Protein AF-0000000084999494 (afdb_homodimer)

Foldseek 3Di:
DPPDPVVVVVVVVVLLVVLVVVLCVVFPADPQQFTDDDDDDKDAADADAPVRQVPADQLQAKEWEAELQDLLQLLLVLLCQQQVCVRRYPYFYWDADLVPRFTAGVVDRLPHGGLQVVCVQQVNDDPDHRDDGWIWGCHRDNPDGIHTNTGGSVVSSVCSLVRNDTDDPARQCDPVCPVLLVVLQVLCVPQPVCLLVSLQSGSDDVSNVVSLVSNVVSLVVQLVCCVVADLDSRHPGRHSSLSSNQSRVLLCVQASCPQSVSPPDDPVVRVSVLVSNLVSCPPRCSVVSDDSQSNQLCRLSNVCSSNVVSDRDDDDDSCVVNVD/DPPDPVVVVVVVVVLLVVLVVVLCVVFPADPQQFTDDDDDDKDAADADAPVRQVPADQLQAKEWEAELQDLLQLLLVLLCQQQVCVRRYPYFYWDADLVVRFTAGVVDRLPHGGLQVVCVQQVVDDPDGRDDGWIWGCHRDNPDGIHTNTGGSVVSSVCSLVHNDTDDPARQCDPVCPVLLVVLQVLCVPQPVCLLVSLLSGSDDVSNVVSLVSNVVSLVVQLVCCVVADLDSRHPGHHSSLSSNQSRVLQCVQASCPQSVSPPDDPVVRVSVLVSNLVSCPPRCSVVSDDSQSNQLCRLSNVCSSNVVSDRDDDDDSCVVNVD

InterPro domains:
  IPR004045 Glutathione S-transferase, N-terminal [PF13409] (70-161)
  IPR010987 Glutathione S-transferase, C-terminal-like [PS50405] (174-309)
  IPR016639 Glutathione S-transferase Omega/GSH [PIRSF015753] (15-320)
  IPR016639 Glutathione S-transferase Omega/GSH [PTHR32419] (12-319)
  IPR016639 Glutathione S-transferase Omega/GSH [SFLDG01206] (23-319)
  IPR036282 Glutathione S-transferase, C-terminal domain superfamily [SSF47616] (184-319)
  IPR040079 Glutathione transferase family [SFLDS00019] (23-319)
  IPR047047 Glutathione S-transferases Omega-like, C-terminal [cd03190] (174-315)

Nearest PDB structures (foldseek):
  6gzf-assembly1_A  TM=8.677E-01  e=3.591E-19  Natrialba magadii ATCC 43099
  3r3e-assembly1_A  TM=8.828E-01  e=9.702E-19  Escherichia coli K-12
  3r3e-assembly1_B  TM=8.916E-01  e=2.622E-18  Escherichia coli K-12
  4fqu-assembly1_B  TM=8.617E-01  e=6.722E-18  Sphingobium chlorophenolicum
  4g0l-assembly1_B  TM=8.136E-01  e=1.328E-18  Escherichia coli K-12

pLDDT: mean 90.63, std 9.22, range [43.19, 98.75]

Secondary structure (DSSP, 8-state):
-PPPHHHHHHHHHHHHHHHHHHHHHHS-B-TTS-B-PPPP------PPPHHHHHT--GGGS-EEEEETT-HHHHHHHHHHHHHT-TTTSEEEEEEEETTTTEEEEEEEETTEEEHHHHHHHTT--TTS---S-EEEE--SSTTPPPEEEE--HHHHHHHHHT-SS-SS---SS-GGGHHHHHHHHHHHIIIIIHHHHHHHT-SSHHHHHHHHHHHHHHHHHHHHHHHHH-SBTBBTB--HHHHHHHHHHHTIIIIITTTT---SS-GGG-HHHHHHHHHHHTSTTGGGG--HHHHHHHHHHH-TTT-TT--------HHHHHH-/-PPPHHHHHHHHHHHHHHHHHHHHHHS-B-TTS-B-PPPPP-----PPPHHHHHT--GGGS-EEEEETT-HHHHHHHHHHHHHT-TTTSEEEEEEEETTTTEEEEEEEETTEEEHHHHHHHTT--TTS---S-EEEE--SSTTPPPEEEE--HHHHHHHHHT-SS-SS---SS-GGGHHHHHHHHHHHIIIIIHHHHHHHT-SSHHHHHHHHHHHHHHHHHHHHHHHHH-SBTBBTB--HHHHHHHHHHHTIIIIITTTT---SS-GGG-HHHHHHHHHHHTSTTGGGG--HHHHHHHHHHH-TTT-TT--------HHHHHH-

Sequence (648 aa):
MAIPPIFVKAARDIWSFEWKILMNGLAPSDSNGNYKRPINIQQQIQIPTKEDLKNRASNQMPGLIIGRSCPWAHRAWIIHEIKGLKKSINLHIAQVDEEGGRWRLDPPIKGCKTLQELYQKCGNYQSRRATVPMLFDPGKEPESKLRLINNESAELVEILNNWPIYDQEIDLNPSKYKKEIINWQNLIQENVNNGVYKCGFARNQKAYEKASNNLFSALNIIEEHLKSNGPWLCGKNLSIADIRLFPTLIRWEAIYYPLFKCSNKPIESFPHIIKWRKKIFNMYNIKKTCDVDAWRKDYFGALFPLNPSSIIPKGDDITTTINNMAIPPIFVKAARDIWSFEWKILMNGLAPSDSNGNYKRPINIQQQIQIPTKEDLKNRASNQMPGLIIGRSCPWAHRAWIIHEIKGLKKSINLHIAQVDEEGGRWRLDPPIKGCKTLQELYQKCGNYQSRRATVPMLFDPGKEPESKLRLINNESAELVEILNNWPIYDQEIDLNPSKYKKEIINWQNLIQENVNNGVYKCGFARNQKAYEKASNNLFSALNIIEEHLKSNGPWLCGKNLSIADIRLFPTLIRWEAIYYPLFKCSNKPIESFPHIIKWRKKIFNMYNIKKTCDVDAWRKDYFGALFPLNPSSIIPKGDDITTTINN

Radius of gyration: 28.67 Å; Cα contacts (8 Å, |Δi|>4): 1097; chains: 2; bounding box: 49×88×63 Å

Structure (mmCIF, N/CA/C/O backbone):
data_AF-0000000084999494-model_v1
#
loop_
_entity.id
_entity.type
_entity.pdbx_description
1 polymer 'GST C-terminal domain-containing protein'
#
loop_
_atom_site.group_PDB
_atom_site.id
_atom_site.type_symbol
_atom_site.label_atom_id
_atom_site.label_alt_id
_atom_site.label_comp_id
_atom_site.label_asym_id
_atom_site.label_entity_id
_atom_site.label_seq_id
_atom_site.pdbx_PDB_ins_code
_atom_site.Cartn_x
_atom_site.Cartn_y
_atom_site.Cartn_z
_atom_site.occupancy
_atom_site.B_iso_or_equiv
_atom_site.auth_seq_id
_atom_site.auth_comp_id
_atom_site.auth_asym_id
_atom_site.auth_atom_id
_atom_site.pdbx_PDB_model_num
ATOM 1 N N . MET A 1 1 ? -21.812 -22.719 -4.941 1 43.59 1 MET A N 1
ATOM 2 C CA . MET A 1 1 ? -22.109 -22.453 -6.344 1 43.59 1 MET A CA 1
ATOM 3 C C . MET A 1 1 ? -21.422 -21.188 -6.816 1 43.59 1 MET A C 1
ATOM 5 O O . MET A 1 1 ? -21.375 -20.188 -6.09 1 43.59 1 MET A O 1
ATOM 9 N N . ALA A 1 2 ? -20.719 -21.344 -8.055 1 58.81 2 ALA A N 1
ATOM 10 C CA . ALA A 1 2 ? -20.047 -20.172 -8.633 1 58.81 2 ALA A CA 1
ATOM 11 C C . ALA A 1 2 ? -21.031 -19.062 -8.953 1 58.81 2 ALA A C 1
ATOM 13 O O . ALA A 1 2 ? -22.109 -19.328 -9.516 1 58.81 2 ALA A O 1
ATOM 14 N N . ILE A 1 3 ? -20.969 -17.828 -8.383 1 68.31 3 ILE A N 1
ATOM 15 C CA . ILE A 1 3 ? -21.812 -16.672 -8.664 1 68.31 3 ILE A CA 1
ATOM 16 C C . ILE A 1 3 ? -21.781 -16.375 -10.156 1 68.31 3 ILE A C 1
ATOM 18 O O . ILE A 1 3 ? -20.719 -16.266 -10.766 1 68.31 3 ILE A O 1
ATOM 22 N N . PRO A 1 4 ? -22.938 -16.406 -10.797 1 69.25 4 PRO A N 1
ATOM 23 C CA . PRO A 1 4 ? -22.969 -16.062 -12.227 1 69.25 4 PRO A CA 1
ATOM 24 C C . PRO A 1 4 ? -22.281 -14.742 -12.531 1 69.25 4 PRO A C 1
ATOM 26 O O . PRO A 1 4 ? -22.375 -13.797 -11.75 1 69.25 4 PRO A O 1
ATOM 29 N N . PRO A 1 5 ? -21.625 -14.742 -13.641 1 76.44 5 PRO A N 1
ATOM 30 C CA . PRO A 1 5 ? -20.844 -13.57 -14.023 1 76.44 5 PRO A CA 1
ATOM 31 C C . PRO A 1 5 ? -21.672 -12.297 -14.086 1 76.44 5 PRO A C 1
ATOM 33 O O . PRO A 1 5 ? -21.172 -11.211 -13.758 1 76.44 5 PRO A O 1
ATOM 36 N N . ILE A 1 6 ? -22.891 -12.438 -14.477 1 73.38 6 ILE A N 1
ATOM 37 C CA . ILE A 1 6 ? -23.734 -11.258 -14.617 1 73.38 6 ILE A CA 1
ATOM 38 C C . ILE A 1 6 ? -23.953 -10.609 -13.25 1 73.38 6 ILE A C 1
ATOM 40 O O . ILE A 1 6 ? -24 -9.383 -13.141 1 73.38 6 ILE A O 1
ATOM 44 N N . PHE A 1 7 ? -23.984 -11.391 -12.25 1 77.12 7 PHE A N 1
ATOM 45 C CA . PHE A 1 7 ? -24.188 -10.859 -10.906 1 77.12 7 PHE A CA 1
ATOM 46 C C . PHE A 1 7 ? -22.922 -10.203 -10.383 1 77.12 7 PHE A C 1
ATOM 48 O O . PHE A 1 7 ? -22.984 -9.195 -9.68 1 77.12 7 PHE A O 1
ATOM 55 N N . VAL A 1 8 ? -21.828 -10.727 -10.867 1 78.62 8 VAL A N 1
ATOM 56 C CA . VAL A 1 8 ? -20.547 -10.133 -10.461 1 78.62 8 VAL A CA 1
ATOM 57 C C . VAL A 1 8 ? -20.375 -8.773 -11.125 1 78.62 8 VAL A C 1
ATOM 59 O O . VAL A 1 8 ? -20 -7.797 -10.461 1 78.62 8 VAL A O 1
ATOM 62 N N . LYS A 1 9 ? -20.719 -8.68 -12.367 1 81.12 9 LYS A N 1
ATOM 63 C CA . LYS A 1 9 ? -20.609 -7.418 -13.086 1 81.12 9 LYS A CA 1
ATOM 64 C C . LYS A 1 9 ? -21.547 -6.363 -12.484 1 81.12 9 LYS A C 1
ATOM 66 O O . LYS A 1 9 ? -21.141 -5.211 -12.297 1 81.12 9 LYS A O 1
ATOM 71 N N . ALA A 1 10 ? -22.719 -6.734 -12.18 1 82.5 10 ALA A N 1
ATOM 72 C CA . ALA A 1 10 ? -23.688 -5.809 -11.602 1 82.5 10 ALA A CA 1
ATOM 73 C C . ALA A 1 10 ? -23.219 -5.312 -10.234 1 82.5 10 ALA A C 1
ATOM 75 O O . ALA A 1 10 ? -23.312 -4.121 -9.93 1 82.5 10 ALA A O 1
ATOM 76 N N . ALA A 1 11 ? -22.766 -6.246 -9.477 1 83.19 11 ALA A N 1
ATOM 77 C CA . ALA A 1 11 ? -22.266 -5.887 -8.148 1 83.19 11 ALA A CA 1
ATOM 78 C C . ALA A 1 11 ? -21.094 -4.91 -8.258 1 83.19 11 ALA A C 1
ATOM 80 O O . ALA A 1 11 ? -21.031 -3.932 -7.508 1 83.19 11 ALA A O 1
ATOM 81 N N . ARG A 1 12 ? -20.266 -5.148 -9.188 1 84.19 12 ARG A N 1
ATOM 82 C CA . ARG A 1 12 ? -19.109 -4.277 -9.414 1 84.19 12 ARG A CA 1
ATOM 83 C C . ARG A 1 12 ? -19.562 -2.879 -9.828 1 84.19 12 ARG A C 1
ATOM 85 O O . ARG A 1 12 ? -19.047 -1.88 -9.312 1 84.19 12 ARG A O 1
ATOM 92 N N . ASP A 1 13 ? -20.453 -2.812 -10.75 1 84.88 13 ASP A N 1
ATOM 93 C CA . ASP A 1 13 ? -20.938 -1.528 -11.242 1 84.88 13 ASP A CA 1
ATOM 94 C C . ASP A 1 13 ? -21.609 -0.729 -10.133 1 84.88 13 ASP A C 1
ATOM 96 O O . ASP A 1 13 ? -21.391 0.48 -10.008 1 84.88 13 ASP A O 1
ATOM 100 N N . ILE A 1 14 ? -22.375 -1.396 -9.266 1 82.94 14 ILE A N 1
ATOM 101 C CA . ILE A 1 14 ? -23.062 -0.744 -8.156 1 82.94 14 ILE A CA 1
ATOM 102 C C . ILE A 1 14 ? -22.047 -0.263 -7.133 1 82.94 14 ILE A C 1
ATOM 104 O O . ILE A 1 14 ? -22.125 0.865 -6.641 1 82.94 14 ILE A O 1
ATOM 108 N N . TRP A 1 15 ? -21.078 -1.102 -6.895 1 87.19 15 TRP A N 1
ATOM 109 C CA . TRP A 1 15 ? -20.016 -0.778 -5.957 1 87.19 15 TRP A CA 1
ATOM 110 C C . TRP A 1 15 ? -19.234 0.452 -6.418 1 87.19 15 TRP A C 1
ATOM 112 O O . TRP A 1 15 ? -19 1.375 -5.637 1 87.19 15 TRP A O 1
ATOM 122 N N . SER A 1 16 ? -18.953 0.502 -7.652 1 85.88 16 SER A N 1
ATOM 123 C CA . SER A 1 16 ? -18.219 1.62 -8.234 1 85.88 16 SER A CA 1
ATOM 124 C C . SER A 1 16 ? -19.047 2.9 -8.211 1 85.88 16 SER A C 1
ATOM 126 O O . SER A 1 16 ? -18.531 3.98 -7.93 1 85.88 16 SER A O 1
ATOM 128 N N . PHE A 1 17 ? -20.297 2.773 -8.492 1 85.31 17 PHE A N 1
ATOM 129 C CA . PHE A 1 17 ? -21.188 3.922 -8.5 1 85.31 17 PHE A CA 1
ATOM 130 C C . PHE A 1 17 ? -21.297 4.531 -7.102 1 85.31 17 PHE A C 1
ATOM 132 O O . PHE A 1 17 ? -21.203 5.746 -6.941 1 85.31 17 PHE A O 1
ATOM 139 N N . GLU A 1 18 ? -21.469 3.686 -6.148 1 85.06 18 GLU A N 1
ATOM 140 C CA . GLU A 1 18 ? -21.547 4.148 -4.77 1 85.06 18 GLU A CA 1
ATOM 141 C C . GLU A 1 18 ? -20.25 4.801 -4.32 1 85.06 18 GLU A C 1
ATOM 143 O O . GLU A 1 18 ? -20.25 5.828 -3.639 1 85.06 18 GLU A O 1
ATOM 148 N N . TRP A 1 19 ? -19.188 4.223 -4.699 1 89 19 TRP A N 1
ATOM 149 C CA . TRP A 1 19 ? -17.891 4.797 -4.391 1 89 19 TRP A CA 1
ATOM 150 C C . TRP A 1 19 ? -17.781 6.223 -4.93 1 89 19 TRP A C 1
ATOM 152 O O . TRP A 1 19 ? -17.312 7.121 -4.23 1 89 19 TRP A O 1
ATOM 162 N N . LYS A 1 20 ? -18.203 6.469 -6.125 1 86.56 20 LYS A N 1
ATOM 163 C CA . LYS A 1 20 ? -18.141 7.801 -6.723 1 86.56 20 LYS A CA 1
ATOM 164 C C . LYS A 1 20 ? -18.953 8.805 -5.922 1 86.56 20 LYS A C 1
ATOM 166 O O . LYS A 1 20 ? -18.547 9.945 -5.734 1 86.56 20 LYS A O 1
ATOM 171 N N . ILE A 1 21 ? -20.047 8.383 -5.402 1 82.19 21 ILE A N 1
ATOM 172 C CA . ILE A 1 21 ? -20.906 9.25 -4.602 1 82.19 21 ILE A CA 1
ATOM 173 C C . ILE A 1 21 ? -20.188 9.625 -3.307 1 82.19 21 ILE A C 1
ATOM 175 O O . ILE A 1 21 ? -20.156 10.797 -2.93 1 82.19 21 ILE A O 1
ATOM 179 N N . LEU A 1 22 ? -19.656 8.672 -2.711 1 84.5 22 LEU A N 1
ATOM 180 C CA . LEU A 1 22 ? -18.953 8.914 -1.452 1 84.5 22 LEU A CA 1
ATOM 181 C C . LEU A 1 22 ? -17.734 9.812 -1.667 1 84.5 22 LEU A C 1
ATOM 183 O O . LEU A 1 22 ? -17.484 10.727 -0.875 1 84.5 22 LEU A O 1
ATOM 187 N N . MET A 1 23 ? -17.078 9.562 -2.76 1 86.19 23 MET A N 1
ATOM 188 C CA . MET A 1 23 ? -15.875 10.336 -3.049 1 86.19 23 MET A CA 1
ATOM 189 C C . MET A 1 23 ? -16.219 11.789 -3.346 1 86.19 23 MET A C 1
ATOM 191 O O . MET A 1 23 ? -15.461 12.695 -2.994 1 86.19 23 MET A O 1
ATOM 195 N N . ASN A 1 24 ? -17.281 12.062 -3.979 1 81.62 24 ASN A N 1
ATOM 196 C CA . ASN A 1 24 ? -17.734 13.422 -4.238 1 81.62 24 ASN A CA 1
ATOM 197 C C . ASN A 1 24 ? -17.953 14.195 -2.943 1 81.62 24 ASN A C 1
ATOM 199 O O . ASN A 1 24 ? -17.766 15.414 -2.895 1 81.62 24 ASN A O 1
ATOM 203 N N . GLY A 1 25 ? -18.391 13.484 -1.942 1 77.88 25 GLY A N 1
ATOM 204 C CA . GLY A 1 25 ? -18.562 14.102 -0.638 1 77.88 25 GLY A CA 1
ATOM 205 C C . GLY A 1 25 ? -17.266 14.289 0.115 1 77.88 25 GLY A C 1
ATOM 206 O O . GLY A 1 25 ? -17.141 15.211 0.931 1 77.88 25 GLY A O 1
ATOM 207 N N . LEU A 1 26 ? -16.328 13.477 -0.191 1 77.81 26 LEU A N 1
ATOM 208 C CA . LEU A 1 26 ? -15.07 13.469 0.537 1 77.81 26 LEU A CA 1
ATOM 209 C C . LEU A 1 26 ? -14.078 14.461 -0.069 1 77.81 26 LEU A C 1
ATOM 211 O O . LEU A 1 26 ? -13.383 15.172 0.657 1 77.81 26 LEU A O 1
ATOM 215 N N . ALA A 1 27 ? -14.031 14.484 -1.393 1 82.81 27 ALA A N 1
ATOM 216 C CA . ALA A 1 27 ? -13.023 15.266 -2.107 1 82.81 27 ALA A CA 1
ATOM 217 C C . ALA A 1 27 ? -13.57 15.766 -3.443 1 82.81 27 ALA A C 1
ATOM 219 O O . ALA A 1 27 ? -13.961 14.969 -4.297 1 82.81 27 ALA A O 1
ATOM 220 N N . PRO A 1 28 ? -13.469 17.047 -3.607 1 81.62 28 PRO A N 1
ATOM 221 C CA . PRO A 1 28 ? -13.984 17.562 -4.879 1 81.62 28 PRO A CA 1
ATOM 222 C C . PRO A 1 28 ? -13.086 17.219 -6.062 1 81.62 28 PRO A C 1
ATOM 224 O O . PRO A 1 28 ? -11.883 17 -5.887 1 81.62 28 PRO A O 1
ATOM 227 N N . SER A 1 29 ? -13.664 17.078 -7.277 1 80.19 29 SER A N 1
ATOM 228 C CA . SER A 1 29 ? -12.93 16.766 -8.5 1 80.19 29 SER A CA 1
ATOM 229 C C . SER A 1 29 ? -13.453 17.578 -9.68 1 80.19 29 SER A C 1
ATOM 231 O O . SER A 1 29 ? -14.578 18.078 -9.641 1 80.19 29 SER A O 1
ATOM 233 N N . ASP A 1 30 ? -12.562 17.766 -10.633 1 85.56 30 ASP A N 1
ATOM 234 C CA . ASP A 1 30 ? -13.023 18.422 -11.852 1 85.56 30 ASP A CA 1
ATOM 235 C C . ASP A 1 30 ? -13.688 17.422 -12.789 1 85.56 30 ASP A C 1
ATOM 237 O O . ASP A 1 30 ? -13.875 16.25 -12.438 1 85.56 30 ASP A O 1
ATOM 241 N N . SER A 1 31 ? -14.055 17.891 -13.961 1 82.5 31 SER A N 1
ATOM 242 C CA . SER A 1 31 ? -14.82 17.078 -14.906 1 82.5 31 SER A CA 1
ATOM 243 C C . SER A 1 31 ? -13.977 15.93 -15.453 1 82.5 31 SER A C 1
ATOM 245 O O . SER A 1 31 ? -14.516 14.922 -15.914 1 82.5 31 SER A O 1
ATOM 247 N N . ASN A 1 32 ? -12.648 16.141 -15.336 1 87.06 32 ASN A N 1
ATOM 248 C CA . ASN A 1 32 ? -11.75 15.109 -15.859 1 87.06 32 ASN A CA 1
ATOM 249 C C . ASN A 1 32 ? -11.336 14.125 -14.773 1 87.06 32 ASN A C 1
ATOM 251 O O . ASN A 1 32 ? -10.547 13.211 -15.031 1 87.06 32 ASN A O 1
ATOM 255 N N . GLY A 1 33 ? -11.891 14.359 -13.555 1 84.44 33 GLY A N 1
ATOM 256 C CA . GLY A 1 33 ? -11.633 13.406 -12.484 1 84.44 33 GLY A CA 1
ATOM 257 C C . GLY A 1 33 ? -10.422 13.758 -11.641 1 84.44 33 GLY A C 1
ATOM 258 O O . GLY A 1 33 ? -10.008 12.984 -10.781 1 84.44 33 GLY A O 1
ATOM 259 N N . ASN A 1 34 ? -9.789 14.867 -11.891 1 88.81 34 ASN A N 1
ATOM 260 C CA . ASN A 1 34 ? -8.664 15.328 -11.086 1 88.81 34 ASN A CA 1
ATOM 261 C C . ASN A 1 34 ? -9.133 15.93 -9.766 1 88.81 34 ASN A C 1
ATOM 263 O O . ASN A 1 34 ? -10.07 16.719 -9.734 1 88.81 34 ASN A O 1
ATOM 267 N N . TYR A 1 35 ? -8.531 15.586 -8.75 1 83.88 35 TYR A N 1
ATOM 268 C CA . TYR A 1 35 ? -8.82 16.203 -7.461 1 83.88 35 TYR A CA 1
ATOM 269 C C . TYR A 1 35 ? -8.523 17.703 -7.496 1 83.88 35 TYR A C 1
ATOM 271 O O . TYR A 1 35 ? -7.5 18.125 -8.039 1 83.88 35 TYR A O 1
ATOM 279 N N . LYS A 1 36 ? -9.398 18.438 -6.887 1 77 36 LYS A N 1
ATOM 280 C CA . LYS A 1 36 ? -9.227 19.875 -6.711 1 77 36 LYS A CA 1
ATOM 281 C C . LYS A 1 36 ? -9.297 20.266 -5.234 1 77 36 LYS A C 1
ATOM 283 O O . LYS A 1 36 ? -10.359 20.188 -4.621 1 77 36 LYS A O 1
ATOM 288 N N . ARG A 1 37 ? -8.242 20.734 -4.793 1 75.56 37 ARG A N 1
ATOM 289 C CA . ARG A 1 37 ? -8.227 21.172 -3.404 1 75.56 37 ARG A CA 1
ATOM 290 C C . ARG A 1 37 ? -9.016 22.469 -3.232 1 75.56 37 ARG A C 1
ATOM 292 O O . ARG A 1 37 ? -8.812 23.422 -3.982 1 75.56 37 ARG A O 1
ATOM 299 N N . PRO A 1 38 ? -9.906 22.531 -2.176 1 72.94 38 PRO A N 1
ATOM 300 C CA . PRO A 1 38 ? -10.648 23.766 -1.934 1 72.94 38 PRO A CA 1
ATOM 301 C C . PRO A 1 38 ? -9.742 24.922 -1.496 1 72.94 38 PRO A C 1
ATOM 303 O O . PRO A 1 38 ? -8.773 24.703 -0.763 1 72.94 38 PRO A O 1
ATOM 306 N N . ILE A 1 39 ? -10.047 26.047 -1.952 1 68.94 39 ILE A N 1
ATOM 307 C CA . ILE A 1 39 ? -9.281 27.25 -1.631 1 68.94 39 ILE A CA 1
ATOM 308 C C . ILE A 1 39 ? -9.734 27.812 -0.288 1 68.94 39 ILE A C 1
ATOM 310 O O . ILE A 1 39 ? -10.938 27.906 -0.022 1 68.94 39 ILE A O 1
ATOM 314 N N . ASN A 1 40 ? -8.766 28.016 0.527 1 66.25 40 ASN A N 1
ATOM 315 C CA . ASN A 1 40 ? -9.07 28.578 1.839 1 66.25 40 ASN A CA 1
ATOM 316 C C . ASN A 1 40 ? -9.219 30.094 1.779 1 66.25 40 ASN A C 1
ATOM 318 O O . ASN A 1 40 ? -8.516 30.766 1.018 1 66.25 40 ASN A O 1
ATOM 322 N N . ILE A 1 41 ? -10.336 30.625 2.324 1 59.09 41 ILE A N 1
ATOM 323 C CA . ILE A 1 41 ? -10.492 32.062 2.406 1 59.09 41 ILE A CA 1
ATOM 324 C C . ILE A 1 41 ? -9.711 32.594 3.6 1 59.09 41 ILE A C 1
ATOM 326 O O . ILE A 1 41 ? -9.867 32.125 4.723 1 59.09 41 ILE A O 1
ATOM 330 N N . GLN A 1 42 ? -8.688 33.375 3.277 1 58.94 42 GLN A N 1
ATOM 331 C CA . GLN A 1 42 ? -7.746 34 4.211 1 58.94 42 GLN A CA 1
ATOM 332 C C . GLN A 1 42 ? -8.406 35.125 4.992 1 58.94 42 GLN A C 1
ATOM 334 O O . GLN A 1 42 ? -9.141 35.938 4.422 1 58.94 42 GLN A O 1
ATOM 339 N N . GLN A 1 43 ? -8.539 34.906 6.227 1 62.5 43 GLN A N 1
ATOM 340 C CA . GLN A 1 43 ? -9.109 36.156 6.762 1 62.5 43 GLN A CA 1
ATOM 341 C C . GLN A 1 43 ? -8.008 37.094 7.258 1 62.5 43 GLN A C 1
ATOM 343 O O . GLN A 1 43 ? -7.105 37.438 6.5 1 62.5 43 GLN A O 1
ATOM 348 N N . GLN A 1 44 ? -7.953 37.25 8.719 1 63.12 44 GLN A N 1
ATOM 349 C CA . GLN A 1 44 ? -7.414 38.375 9.508 1 63.12 44 GLN A CA 1
ATOM 350 C C . GLN A 1 44 ? -5.992 38.062 9.969 1 63.12 44 GLN A C 1
ATOM 352 O O . GLN A 1 44 ? -5.715 37 10.5 1 63.12 44 GLN A O 1
ATOM 357 N N . ILE A 1 45 ? -5.027 39 9.555 1 73.06 45 ILE A N 1
ATOM 358 C CA . ILE A 1 45 ? -3.662 38.781 10 1 73.06 45 ILE A CA 1
ATOM 359 C C . ILE A 1 45 ? -3.215 39.906 10.922 1 73.06 45 ILE A C 1
ATOM 361 O O . ILE A 1 45 ? -3.172 41.062 10.516 1 73.06 45 ILE A O 1
ATOM 365 N N . GLN A 1 46 ? -3.562 39.906 12.312 1 85.44 46 GLN A N 1
ATOM 366 C CA . GLN A 1 46 ? -2.877 40.75 13.297 1 85.44 46 GLN A CA 1
ATOM 367 C C . GLN A 1 46 ? -2.023 39.875 14.234 1 85.44 46 GLN A C 1
ATOM 369 O O . GLN A 1 46 ? -2.551 39.094 15.023 1 85.44 46 GLN A O 1
ATOM 374 N N . ILE A 1 47 ? -0.696 40.094 14.141 1 92.38 47 ILE A N 1
ATOM 375 C CA . ILE A 1 47 ? 0.24 39.375 15 1 92.38 47 ILE A CA 1
ATOM 376 C C . ILE A 1 47 ? 0.561 40.219 16.234 1 92.38 47 ILE A C 1
ATOM 378 O O . ILE A 1 47 ? 0.89 41.406 16.109 1 92.38 47 ILE A O 1
ATOM 382 N N . PRO A 1 48 ? 0.398 39.688 17.359 1 92.88 48 PRO A N 1
ATOM 383 C CA . PRO A 1 48 ? 0.769 40.438 18.547 1 92.88 48 PRO A CA 1
ATOM 384 C C . PRO A 1 48 ? 2.236 40.875 18.547 1 92.88 48 PRO A C 1
ATOM 386 O O . PRO A 1 48 ? 3.09 40.156 18.031 1 92.88 48 PRO A O 1
ATOM 389 N N . THR A 1 49 ? 2.566 42.031 19.234 1 94.12 49 THR A N 1
ATOM 390 C CA . THR A 1 49 ? 3.936 42.531 19.328 1 94.12 49 THR A CA 1
ATOM 391 C C . THR A 1 49 ? 4.695 41.812 20.453 1 94.12 49 THR A C 1
ATOM 393 O O . THR A 1 49 ? 4.09 41.156 21.297 1 94.12 49 THR A O 1
ATOM 396 N N . LYS A 1 50 ? 6.023 42 20.328 1 96.06 50 LYS A N 1
ATOM 397 C CA . LYS A 1 50 ? 6.867 41.438 21.375 1 96.06 50 LYS A CA 1
ATOM 398 C C . LYS A 1 50 ? 6.469 41.969 22.75 1 96.06 50 LYS A C 1
ATOM 400 O O . LYS A 1 50 ? 6.355 41.188 23.703 1 96.06 50 LYS A O 1
ATOM 405 N N . GLU A 1 51 ? 6.246 43.219 22.844 1 95.12 51 GLU A N 1
ATOM 406 C CA . GLU A 1 51 ? 5.867 43.875 24.109 1 95.12 51 GLU A CA 1
ATOM 407 C C . GLU A 1 51 ? 4.531 43.344 24.609 1 95.12 51 GLU A C 1
ATOM 409 O O . GLU A 1 51 ? 4.379 43.094 25.812 1 95.12 51 GLU A O 1
ATOM 414 N N . ASP A 1 52 ? 3.664 43.219 23.734 1 93.75 52 ASP A N 1
ATOM 415 C CA . ASP A 1 52 ? 2.352 42.688 24.094 1 93.75 52 ASP A CA 1
ATOM 416 C C . ASP A 1 52 ? 2.469 41.281 24.672 1 93.75 52 ASP A C 1
ATOM 418 O O . ASP A 1 52 ? 1.897 41 25.719 1 93.75 52 ASP A O 1
ATOM 422 N N . LEU A 1 53 ? 3.146 40.406 24.047 1 94.94 53 LEU A N 1
ATOM 423 C CA . LEU A 1 53 ? 3.289 39.031 24.453 1 94.94 53 LEU A CA 1
ATOM 424 C C . LEU A 1 53 ? 4.016 38.906 25.797 1 94.94 53 LEU A C 1
ATOM 426 O O . LEU A 1 53 ? 3.688 38.062 26.609 1 94.94 53 LEU A O 1
ATOM 430 N N . LYS A 1 54 ? 4.98 39.812 26.016 1 94.25 54 LYS A N 1
ATOM 431 C CA . LYS A 1 54 ? 5.758 39.781 27.25 1 94.25 54 LYS A CA 1
ATOM 432 C C . LYS A 1 54 ? 4.879 40.062 28.469 1 94.25 54 LYS A C 1
ATOM 434 O O . LYS A 1 54 ? 5.184 39.625 29.578 1 94.25 54 LYS A O 1
ATOM 439 N N . ASN A 1 55 ? 3.824 40.719 28.25 1 92.81 55 ASN A N 1
ATOM 440 C CA . ASN A 1 55 ? 2.963 41.156 29.344 1 92.81 55 ASN A CA 1
ATOM 441 C C . ASN A 1 55 ? 1.799 40.188 29.547 1 92.81 55 ASN A C 1
ATOM 443 O O . ASN A 1 55 ? 0.896 40.469 30.344 1 92.81 55 ASN A O 1
ATOM 447 N N . ARG A 1 56 ? 1.822 39.156 28.844 1 93 56 ARG A N 1
ATOM 448 C CA . ARG A 1 56 ? 0.708 38.219 28.938 1 93 56 ARG A CA 1
ATOM 449 C C . ARG A 1 56 ? 1.068 37.031 29.797 1 93 56 ARG A C 1
ATOM 451 O O . ARG A 1 56 ? 2.215 36.562 29.797 1 93 56 ARG A O 1
ATOM 458 N N . ALA A 1 57 ? 0.025 36.562 30.5 1 92.44 57 ALA A N 1
ATOM 459 C CA . ALA A 1 57 ? 0.151 35.281 31.203 1 92.44 57 ALA A CA 1
ATOM 460 C C . ALA A 1 57 ? 0.055 34.125 30.219 1 92.44 57 ALA A C 1
ATOM 462 O O . ALA A 1 57 ? -0.365 34.281 29.078 1 92.44 57 ALA A O 1
ATOM 463 N N . SER A 1 58 ? 0.454 32.969 30.656 1 91.19 58 SER A N 1
ATOM 464 C CA . SER A 1 58 ? 0.515 31.781 29.828 1 91.19 58 SER A CA 1
ATOM 465 C C . SER A 1 58 ? -0.844 31.469 29.203 1 91.19 58 SER A C 1
ATOM 467 O O . SER A 1 58 ? -0.924 31.078 28.047 1 91.19 58 SER A O 1
ATOM 469 N N . ASN A 1 59 ? -1.908 31.625 29.953 1 89.31 59 ASN A N 1
ATOM 470 C CA . ASN A 1 59 ? -3.242 31.281 29.469 1 89.31 59 ASN A CA 1
ATOM 471 C C . ASN A 1 59 ? -3.789 32.344 28.516 1 89.31 59 ASN A C 1
ATOM 473 O O . ASN A 1 59 ? -4.859 32.156 27.938 1 89.31 59 ASN A O 1
ATOM 477 N N . GLN A 1 60 ? -3 33.469 28.344 1 93.12 60 GLN A N 1
ATOM 478 C CA . GLN A 1 60 ? -3.402 34.562 27.469 1 93.12 60 GLN A CA 1
ATOM 479 C C . GLN A 1 60 ? -2.602 34.531 26.172 1 93.12 60 GLN A C 1
ATOM 481 O O . GLN A 1 60 ? -2.848 35.344 25.266 1 93.12 60 GLN A O 1
ATOM 486 N N . MET A 1 61 ? -1.702 33.594 26.109 1 95.62 61 MET A N 1
ATOM 487 C CA . MET A 1 61 ? -0.874 33.5 24.906 1 95.62 61 MET A CA 1
ATOM 488 C C . MET A 1 61 ? -1.679 32.938 23.734 1 95.62 61 MET A C 1
ATOM 490 O O . MET A 1 61 ? -2.625 32.188 23.922 1 95.62 61 MET A O 1
ATOM 494 N N . PRO A 1 62 ? -1.312 33.281 22.484 1 96.62 62 PRO A N 1
ATOM 495 C CA . PRO A 1 62 ? -1.938 32.688 21.312 1 96.62 62 PRO A CA 1
ATOM 496 C C . PRO A 1 62 ? -1.847 31.156 21.312 1 96.62 62 PRO A C 1
ATOM 498 O O . PRO A 1 62 ? -0.917 30.594 21.891 1 96.62 62 PRO A O 1
ATOM 501 N N . GLY A 1 63 ? -2.885 30.547 20.703 1 97.12 63 GLY A N 1
ATOM 502 C CA . GLY A 1 63 ? -2.924 29.094 20.609 1 97.12 63 GLY A CA 1
ATOM 503 C C . GLY A 1 63 ? -2.789 28.594 19.172 1 97.12 63 GLY A C 1
ATOM 504 O O . GLY A 1 63 ? -3.395 29.156 18.266 1 97.12 63 GLY A O 1
ATOM 505 N N . LEU A 1 64 ? -1.918 27.656 19.031 1 97.81 64 LEU A N 1
ATOM 506 C CA . LEU A 1 64 ? -1.796 26.938 17.781 1 97.81 64 LEU A CA 1
ATOM 507 C C . LEU A 1 64 ? -2.482 25.578 17.859 1 97.81 64 LEU A C 1
ATOM 509 O O . LEU A 1 64 ? -2.094 24.734 18.672 1 97.81 64 LEU A O 1
ATOM 513 N N . ILE A 1 65 ? -3.545 25.375 17.078 1 97.12 65 ILE A N 1
ATOM 514 C CA . ILE A 1 65 ? -4.258 24.094 17.031 1 97.12 65 ILE A CA 1
ATOM 515 C C . ILE A 1 65 ? -3.789 23.281 15.828 1 97.12 65 ILE A C 1
ATOM 517 O O . ILE A 1 65 ? -3.83 23.766 14.695 1 97.12 65 ILE A O 1
ATOM 521 N N . ILE A 1 66 ? -3.34 22.094 16.141 1 97.06 66 ILE A N 1
ATOM 522 C CA . ILE A 1 66 ? -2.912 21.203 15.078 1 97.06 66 ILE A CA 1
ATOM 523 C C . ILE A 1 66 ? -3.678 19.891 15.172 1 97.06 66 ILE A C 1
ATOM 525 O O . ILE A 1 66 ? -4.379 19.641 16.156 1 97.06 66 ILE A O 1
ATOM 529 N N . GLY A 1 67 ? -3.672 19.172 14.094 1 94.06 67 GLY A N 1
ATOM 530 C CA . GLY A 1 67 ? -4.055 17.781 14.055 1 94.06 67 GLY A CA 1
ATOM 531 C C . GLY A 1 67 ? -2.885 16.844 13.805 1 94.06 67 GLY A C 1
ATOM 532 O O . GLY A 1 67 ? -2.072 17.094 12.914 1 94.06 67 GLY A O 1
ATOM 533 N N . ARG A 1 68 ? -2.834 15.859 14.547 1 89.19 68 ARG A N 1
ATOM 534 C CA . ARG A 1 68 ? -1.658 14.992 14.516 1 89.19 68 ARG A CA 1
ATOM 535 C C . ARG A 1 68 ? -1.434 14.414 13.125 1 89.19 68 ARG A C 1
ATOM 537 O O . ARG A 1 68 ? -0.291 14.242 12.695 1 89.19 68 ARG A O 1
ATOM 544 N N . SER A 1 69 ? -2.492 14.172 12.414 1 92 69 SER A N 1
ATOM 545 C CA . SER A 1 69 ? -2.316 13.438 11.164 1 92 69 SER A CA 1
ATOM 546 C C . SER A 1 69 ? -2.338 14.375 9.961 1 92 69 SER A C 1
ATOM 548 O O . SER A 1 69 ? -2.115 13.945 8.828 1 92 69 SER A O 1
ATOM 550 N N . CYS A 1 70 ? -2.66 15.633 10.18 1 95.25 70 CYS A N 1
ATOM 551 C CA . CYS A 1 70 ? -2.707 16.594 9.078 1 95.25 70 CYS A CA 1
ATOM 552 C C . CYS A 1 70 ? -1.306 17.047 8.695 1 95.25 70 CYS A C 1
ATOM 554 O O . CYS A 1 70 ? -0.631 17.719 9.492 1 95.25 70 CYS A O 1
ATOM 556 N N . PRO A 1 71 ? -0.918 16.766 7.48 1 97.12 71 PRO A N 1
ATOM 557 C CA . PRO A 1 71 ? 0.436 17.172 7.094 1 97.12 71 PRO A CA 1
ATOM 558 C C . PRO A 1 71 ? 0.603 18.688 7 1 97.12 71 PRO A C 1
ATOM 560 O O . PRO A 1 71 ? 1.711 19.203 7.172 1 97.12 71 PRO A O 1
ATOM 563 N N . TRP A 1 72 ? -0.462 19.391 6.766 1 95.75 72 TRP A N 1
ATOM 564 C CA . TRP A 1 72 ? -0.417 20.844 6.719 1 95.75 72 TRP A CA 1
ATOM 565 C C . TRP A 1 72 ? -0.17 21.422 8.102 1 95.75 72 TRP A C 1
ATOM 567 O O . TRP A 1 72 ? 0.66 22.328 8.266 1 95.75 72 TRP A O 1
ATOM 577 N N . ALA A 1 73 ? -0.84 20.891 9.031 1 97.06 73 ALA A N 1
ATOM 578 C CA . ALA A 1 73 ? -0.653 21.328 10.414 1 97.06 73 ALA A CA 1
ATOM 579 C C . ALA A 1 73 ? 0.722 20.922 10.938 1 97.06 73 ALA A C 1
ATOM 581 O O . ALA A 1 73 ? 1.307 21.609 11.773 1 97.06 73 ALA A O 1
ATOM 582 N N . HIS A 1 74 ? 1.19 19.797 10.422 1 98.12 74 HIS A N 1
ATOM 583 C CA . HIS A 1 74 ? 2.5 19.297 10.82 1 98.12 74 HIS A CA 1
ATOM 584 C C . HIS A 1 74 ? 3.6 20.312 10.508 1 98.12 74 HIS A C 1
ATOM 586 O O . HIS A 1 74 ? 4.562 20.438 11.266 1 98.12 74 HIS A O 1
ATOM 592 N N . ARG A 1 75 ? 3.48 21.047 9.461 1 97.81 75 ARG A N 1
ATOM 593 C CA . ARG A 1 75 ? 4.43 22.094 9.102 1 97.81 75 ARG A CA 1
ATOM 594 C C . ARG A 1 75 ? 4.566 23.109 10.219 1 97.81 75 ARG A C 1
ATOM 596 O O . ARG A 1 75 ? 5.68 23.453 10.625 1 97.81 75 ARG A O 1
ATOM 603 N N . ALA A 1 76 ? 3.426 23.531 10.664 1 97.19 76 ALA A N 1
ATOM 604 C CA . ALA A 1 76 ? 3.398 24.547 11.719 1 97.19 76 ALA A CA 1
ATOM 605 C C . ALA A 1 76 ? 3.982 23.984 13.016 1 97.19 76 ALA A C 1
ATOM 607 O O . ALA A 1 76 ? 4.727 24.672 13.711 1 97.19 76 ALA A O 1
ATOM 608 N N . TRP A 1 77 ? 3.645 22.781 13.281 1 97.44 77 TRP A N 1
ATOM 609 C CA . TRP A 1 77 ? 4.16 22.125 14.477 1 97.44 77 TRP A CA 1
ATOM 610 C C . TRP A 1 77 ? 5.684 22.047 14.445 1 97.44 77 TRP A C 1
ATOM 612 O O . TRP A 1 77 ? 6.34 22.328 15.453 1 97.44 77 TRP A O 1
ATOM 622 N N . ILE A 1 78 ? 6.23 21.719 13.352 1 97.62 78 ILE A N 1
ATOM 623 C CA . ILE A 1 78 ? 7.676 21.562 13.203 1 97.62 78 ILE A CA 1
ATOM 624 C C . ILE A 1 78 ? 8.359 22.906 13.453 1 97.62 78 ILE A C 1
ATOM 626 O O . ILE A 1 78 ? 9.344 22.984 14.188 1 97.62 78 ILE A O 1
ATOM 630 N N . ILE A 1 79 ? 7.871 24 12.891 1 97.25 79 ILE A N 1
ATOM 631 C CA . ILE A 1 79 ? 8.477 25.312 13.094 1 97.25 79 ILE A CA 1
ATOM 632 C C . ILE A 1 79 ? 8.344 25.719 14.555 1 97.25 79 ILE A C 1
ATOM 634 O O . ILE A 1 79 ? 9.266 26.297 15.133 1 97.25 79 ILE A O 1
ATOM 638 N N . HIS A 1 80 ? 7.176 25.438 15.133 1 97.12 80 HIS A N 1
ATOM 639 C CA . HIS A 1 80 ? 6.977 25.688 16.562 1 97.12 80 HIS A CA 1
ATOM 640 C C . HIS A 1 80 ? 8.086 25.062 17.391 1 97.12 80 HIS A C 1
ATOM 642 O O . HIS A 1 80 ? 8.609 25.688 18.312 1 97.12 80 HIS A O 1
ATOM 648 N N . GLU A 1 81 ? 8.469 23.844 17 1 96.19 81 GLU A N 1
ATOM 649 C CA . GLU A 1 81 ? 9.523 23.109 17.719 1 96.19 81 GLU A CA 1
ATOM 650 C C . GLU A 1 81 ? 10.898 23.688 17.406 1 96.19 81 GLU A C 1
ATOM 652 O O . GLU A 1 81 ? 11.695 23.938 18.312 1 96.19 81 GLU A O 1
ATOM 657 N N . ILE A 1 82 ? 11.203 23.938 16.156 1 96.25 82 ILE A N 1
ATOM 658 C CA . ILE A 1 82 ? 12.523 24.359 15.727 1 96.25 82 ILE A CA 1
ATOM 659 C C . ILE A 1 82 ? 12.852 25.719 16.344 1 96.25 82 ILE A C 1
ATOM 661 O O . ILE A 1 82 ? 13.961 25.953 16.828 1 96.25 82 ILE A O 1
ATOM 665 N N . LYS A 1 83 ? 11.844 26.641 16.359 1 96.31 83 LYS A N 1
ATOM 666 C CA . LYS A 1 83 ? 12.047 28.016 16.828 1 96.31 83 LYS A CA 1
ATOM 667 C C . LYS A 1 83 ? 11.93 28.094 18.344 1 96.31 83 LYS A C 1
ATOM 669 O O . LYS A 1 83 ? 12.305 29.109 18.953 1 96.31 83 LYS A O 1
ATOM 674 N N . GLY A 1 84 ? 11.492 27.016 18.969 1 96.06 84 GLY A N 1
ATOM 675 C CA . GLY A 1 84 ? 11.281 27.062 20.406 1 96.06 84 GLY A CA 1
ATOM 676 C C . GLY A 1 84 ? 10.219 28.062 20.812 1 96.06 84 GLY A C 1
ATOM 677 O O . GLY A 1 84 ? 10.5 28.969 21.594 1 96.06 84 GLY A O 1
ATOM 678 N N . LEU A 1 85 ? 8.922 27.844 20.406 1 97 85 LEU A N 1
ATOM 679 C CA . LEU A 1 85 ? 7.879 28.844 20.609 1 97 85 LEU A CA 1
ATOM 680 C C . LEU A 1 85 ? 6.969 28.469 21.766 1 97 85 LEU A C 1
ATOM 682 O O . LEU A 1 85 ? 5.906 29.062 21.953 1 97 85 LEU A O 1
ATOM 686 N N . LYS A 1 86 ? 7.352 27.594 22.578 1 95.25 86 LYS A N 1
ATOM 687 C CA . LYS A 1 86 ? 6.504 27 23.594 1 95.25 86 LYS A CA 1
ATOM 688 C C . LYS A 1 86 ? 6.074 28.031 24.625 1 95.25 86 LYS A C 1
ATOM 690 O O . LYS A 1 86 ? 4.984 27.938 25.188 1 95.25 86 LYS A O 1
ATOM 695 N N . LYS A 1 87 ? 6.879 29.016 24.844 1 95.12 87 LYS A N 1
ATOM 696 C CA . LYS A 1 87 ? 6.582 30 25.891 1 95.12 87 LYS A CA 1
ATOM 697 C C . LYS A 1 87 ? 5.652 31.094 25.359 1 95.12 87 LYS A C 1
ATOM 699 O O . LYS A 1 87 ? 5.031 31.812 26.125 1 95.12 87 LYS A O 1
ATOM 704 N N . SER A 1 88 ? 5.602 31.219 24.047 1 96.81 88 SER A N 1
ATOM 705 C CA . SER A 1 88 ? 4.871 32.344 23.5 1 96.81 88 SER A CA 1
ATOM 706 C C . SER A 1 88 ? 3.672 31.891 22.672 1 96.81 88 SER A C 1
ATOM 708 O O . SER A 1 88 ? 2.807 32.688 22.328 1 96.81 88 SER A O 1
ATOM 710 N N . ILE A 1 89 ? 3.568 30.609 22.328 1 97.81 89 ILE A N 1
ATOM 711 C CA . ILE A 1 89 ? 2.438 30.016 21.609 1 97.81 89 ILE A CA 1
ATOM 712 C C . ILE A 1 89 ? 2.061 28.688 22.25 1 97.81 89 ILE A C 1
ATOM 714 O O . ILE A 1 89 ? 2.863 27.75 22.266 1 97.81 89 ILE A O 1
ATOM 718 N N . ASN A 1 90 ? 0.849 28.594 22.781 1 97.44 90 ASN A N 1
ATOM 719 C CA . ASN A 1 90 ? 0.355 27.328 23.312 1 97.44 90 ASN A CA 1
ATOM 720 C C . ASN A 1 90 ? -0.051 26.359 22.203 1 97.44 90 ASN A C 1
ATOM 722 O O . ASN A 1 90 ? -0.863 26.703 21.344 1 97.44 90 ASN A O 1
ATOM 726 N N . LEU A 1 91 ? 0.52 25.188 22.266 1 97.12 91 LEU A N 1
ATOM 727 C CA . LEU A 1 91 ? 0.212 24.156 21.266 1 97.12 91 LEU A CA 1
ATOM 728 C C . LEU A 1 91 ? -0.939 23.281 21.734 1 97.12 91 LEU A C 1
ATOM 730 O O . LEU A 1 91 ? -0.922 22.766 22.859 1 97.12 91 LEU A O 1
ATOM 734 N N . HIS A 1 92 ? -1.979 23.156 20.891 1 97.06 92 HIS A N 1
ATOM 735 C CA . HIS A 1 92 ? -3.123 22.297 21.156 1 97.06 92 HIS A CA 1
ATOM 736 C C . HIS A 1 92 ? -3.283 21.25 20.047 1 97.06 92 HIS A C 1
ATOM 738 O O . HIS A 1 92 ? -3.17 21.578 18.859 1 97.06 92 HIS A O 1
ATOM 744 N N . ILE A 1 93 ? -3.535 19.984 20.422 1 95.5 93 ILE A N 1
ATOM 745 C CA . ILE A 1 93 ? -3.701 18.922 19.453 1 95.5 93 ILE A CA 1
ATOM 746 C C . ILE A 1 93 ? -5.172 18.516 19.375 1 95.5 93 ILE A C 1
ATOM 748 O O . ILE A 1 93 ? -5.738 18 20.344 1 95.5 93 ILE A O 1
ATOM 752 N N . ALA A 1 94 ? -5.77 18.844 18.297 1 95.19 94 ALA A N 1
ATOM 753 C CA . ALA A 1 94 ? -7.141 18.406 18.031 1 95.19 94 ALA A CA 1
ATOM 754 C C . ALA A 1 94 ? -7.191 16.938 17.672 1 95.19 94 ALA A C 1
ATOM 756 O O . ALA A 1 94 ? -6.238 16.391 17.109 1 95.19 94 ALA A O 1
ATOM 757 N N . GLN A 1 95 ? -8.281 16.297 17.969 1 91.06 95 GLN A N 1
ATOM 758 C CA . GLN A 1 95 ? -8.477 14.883 17.688 1 91.06 95 GLN A CA 1
ATOM 759 C C . GLN A 1 95 ? -9.555 14.68 16.625 1 91.06 95 GLN A C 1
ATOM 761 O O . GLN A 1 95 ? -10.516 15.445 16.547 1 91.06 95 GLN A O 1
ATOM 766 N N . VAL A 1 96 ? -9.305 13.625 15.867 1 85.44 96 VAL A N 1
ATOM 767 C CA . VAL A 1 96 ? -10.289 13.289 14.844 1 85.44 96 VAL A CA 1
ATOM 768 C C . VAL A 1 96 ? -11.5 12.625 15.5 1 85.44 96 VAL A C 1
ATOM 770 O O . VAL A 1 96 ? -11.352 11.742 16.344 1 85.44 96 VAL A O 1
ATOM 773 N N . ASP A 1 97 ? -12.641 13.203 15.188 1 79.12 97 ASP A N 1
ATOM 774 C CA . ASP A 1 97 ? -13.883 12.508 15.508 1 79.12 97 ASP A CA 1
ATOM 775 C C . ASP A 1 97 ? -14.305 11.594 14.359 1 79.12 97 ASP A C 1
ATOM 777 O O . ASP A 1 97 ? -14.945 12.039 13.406 1 79.12 97 ASP A O 1
ATOM 781 N N . GLU A 1 98 ? -14.094 10.375 14.406 1 71.38 98 GLU A N 1
ATOM 782 C CA . GLU A 1 98 ? -14.297 9.43 13.305 1 71.38 98 GLU A CA 1
ATOM 783 C C . GLU A 1 98 ? -15.766 9.328 12.93 1 71.38 98 GLU A C 1
ATOM 785 O O . GLU A 1 98 ? -16.094 9.039 11.773 1 71.38 98 GLU A O 1
ATOM 790 N N . GLU A 1 99 ? -16.609 9.594 13.914 1 67.94 99 GLU A N 1
ATOM 791 C CA . GLU A 1 99 ? -18.031 9.43 13.648 1 67.94 99 GLU A CA 1
ATOM 792 C C . GLU A 1 99 ? -18.609 10.656 12.953 1 67.94 99 GLU A C 1
ATOM 794 O O . GLU A 1 99 ? -19.453 10.539 12.062 1 67.94 99 GLU A O 1
ATOM 799 N N . GLY A 1 100 ? -18.016 11.742 13.266 1 67.12 100 GLY A N 1
ATOM 800 C CA . GLY A 1 100 ? -18.656 12.945 12.758 1 67.12 100 GLY A CA 1
ATOM 801 C C . GLY A 1 100 ? -17.828 13.656 11.703 1 67.12 100 GLY A C 1
ATOM 802 O O . GLY A 1 100 ? -18.312 14.555 11.023 1 67.12 100 GLY A O 1
ATOM 803 N N . GLY A 1 101 ? -16.625 13.125 11.523 1 70 101 GLY A N 1
ATOM 804 C CA . GLY A 1 101 ? -15.766 13.75 10.531 1 70 101 GLY A CA 1
ATOM 805 C C . GLY A 1 101 ? -15.344 15.164 10.914 1 70 101 GLY A C 1
ATOM 806 O O . GLY A 1 101 ? -15.289 16.047 10.055 1 70 101 GLY A O 1
ATOM 807 N N . ARG A 1 102 ? -15.266 15.43 12.156 1 80.88 102 ARG A N 1
ATOM 808 C CA . ARG A 1 102 ? -14.883 16.75 12.641 1 80.88 102 ARG A CA 1
ATOM 809 C C . ARG A 1 102 ? -13.727 16.656 13.625 1 80.88 102 ARG A C 1
ATOM 811 O O . ARG A 1 102 ? -13.266 15.562 13.953 1 80.88 102 ARG A O 1
ATOM 818 N N . TRP A 1 103 ? -13.203 17.859 13.945 1 89.5 103 TRP A N 1
ATOM 819 C CA . TRP A 1 103 ? -12.117 17.938 14.922 1 89.5 103 TRP A CA 1
ATOM 820 C C . TRP A 1 103 ? -12.664 18.203 16.312 1 89.5 103 TRP A C 1
ATOM 822 O O . TRP A 1 103 ? -13.422 19.156 16.531 1 89.5 103 TRP A O 1
ATOM 832 N N . ARG A 1 104 ? -12.266 17.375 17.25 1 92 104 ARG A N 1
ATOM 833 C CA . ARG A 1 104 ? -12.633 17.516 18.656 1 92 104 ARG A CA 1
ATOM 834 C C . ARG A 1 104 ? -11.5 18.172 19.453 1 92 104 ARG A C 1
ATOM 836 O O . ARG A 1 104 ? -10.328 17.922 19.172 1 92 104 ARG A O 1
ATOM 843 N N . LEU A 1 105 ? -11.945 18.953 20.344 1 95.12 105 LEU A N 1
ATOM 844 C CA . LEU A 1 105 ? -10.992 19.578 21.234 1 95.12 105 LEU A CA 1
ATOM 845 C C . LEU A 1 105 ? -11.125 19.016 22.656 1 95.12 105 LEU A C 1
ATOM 847 O O . LEU A 1 105 ? -12.094 19.312 23.359 1 95.12 105 LEU A O 1
ATOM 851 N N . ASP A 1 106 ? -10.211 18.188 23 1 92 106 ASP A N 1
ATOM 852 C CA . ASP A 1 106 ? -10.195 17.562 24.328 1 92 106 ASP A CA 1
ATOM 853 C C . ASP A 1 106 ? -8.812 17.688 24.969 1 92 106 ASP A C 1
ATOM 855 O O . ASP A 1 106 ? -7.867 17.016 24.562 1 92 106 ASP A O 1
ATOM 859 N N . PRO A 1 107 ? -8.625 18.469 26.078 1 93.5 107 PRO A N 1
ATOM 860 C CA . PRO A 1 107 ? -9.68 19.219 26.766 1 93.5 107 PRO A CA 1
ATOM 861 C C . PRO A 1 107 ? -10.203 20.375 25.922 1 93.5 107 PRO A C 1
ATOM 863 O O . PRO A 1 107 ? -9.57 20.766 24.938 1 93.5 107 PRO A O 1
ATOM 866 N N . PRO A 1 108 ? -11.352 20.859 26.281 1 95.56 108 PRO A N 1
ATOM 867 C CA . PRO A 1 108 ? -11.906 22.016 25.547 1 95.56 108 PRO A CA 1
ATOM 868 C C . PRO A 1 108 ? -11 23.234 25.609 1 95.56 108 PRO A C 1
ATOM 870 O O . PRO A 1 108 ? -10.273 23.422 26.594 1 95.56 108 PRO A O 1
ATOM 873 N N . ILE A 1 109 ? -11.031 24.062 24.609 1 93.62 109 ILE A N 1
ATOM 874 C CA . ILE A 1 109 ? -10.289 25.312 24.531 1 93.62 109 ILE A CA 1
ATOM 875 C C . ILE A 1 109 ? -11.258 26.5 24.578 1 93.62 109 ILE A C 1
ATOM 877 O O . ILE A 1 109 ? -12.133 26.625 23.734 1 93.62 109 ILE A O 1
ATOM 881 N N . LYS A 1 110 ? -11.109 27.375 25.609 1 92 110 LYS A N 1
ATOM 882 C CA . LYS A 1 110 ? -11.977 28.531 25.797 1 92 110 LYS A CA 1
ATOM 883 C C . LYS A 1 110 ? -13.453 28.125 25.75 1 92 110 LYS A C 1
ATOM 885 O O . LYS A 1 110 ? -14.266 28.812 25.125 1 92 110 LYS A O 1
ATOM 890 N N . GLY A 1 111 ? -13.719 26.922 26.25 1 92.25 111 GLY A N 1
ATOM 891 C CA . GLY A 1 111 ? -15.086 26.438 26.359 1 92.25 111 GLY A CA 1
ATOM 892 C C . GLY A 1 111 ? -15.57 25.734 25.109 1 92.25 111 GLY A C 1
ATOM 893 O O . GLY A 1 111 ? -16.688 25.219 25.078 1 92.25 111 GLY A O 1
ATOM 894 N N . CYS A 1 112 ? -14.812 25.703 24.094 1 93.56 112 CYS A N 1
ATOM 895 C CA . CYS A 1 112 ? -15.195 25.062 22.844 1 93.56 112 CYS A CA 1
ATOM 896 C C . CYS A 1 112 ? -14.797 23.594 22.844 1 93.56 112 CYS A C 1
ATOM 898 O O . CYS A 1 112 ? -13.633 23.25 23.078 1 93.56 112 CYS A O 1
ATOM 900 N N . LYS A 1 113 ? -15.734 22.703 22.5 1 94.06 113 LYS A N 1
ATOM 901 C CA . LYS A 1 113 ? -15.477 21.266 22.469 1 94.06 113 LYS A CA 1
ATOM 902 C C . LYS A 1 113 ? -15.086 20.812 21.062 1 94.06 113 LYS A C 1
ATOM 904 O O . LYS A 1 113 ? -14.578 19.703 20.891 1 94.06 113 LYS A O 1
ATOM 909 N N . THR A 1 114 ? -15.391 21.625 20.125 1 92.19 114 THR A N 1
ATOM 910 C CA . THR A 1 114 ? -15.047 21.312 18.75 1 92.19 114 THR A CA 1
ATOM 911 C C . THR A 1 114 ? -14.297 22.484 18.109 1 92.19 114 THR A C 1
ATOM 913 O O . THR A 1 114 ? -14.445 23.625 18.516 1 92.19 114 THR A O 1
ATOM 916 N N . LEU A 1 115 ? -13.492 22.125 17.172 1 92.81 115 LEU A N 1
ATOM 917 C CA . LEU A 1 115 ? -12.789 23.172 16.438 1 92.81 115 LEU A CA 1
ATOM 918 C C . LEU A 1 115 ? -13.781 24.109 15.742 1 92.81 115 LEU A C 1
ATOM 920 O O . LEU A 1 115 ? -13.523 25.297 15.633 1 92.81 115 LEU A O 1
ATOM 924 N N . GLN A 1 116 ? -14.906 23.578 15.273 1 89.25 116 GLN A N 1
ATOM 925 C CA . GLN A 1 116 ? -15.945 24.375 14.641 1 89.25 116 GLN A CA 1
ATOM 926 C C . GLN A 1 116 ? -16.469 25.453 15.586 1 89.25 116 GLN A C 1
ATOM 928 O O . GLN A 1 116 ? -16.672 26.594 15.18 1 89.25 116 GLN A O 1
ATOM 933 N N . GLU A 1 117 ? -16.688 25.078 16.797 1 91.25 117 GLU A N 1
ATOM 934 C CA . GLU A 1 117 ? -17.125 26.047 17.797 1 91.25 117 GLU A CA 1
ATOM 935 C C . GLU A 1 117 ? -16.078 27.141 18 1 91.25 117 GLU A C 1
ATOM 937 O O . GLU A 1 117 ? -16.438 28.312 18.156 1 91.25 117 GLU A O 1
ATOM 942 N N . LEU A 1 118 ? -14.852 26.797 17.969 1 91.75 118 LEU A N 1
ATOM 943 C CA . LEU A 1 118 ? -13.789 27.766 18.156 1 91.75 118 LEU A CA 1
ATOM 944 C C . LEU A 1 118 ? -13.727 28.75 16.984 1 91.75 118 LEU A C 1
ATOM 946 O O . LEU A 1 118 ? -13.57 29.953 17.188 1 91.75 118 LEU A O 1
ATOM 950 N N . TYR A 1 119 ? -13.844 28.188 15.797 1 90.44 119 TYR A N 1
ATOM 951 C CA . TYR A 1 119 ? -13.906 29.031 14.617 1 90.44 119 TYR A CA 1
ATOM 952 C C . TYR A 1 119 ? -15.055 30.031 14.711 1 90.44 119 TYR A C 1
ATOM 954 O O . TYR A 1 119 ? -14.898 31.203 14.383 1 90.44 119 TYR A O 1
ATOM 962 N N . GLN A 1 120 ? -16.172 29.547 15.148 1 88.38 120 GLN A N 1
ATOM 963 C CA . GLN A 1 120 ? -17.344 30.406 15.281 1 88.38 120 GLN A CA 1
ATOM 964 C C . GLN A 1 120 ? -17.109 31.516 16.297 1 88.38 120 GLN A C 1
ATOM 966 O O . GLN A 1 120 ? -17.5 32.656 16.078 1 88.38 120 GLN A O 1
ATOM 971 N N . LYS A 1 121 ? -16.5 31.203 17.297 1 89 121 LYS A N 1
ATOM 972 C CA . LYS A 1 121 ? -16.203 32.188 18.344 1 89 121 LYS A CA 1
ATOM 973 C C . LYS A 1 121 ? -15.227 33.25 17.828 1 89 121 LYS A C 1
ATOM 975 O O . LYS A 1 121 ? -15.219 34.375 18.328 1 89 121 LYS A O 1
ATOM 980 N N . CYS A 1 122 ? -14.367 32.844 16.906 1 87.69 122 CYS A N 1
ATOM 981 C CA . CYS A 1 122 ? -13.414 33.781 16.328 1 87.69 122 CYS A CA 1
ATOM 982 C C . CYS A 1 122 ? -14.078 34.625 15.234 1 87.69 122 CYS A C 1
ATOM 984 O O . CYS A 1 122 ? -13.438 35.469 14.625 1 87.69 122 CYS A O 1
ATOM 986 N N . GLY A 1 123 ? -15.289 34.469 14.961 1 77.81 123 GLY A N 1
ATOM 987 C CA . GLY A 1 123 ? -16.047 35.25 13.984 1 77.81 123 GLY A CA 1
ATOM 988 C C . GLY A 1 123 ? -16.016 34.656 12.594 1 77.81 123 GLY A C 1
ATOM 989 O O . GLY A 1 123 ? -16.375 35.312 11.617 1 77.81 123 GLY A O 1
ATOM 990 N N . ASN A 1 124 ? -15.164 33.688 12.398 1 64.62 124 ASN A N 1
ATOM 991 C CA . ASN A 1 124 ? -15.07 33.031 11.102 1 64.62 124 ASN A CA 1
ATOM 992 C C . ASN A 1 124 ? -16.25 32.094 10.859 1 64.62 124 ASN A C 1
ATOM 994 O O . ASN A 1 124 ? -16.422 31.109 11.578 1 64.62 124 ASN A O 1
ATOM 998 N N . TYR A 1 125 ? -17.344 32.625 10.219 1 56.81 125 TYR A N 1
ATOM 999 C CA . TYR A 1 125 ? -18.719 32.156 10.078 1 56.81 125 TYR A CA 1
ATOM 1000 C C . TYR A 1 125 ? -18.75 30.766 9.453 1 56.81 125 TYR A C 1
ATOM 1002 O O . TYR A 1 125 ? -17.766 30.328 8.836 1 56.81 125 TYR A O 1
ATOM 1010 N N . GLN A 1 126 ? -20.094 30.016 9.656 1 55.19 126 GLN A N 1
ATOM 1011 C CA . GLN A 1 126 ? -20.844 28.766 9.734 1 55.19 126 GLN A CA 1
ATOM 1012 C C . GLN A 1 126 ? -20.594 27.891 8.5 1 55.19 126 GLN A C 1
ATOM 1014 O O . GLN A 1 126 ? -20.703 26.672 8.57 1 55.19 126 GLN A O 1
ATOM 1019 N N . SER A 1 127 ? -20.297 28.609 7.402 1 55.03 127 SER A N 1
ATOM 1020 C CA . SER A 1 127 ? -20.594 27.719 6.297 1 55.03 127 SER A CA 1
ATOM 1021 C C . SER A 1 127 ? -19.359 26.906 5.898 1 55.03 127 SER A C 1
ATOM 1023 O O . SER A 1 127 ? -19.453 26 5.066 1 55.03 127 SER A O 1
ATOM 1025 N N . ARG A 1 128 ? -18.25 27.141 6.746 1 63.97 128 ARG A N 1
ATOM 1026 C CA . ARG A 1 128 ? -17.094 26.453 6.203 1 63.97 128 ARG A CA 1
ATOM 1027 C C . ARG A 1 128 ? -16.562 25.422 7.195 1 63.97 128 ARG A C 1
ATOM 1029 O O . ARG A 1 128 ? -16.781 25.547 8.398 1 63.97 128 ARG A O 1
ATOM 1036 N N . ARG A 1 129 ? -16.047 24.375 6.637 1 74.38 129 ARG A N 1
ATOM 1037 C CA . ARG A 1 129 ? -15.438 23.281 7.387 1 74.38 129 ARG A CA 1
ATOM 1038 C C . ARG A 1 129 ? -14.234 23.781 8.18 1 74.38 129 ARG A C 1
ATOM 1040 O O . ARG A 1 129 ? -13.43 24.562 7.676 1 74.38 129 ARG A O 1
ATOM 1047 N N . ALA A 1 130 ? -14.227 23.531 9.508 1 84.69 130 ALA A N 1
ATOM 1048 C CA . ALA A 1 130 ? -13.102 23.859 10.375 1 84.69 130 ALA A CA 1
ATOM 1049 C C . ALA A 1 130 ? -11.875 23.016 10.031 1 84.69 130 ALA A C 1
ATOM 1051 O O . ALA A 1 130 ? -11.945 21.797 10.016 1 84.69 130 ALA A O 1
ATOM 1052 N N . THR A 1 131 ? -10.773 23.703 9.734 1 87.81 131 THR A N 1
ATOM 1053 C CA . THR A 1 131 ? -9.562 23 9.328 1 87.81 131 THR A CA 1
ATOM 1054 C C . THR A 1 131 ? -8.414 23.297 10.281 1 87.81 131 THR A C 1
ATOM 1056 O O . THR A 1 131 ? -8.469 24.266 11.039 1 87.81 131 THR A O 1
ATOM 1059 N N . VAL A 1 132 ? -7.551 22.406 10.406 1 92.38 132 VAL A N 1
ATOM 1060 C CA . VAL A 1 132 ? -6.266 22.656 11.047 1 92.38 132 VAL A CA 1
ATOM 1061 C C . VAL A 1 132 ? -5.184 22.844 9.992 1 92.38 132 VAL A C 1
ATOM 1063 O O . VAL A 1 132 ? -5.281 22.297 8.891 1 92.38 132 VAL A O 1
ATOM 1066 N N . PRO A 1 133 ? -4.16 23.609 10.203 1 94.44 133 PRO A N 1
ATOM 1067 C CA . PRO A 1 133 ? -3.828 24.328 11.438 1 94.44 133 PRO A CA 1
ATOM 1068 C C . PRO A 1 133 ? -4.656 25.594 11.633 1 94.44 133 PRO A C 1
ATOM 1070 O O . PRO A 1 133 ? -5.242 26.109 10.672 1 94.44 133 PRO A O 1
ATOM 1073 N N . MET A 1 134 ? -4.723 25.984 12.898 1 93.06 134 MET A N 1
ATOM 1074 C CA . MET A 1 134 ? -5.371 27.25 13.266 1 93.06 134 MET A CA 1
ATOM 1075 C C . MET A 1 134 ? -4.555 27.984 14.32 1 93.06 134 MET A C 1
ATOM 1077 O O . MET A 1 134 ? -4.18 27.406 15.344 1 93.06 134 MET A O 1
ATOM 1081 N N . LEU A 1 135 ? -4.168 29.203 14.023 1 95.44 135 LEU A N 1
ATOM 1082 C CA . LEU A 1 135 ? -3.582 30.094 15.016 1 95.44 135 LEU A CA 1
ATOM 1083 C C . LEU A 1 135 ? -4.586 31.141 15.461 1 95.44 135 LEU A C 1
ATOM 1085 O O . LEU A 1 135 ? -5.156 31.859 14.633 1 95.44 135 LEU A O 1
ATOM 1089 N N . PHE A 1 136 ? -4.828 31.188 16.766 1 94.25 136 PHE A N 1
ATOM 1090 C CA . PHE A 1 136 ? -5.805 32.156 17.266 1 94.25 136 PHE A CA 1
ATOM 1091 C C . PHE A 1 136 ? -5.246 32.906 18.453 1 94.25 136 PHE A C 1
ATOM 1093 O O . PHE A 1 136 ? -4.277 32.469 19.078 1 94.25 136 PHE A O 1
ATOM 1100 N N . ASP A 1 137 ? -5.727 34.062 18.688 1 94.44 137 ASP A N 1
ATOM 1101 C CA . ASP A 1 137 ? -5.391 34.906 19.828 1 94.44 137 ASP A CA 1
ATOM 1102 C C . ASP A 1 137 ? -6.582 35.062 20.781 1 94.44 137 ASP A C 1
ATOM 1104 O O . ASP A 1 137 ? -7.617 35.625 20.391 1 94.44 137 ASP A O 1
ATOM 1108 N N . PRO A 1 138 ? -6.414 34.5 21.969 1 92.31 138 PRO A N 1
ATOM 1109 C CA . PRO A 1 138 ? -7.523 34.625 22.906 1 92.31 138 PRO A CA 1
ATOM 1110 C C . PRO A 1 138 ? -7.699 36.031 23.469 1 92.31 138 PRO A C 1
ATOM 1112 O O . PRO A 1 138 ? -8.719 36.312 24.094 1 92.31 138 PRO A O 1
ATOM 1115 N N . GLY A 1 139 ? -6.738 36.906 23.234 1 85.81 139 GLY A N 1
ATOM 1116 C CA . GLY A 1 139 ? -6.805 38.25 23.766 1 85.81 139 GLY A CA 1
ATOM 1117 C C . GLY A 1 139 ? -6.188 38.406 25.141 1 85.81 139 GLY A C 1
ATOM 1118 O O . GLY A 1 139 ? -5.785 37.406 25.75 1 85.81 139 GLY A O 1
ATOM 1119 N N . LYS A 1 140 ? -6.137 39.656 25.656 1 85.06 140 LYS A N 1
ATOM 1120 C CA . LYS A 1 140 ? -5.43 39.969 26.891 1 85.06 140 LYS A CA 1
ATOM 1121 C C . LYS A 1 140 ? -6.344 39.812 28.109 1 85.06 140 LYS A C 1
ATOM 1123 O O . LYS A 1 140 ? -5.871 39.625 29.234 1 85.06 140 LYS A O 1
ATOM 1128 N N . GLU A 1 141 ? -7.641 39.938 27.844 1 82 141 GLU A N 1
ATOM 1129 C CA . GLU A 1 141 ? -8.617 39.906 28.922 1 82 141 GLU A CA 1
ATOM 1130 C C . GLU A 1 141 ? -9.562 38.719 28.75 1 82 141 GLU A C 1
ATOM 1132 O O . GLU A 1 141 ? -9.789 38.25 27.625 1 82 141 GLU A O 1
ATOM 1137 N N . PRO A 1 142 ? -10 38.188 29.828 1 75.31 142 PRO A N 1
ATOM 1138 C CA . PRO A 1 142 ? -10.906 37.031 29.75 1 75.31 142 PRO A CA 1
ATOM 1139 C C . PRO A 1 142 ? -12.117 37.312 28.859 1 75.31 142 PRO A C 1
ATOM 1141 O O . PRO A 1 142 ? -12.633 36.375 28.234 1 75.31 142 PRO A O 1
ATOM 1144 N N . GLU A 1 143 ? -12.484 38.562 28.875 1 77.5 143 GLU A N 1
ATOM 1145 C CA . GLU A 1 143 ? -13.68 38.938 28.109 1 77.5 143 GLU A CA 1
ATOM 1146 C C . GLU A 1 143 ? -13.32 39.312 26.672 1 77.5 143 GLU A C 1
ATOM 1148 O O . GLU A 1 143 ? -14.203 39.625 25.875 1 77.5 143 GLU A O 1
ATOM 1153 N N . SER A 1 144 ? -12.102 39.188 26.391 1 82.12 144 SER A N 1
ATOM 1154 C CA . SER A 1 144 ? -11.68 39.562 25.047 1 82.12 144 SER A CA 1
ATOM 1155 C C . SER A 1 144 ? -12.266 38.625 24 1 82.12 144 SER A C 1
ATOM 1157 O O . SER A 1 144 ? -12.469 37.438 24.266 1 82.12 144 SER A O 1
ATOM 1159 N N . LYS A 1 145 ? -12.516 39.219 22.891 1 86.25 145 LYS A N 1
ATOM 1160 C CA . LYS A 1 145 ? -12.961 38.438 21.75 1 86.25 145 LYS A CA 1
ATOM 1161 C C . LYS A 1 145 ? -11.82 37.594 21.172 1 86.25 145 LYS A C 1
ATOM 1163 O O . LYS A 1 145 ? -10.703 38.094 21.016 1 86.25 145 LYS A O 1
ATOM 1168 N N . LEU A 1 146 ? -12.164 36.344 20.922 1 89.94 146 LEU A N 1
ATOM 1169 C CA . LEU A 1 146 ? -11.195 35.469 20.25 1 89.94 146 LEU A CA 1
ATOM 1170 C C . LEU A 1 146 ? -10.992 35.906 18.797 1 89.94 146 LEU A C 1
ATOM 1172 O O . LEU A 1 146 ? -11.953 36.281 18.125 1 89.94 146 LEU A O 1
ATOM 1176 N N . ARG A 1 147 ? -9.781 35.906 18.406 1 90.94 147 ARG A N 1
ATOM 1177 C CA . ARG A 1 147 ? -9.477 36.344 17.031 1 90.94 147 ARG A CA 1
ATOM 1178 C C . ARG A 1 147 ? -8.711 35.25 16.297 1 90.94 147 ARG A C 1
ATOM 1180 O O . ARG A 1 147 ? -7.773 34.656 16.828 1 90.94 147 ARG A O 1
ATOM 1187 N N . LEU A 1 148 ? -9.18 34.906 15.102 1 91.12 148 LEU A N 1
ATOM 1188 C CA . LEU A 1 148 ? -8.422 34.062 14.211 1 91.12 148 LEU A CA 1
ATOM 1189 C C . LEU A 1 148 ? -7.234 34.812 13.609 1 91.12 148 LEU A C 1
ATOM 1191 O O . LEU A 1 148 ? -7.414 35.844 12.969 1 91.12 148 LEU A O 1
ATOM 1195 N N . ILE A 1 149 ? -6.055 34.375 13.922 1 92.31 149 ILE A N 1
ATOM 1196 C CA . ILE A 1 149 ? -4.879 35 13.328 1 92.31 149 ILE A CA 1
ATOM 1197 C C . ILE A 1 149 ? -4.676 34.469 11.906 1 92.31 149 ILE A C 1
ATOM 1199 O O . ILE A 1 149 ? -4.543 35.25 10.961 1 92.31 149 ILE A O 1
ATOM 1203 N N . ASN A 1 150 ? -4.637 33.156 11.789 1 91.75 150 ASN A N 1
ATOM 1204 C CA . ASN A 1 150 ? -4.422 32.531 10.484 1 91.75 150 ASN A CA 1
ATOM 1205 C C . ASN A 1 150 ? -4.758 31.047 10.5 1 91.75 150 ASN A C 1
ATOM 1207 O O . ASN A 1 150 ? -4.637 30.391 11.539 1 91.75 150 ASN A O 1
ATOM 1211 N N . ASN A 1 151 ? -5.184 30.516 9.398 1 90.31 151 ASN A N 1
ATOM 1212 C CA . ASN A 1 151 ? -5.5 29.109 9.289 1 90.31 151 ASN A CA 1
ATOM 1213 C C . ASN A 1 151 ? -4.969 28.5 7.988 1 90.31 151 ASN A C 1
ATOM 1215 O O . ASN A 1 151 ? -5.391 27.422 7.578 1 90.31 151 ASN A O 1
ATOM 1219 N N . GLU A 1 152 ? -4.09 29.172 7.312 1 88.31 152 GLU A N 1
ATOM 1220 C CA . GLU A 1 152 ? -3.457 28.703 6.086 1 88.31 152 GLU A CA 1
ATOM 1221 C C . GLU A 1 152 ? -2.023 28.25 6.34 1 88.31 152 GLU A C 1
ATOM 1223 O O . GLU A 1 152 ? -1.167 29.047 6.707 1 88.31 152 GLU A O 1
ATOM 1228 N N . SER A 1 153 ? -1.76 27 6.082 1 91 153 SER A N 1
ATOM 1229 C CA . SER A 1 153 ? -0.515 26.375 6.496 1 91 153 SER A CA 1
ATOM 1230 C C . SER A 1 153 ? 0.695 27.062 5.879 1 91 153 SER A C 1
ATOM 1232 O O . SER A 1 153 ? 1.715 27.25 6.543 1 91 153 SER A O 1
ATOM 1234 N N . ALA A 1 154 ? 0.625 27.453 4.598 1 88.56 154 ALA A N 1
ATOM 1235 C CA . ALA A 1 154 ? 1.76 28.078 3.92 1 88.56 154 ALA A CA 1
ATOM 1236 C C . ALA A 1 154 ? 2.086 29.438 4.527 1 88.56 154 ALA A C 1
ATOM 1238 O O . ALA A 1 154 ? 3.258 29.797 4.676 1 88.56 154 ALA A O 1
ATOM 1239 N N . GLU A 1 155 ? 1.075 30.156 4.879 1 90.19 155 GLU A N 1
ATOM 1240 C CA . GLU A 1 155 ? 1.272 31.453 5.508 1 90.19 155 GLU A CA 1
ATOM 1241 C C . GLU A 1 155 ? 1.717 31.297 6.957 1 90.19 155 GLU A C 1
ATOM 1243 O O . GLU A 1 155 ? 2.553 32.062 7.441 1 90.19 155 GLU A O 1
ATOM 1248 N N . LEU A 1 156 ? 1.146 30.375 7.559 1 93.44 156 LEU A N 1
ATOM 1249 C CA . LEU A 1 156 ? 1.421 30.172 8.977 1 93.44 156 LEU A CA 1
ATOM 1250 C C . LEU A 1 156 ? 2.895 29.844 9.203 1 93.44 156 LEU A C 1
ATOM 1252 O O . LEU A 1 156 ? 3.477 30.25 10.211 1 93.44 156 LEU A O 1
ATOM 1256 N N . VAL A 1 157 ? 3.492 29.094 8.344 1 94.44 157 VAL A N 1
ATOM 1257 C CA . VAL A 1 157 ? 4.898 28.734 8.516 1 94.44 157 VAL A CA 1
ATOM 1258 C C . VAL A 1 157 ? 5.758 29.984 8.484 1 94.44 157 VAL A C 1
ATOM 1260 O O . VAL A 1 157 ? 6.746 30.094 9.219 1 94.44 157 VAL A O 1
ATOM 1263 N N . GLU A 1 158 ? 5.398 30.953 7.684 1 93.81 158 GLU A N 1
ATOM 1264 C CA . GLU A 1 158 ? 6.117 32.219 7.637 1 93.81 158 GLU A CA 1
ATOM 1265 C C . GLU A 1 158 ? 5.871 33.031 8.898 1 93.81 158 GLU A C 1
ATOM 1267 O O . GLU A 1 158 ? 6.797 33.625 9.445 1 93.81 158 GLU A O 1
ATOM 1272 N N . ILE A 1 159 ? 4.637 33.062 9.289 1 95.25 159 ILE A N 1
ATOM 1273 C CA . ILE A 1 159 ? 4.258 33.812 10.484 1 95.25 159 ILE A CA 1
ATOM 1274 C C . ILE A 1 159 ? 5.039 33.281 11.688 1 95.25 159 ILE A C 1
ATOM 1276 O O . ILE A 1 159 ? 5.621 34.031 12.445 1 95.25 159 ILE A O 1
ATOM 1280 N N . LEU A 1 160 ? 5.109 32 11.805 1 97.19 160 LEU A N 1
ATOM 1281 C CA . LEU A 1 160 ? 5.789 31.375 12.938 1 97.19 160 LEU A CA 1
ATOM 1282 C C . LEU A 1 160 ? 7.301 31.578 12.844 1 97.19 160 LEU A C 1
ATOM 1284 O O . LEU A 1 160 ? 7.973 31.75 13.859 1 97.19 160 LEU A O 1
ATOM 1288 N N . ASN A 1 161 ? 7.828 31.5 11.617 1 96.75 161 ASN A N 1
ATOM 1289 C CA . ASN A 1 161 ? 9.25 31.766 11.43 1 96.75 161 ASN A CA 1
ATOM 1290 C C . ASN A 1 161 ? 9.641 33.156 11.922 1 96.75 161 ASN A C 1
ATOM 1292 O O . ASN A 1 161 ? 10.75 33.344 12.422 1 96.75 161 ASN A O 1
ATOM 1296 N N . ASN A 1 162 ? 8.719 34.094 11.812 1 95.38 162 ASN A N 1
ATOM 1297 C CA . ASN A 1 162 ? 8.992 35.469 12.164 1 95.38 162 ASN A CA 1
ATOM 1298 C C . ASN A 1 162 ? 8.359 35.844 13.5 1 95.38 162 ASN A C 1
ATOM 1300 O O . ASN A 1 162 ? 8.25 37.031 13.828 1 95.38 162 ASN A O 1
ATOM 1304 N N . TRP A 1 163 ? 7.883 34.875 14.242 1 96.88 163 TRP A N 1
ATOM 1305 C CA . TRP A 1 163 ? 7.211 35.125 15.516 1 96.88 163 TRP A CA 1
ATOM 1306 C C . TRP A 1 163 ? 8.094 35.969 16.438 1 96.88 163 TRP A C 1
ATOM 1308 O O . TRP A 1 163 ? 9.305 35.75 16.516 1 96.88 163 TRP A O 1
ATOM 1318 N N . PRO A 1 164 ? 7.551 36.906 17.188 1 95.81 164 PRO A N 1
ATOM 1319 C CA . PRO A 1 164 ? 8.336 37.906 17.891 1 95.81 164 PRO A CA 1
ATOM 1320 C C . PRO A 1 164 ? 9.156 37.344 19.031 1 95.81 164 PRO A C 1
ATOM 1322 O O . PRO A 1 164 ? 10.195 37.906 19.391 1 95.81 164 PRO A O 1
ATOM 1325 N N . ILE A 1 165 ? 8.703 36.375 19.703 1 95.25 165 ILE A N 1
ATOM 1326 C CA . ILE A 1 165 ? 9.414 35.781 20.844 1 95.25 165 ILE A CA 1
ATOM 1327 C C . ILE A 1 165 ? 9.75 34.344 20.547 1 95.25 165 ILE A C 1
ATOM 1329 O O . ILE A 1 165 ? 8.852 33.5 20.297 1 95.25 165 ILE A O 1
ATOM 1333 N N . TYR A 1 166 ? 11.023 34.031 20.516 1 94.12 166 TYR A N 1
ATOM 1334 C CA . TYR A 1 166 ? 11.523 32.688 20.234 1 94.12 166 TYR A CA 1
ATOM 1335 C C . TYR A 1 166 ? 12.727 32.375 21.109 1 94.12 166 TYR A C 1
ATOM 1337 O O . TYR A 1 166 ? 13.398 33.281 21.625 1 94.12 166 TYR A O 1
ATOM 1345 N N . ASP A 1 167 ? 12.969 31.047 21.266 1 93.81 167 ASP A N 1
ATOM 1346 C CA . ASP A 1 167 ? 14.109 30.609 22.047 1 93.81 167 ASP A CA 1
ATOM 1347 C C . ASP A 1 167 ? 15.328 30.344 21.156 1 93.81 167 ASP A C 1
A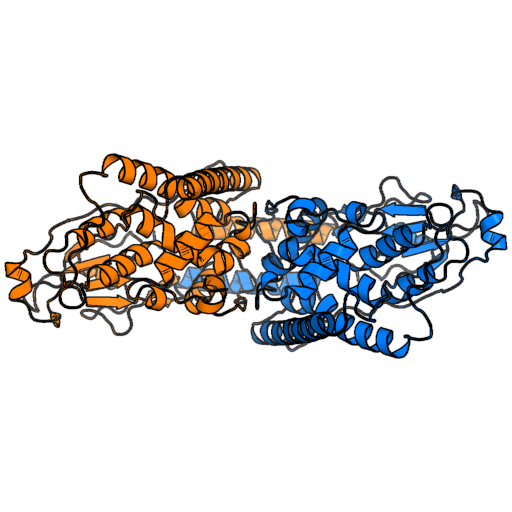TOM 1349 O O . ASP A 1 167 ? 16.469 30.391 21.625 1 93.81 167 ASP A O 1
ATOM 1353 N N . GLN A 1 168 ? 15.086 29.969 19.938 1 92 168 GLN A N 1
ATOM 1354 C CA . GLN A 1 168 ? 16.156 29.641 19 1 92 168 GLN A CA 1
ATOM 1355 C C . GLN A 1 168 ? 16.188 30.625 17.828 1 92 168 GLN A C 1
ATOM 1357 O O . GLN A 1 168 ? 15.188 30.797 17.141 1 92 168 GLN A O 1
ATOM 1362 N N . GLU A 1 169 ? 17.328 31.203 17.656 1 90.25 169 GLU A N 1
ATOM 1363 C CA . GLU A 1 169 ? 17.484 32.156 16.547 1 90.25 169 GLU A CA 1
ATOM 1364 C C . GLU A 1 169 ? 17.859 31.422 15.258 1 90.25 169 GLU A C 1
ATOM 1366 O O . GLU A 1 169 ? 19.047 31.203 14.992 1 90.25 169 GLU A O 1
ATOM 1371 N N . ILE A 1 170 ? 16.969 30.938 14.578 1 91.88 170 ILE A N 1
ATOM 1372 C CA . ILE A 1 170 ? 17.125 30.281 13.281 1 91.88 170 ILE A CA 1
ATOM 1373 C C . ILE A 1 170 ? 16.203 30.938 12.25 1 91.88 170 ILE A C 1
ATOM 1375 O O . ILE A 1 170 ? 15.016 31.125 12.508 1 91.88 170 ILE A O 1
ATOM 1379 N N . ASP A 1 171 ? 16.766 31.391 11.219 1 94.38 171 ASP A N 1
ATOM 1380 C CA . ASP A 1 171 ? 15.945 31.938 10.133 1 94.38 171 ASP A CA 1
ATOM 1381 C C . ASP A 1 171 ? 15.766 30.906 9.016 1 94.38 171 ASP A C 1
ATOM 1383 O O . ASP A 1 171 ? 16.703 30.594 8.297 1 94.38 171 ASP A O 1
ATOM 1387 N N . LEU A 1 172 ? 14.555 30.469 8.82 1 96.56 172 LEU A N 1
ATOM 1388 C CA . LEU A 1 172 ? 14.234 29.422 7.852 1 96.56 172 LEU A CA 1
ATOM 1389 C C . LEU A 1 172 ? 13.828 30.031 6.512 1 96.56 172 LEU A C 1
ATOM 1391 O O . LEU A 1 172 ? 13.539 29.297 5.559 1 96.56 172 LEU A O 1
ATOM 1395 N N . ASN A 1 173 ? 13.766 31.328 6.469 1 96.12 173 ASN A N 1
ATOM 1396 C CA . ASN A 1 173 ? 13.414 32.031 5.238 1 96.12 173 ASN A CA 1
ATOM 1397 C C . ASN A 1 173 ? 14.32 33.219 5.008 1 96.12 173 ASN A C 1
ATOM 1399 O O . ASN A 1 173 ? 13.836 34.344 4.816 1 96.12 173 ASN A O 1
ATOM 1403 N N . PRO A 1 174 ? 15.617 32.906 4.953 1 94.38 174 PRO A N 1
ATOM 1404 C CA . PRO A 1 174 ? 16.531 34.062 4.773 1 94.38 174 PRO A CA 1
ATOM 1405 C C . PRO A 1 174 ? 16.344 34.75 3.426 1 94.38 174 PRO A C 1
ATOM 1407 O O . PRO A 1 174 ? 16.094 34.094 2.416 1 94.38 174 PRO A O 1
ATOM 1410 N N . SER A 1 175 ? 16.531 36.031 3.41 1 93.12 175 SER A N 1
ATOM 1411 C CA . SER A 1 175 ? 16.297 36.844 2.227 1 93.12 175 SER A CA 1
ATOM 1412 C C . SER A 1 175 ? 17.203 36.438 1.075 1 93.12 175 SER A C 1
ATOM 1414 O O . SER A 1 175 ? 16.812 36.5 -0.09 1 93.12 175 SER A O 1
ATOM 1416 N N . LYS A 1 176 ? 18.375 35.969 1.395 1 93.25 176 LYS A N 1
ATOM 1417 C CA . LYS A 1 176 ? 19.375 35.594 0.392 1 93.25 176 LYS A CA 1
ATOM 1418 C C . LYS A 1 176 ? 18.859 34.469 -0.476 1 93.25 176 LYS A C 1
ATOM 1420 O O . LYS A 1 176 ? 19.266 34.312 -1.632 1 93.25 176 LYS A O 1
ATOM 1425 N N . TYR A 1 177 ? 17.922 33.656 0.001 1 94.81 177 TYR A N 1
ATOM 1426 C CA . TYR A 1 177 ? 17.453 32.469 -0.721 1 94.81 177 TYR A CA 1
ATOM 1427 C C . TYR A 1 177 ? 15.977 32.625 -1.089 1 94.81 177 TYR A C 1
ATOM 1429 O O . TYR A 1 177 ? 15.32 31.641 -1.452 1 94.81 177 TYR A O 1
ATOM 1437 N N . LYS A 1 178 ? 15.445 33.75 -1.025 1 95.12 178 LYS A N 1
ATOM 1438 C CA . LYS A 1 178 ? 14.008 34 -1.146 1 95.12 178 LYS A CA 1
ATOM 1439 C C . LYS A 1 178 ? 13.469 33.438 -2.467 1 95.12 178 LYS A C 1
ATOM 1441 O O . LYS A 1 178 ? 12.477 32.719 -2.484 1 95.12 178 LYS A O 1
ATOM 1446 N N . LYS A 1 179 ? 14.117 33.75 -3.562 1 95.88 179 LYS A N 1
ATOM 1447 C CA . LYS A 1 179 ? 13.672 33.281 -4.879 1 95.88 179 LYS A CA 1
ATOM 1448 C C . LYS A 1 179 ? 13.727 31.766 -4.98 1 95.88 179 LYS A C 1
ATOM 1450 O O . LYS A 1 179 ? 12.781 31.141 -5.477 1 95.88 179 LYS A O 1
ATOM 1455 N N . GLU A 1 180 ? 14.828 31.219 -4.516 1 96.44 180 GLU A N 1
ATOM 1456 C CA . GLU A 1 180 ? 14.992 29.766 -4.539 1 96.44 180 GLU A CA 1
ATOM 1457 C C . GLU A 1 180 ? 13.93 29.078 -3.688 1 96.44 180 GLU A C 1
ATOM 1459 O O . GLU A 1 180 ? 13.336 28.094 -4.113 1 96.44 180 GLU A O 1
ATOM 1464 N N . ILE A 1 181 ? 13.68 29.625 -2.559 1 97.44 181 ILE A N 1
ATOM 1465 C CA . ILE A 1 181 ? 12.695 29.078 -1.637 1 97.44 181 ILE A CA 1
ATOM 1466 C C . ILE A 1 181 ? 11.305 29.109 -2.281 1 97.44 181 ILE A C 1
ATOM 1468 O O . ILE A 1 181 ? 10.57 28.125 -2.24 1 97.44 181 ILE A O 1
ATOM 1472 N N . ILE A 1 182 ? 10.992 30.172 -2.908 1 96.75 182 ILE A N 1
ATOM 1473 C CA . ILE A 1 182 ? 9.695 30.328 -3.557 1 96.75 182 ILE A CA 1
ATOM 1474 C C . ILE A 1 182 ? 9.555 29.297 -4.676 1 96.75 182 ILE A C 1
ATOM 1476 O O . ILE A 1 182 ? 8.508 28.656 -4.809 1 96.75 182 ILE A O 1
ATOM 1480 N N . ASN A 1 183 ? 10.57 29.125 -5.445 1 97.75 183 ASN A N 1
ATOM 1481 C CA . ASN A 1 183 ? 10.539 28.156 -6.535 1 97.75 183 ASN A CA 1
ATOM 1482 C C . ASN A 1 183 ? 10.312 26.734 -6.012 1 97.75 183 ASN A C 1
ATOM 1484 O O . ASN A 1 183 ? 9.5 26 -6.562 1 97.75 183 ASN A O 1
ATOM 1488 N N . TRP A 1 184 ? 11.023 26.375 -4.965 1 98.06 184 TRP A N 1
ATOM 1489 C CA . TRP A 1 184 ? 10.836 25.047 -4.359 1 98.06 184 TRP A CA 1
ATOM 1490 C C . TRP A 1 184 ? 9.422 24.906 -3.809 1 98.06 184 TRP A C 1
ATOM 1492 O O . TRP A 1 184 ? 8.781 23.875 -4.016 1 98.06 184 TRP A O 1
ATOM 1502 N N . GLN A 1 185 ? 8.984 25.891 -3.121 1 97.38 185 GLN A N 1
ATOM 1503 C CA . GLN A 1 185 ? 7.652 25.828 -2.525 1 97.38 185 GLN A CA 1
ATOM 1504 C C . GLN A 1 185 ? 6.582 25.609 -3.594 1 97.38 185 GLN A C 1
ATOM 1506 O O . GLN A 1 185 ? 5.629 24.859 -3.383 1 97.38 185 GLN A O 1
ATOM 1511 N N . ASN A 1 186 ? 6.738 26.281 -4.68 1 97.12 186 ASN A N 1
ATOM 1512 C CA . ASN A 1 186 ? 5.777 26.125 -5.77 1 97.12 186 ASN A CA 1
ATOM 1513 C C . ASN A 1 186 ? 5.781 24.703 -6.32 1 97.12 186 ASN A C 1
ATOM 1515 O O . ASN A 1 186 ? 4.723 24.094 -6.484 1 97.12 186 ASN A O 1
ATOM 1519 N N . LEU A 1 187 ? 6.941 24.172 -6.613 1 98.19 187 LEU A N 1
ATOM 1520 C CA . LEU A 1 187 ? 7.062 22.812 -7.121 1 98.19 187 LEU A CA 1
ATOM 1521 C C . LEU A 1 187 ? 6.504 21.812 -6.117 1 98.19 187 LEU A C 1
ATOM 1523 O O . LEU A 1 187 ? 5.73 20.922 -6.488 1 98.19 187 LEU A O 1
ATOM 1527 N N . ILE A 1 188 ? 6.887 21.984 -4.891 1 98.19 188 ILE A N 1
ATOM 1528 C CA . ILE A 1 188 ? 6.531 21.047 -3.828 1 98.19 188 ILE A CA 1
ATOM 1529 C C . ILE A 1 188 ? 5.023 21.078 -3.588 1 98.19 188 ILE A C 1
ATOM 1531 O O . ILE A 1 188 ? 4.375 20.031 -3.488 1 98.19 188 ILE A O 1
ATOM 1535 N N . GLN A 1 189 ? 4.453 22.281 -3.465 1 96.19 189 GLN A N 1
ATOM 1536 C CA . GLN A 1 189 ? 3.031 22.453 -3.174 1 96.19 189 GLN A CA 1
ATOM 1537 C C . GLN A 1 189 ? 2.172 21.75 -4.227 1 96.19 189 GLN A C 1
ATOM 1539 O O . GLN A 1 189 ? 1.294 20.953 -3.889 1 96.19 189 GLN A O 1
ATOM 1544 N N . GLU A 1 190 ? 2.467 21.953 -5.418 1 95.75 190 GLU A N 1
ATOM 1545 C CA . GLU A 1 190 ? 1.605 21.5 -6.508 1 95.75 190 GLU A CA 1
ATOM 1546 C C . GLU A 1 190 ? 1.809 20.016 -6.797 1 95.75 190 GLU A C 1
ATOM 1548 O O . GLU A 1 190 ? 0.841 19.281 -7.008 1 95.75 190 GLU A O 1
ATOM 1553 N N . ASN A 1 191 ? 3.055 19.578 -6.762 1 97.88 191 ASN A N 1
ATOM 1554 C CA . ASN A 1 191 ? 3.344 18.281 -7.352 1 97.88 191 ASN A CA 1
ATOM 1555 C C . ASN A 1 191 ? 3.684 17.234 -6.285 1 97.88 191 ASN A C 1
ATOM 1557 O O . ASN A 1 191 ? 3.672 16.047 -6.559 1 97.88 191 ASN A O 1
ATOM 1561 N N . VAL A 1 192 ? 4.023 17.656 -5.082 1 98.5 192 VAL A N 1
ATOM 1562 C CA . VAL A 1 192 ? 4.348 16.688 -4.035 1 98.5 192 VAL A CA 1
ATOM 1563 C C . VAL A 1 192 ? 3.273 16.719 -2.955 1 98.5 192 VAL A C 1
ATOM 1565 O O . VAL A 1 192 ? 2.527 15.75 -2.785 1 98.5 192 VAL A O 1
ATOM 1568 N N . ASN A 1 193 ? 3.076 17.938 -2.297 1 97.75 193 ASN A N 1
ATOM 1569 C CA . ASN A 1 193 ? 2.088 18.031 -1.229 1 97.75 193 ASN A CA 1
ATOM 1570 C C . ASN A 1 193 ? 0.682 17.719 -1.733 1 97.75 193 ASN A C 1
ATOM 1572 O O . ASN A 1 193 ? 0 16.859 -1.184 1 97.75 193 ASN A O 1
ATOM 1576 N N . ASN A 1 194 ? 0.297 18.422 -2.756 1 95.75 194 ASN A N 1
ATOM 1577 C CA . ASN A 1 194 ? -1 18.156 -3.363 1 95.75 194 ASN A CA 1
ATOM 1578 C C . ASN A 1 194 ? -0.959 16.891 -4.227 1 95.75 194 ASN A C 1
ATOM 1580 O O . ASN A 1 194 ? -1.988 16.25 -4.441 1 95.75 194 ASN A O 1
ATOM 1584 N N . GLY A 1 195 ? 0.235 16.641 -4.781 1 97.56 195 GLY A N 1
ATOM 1585 C CA . GLY A 1 195 ? 0.403 15.531 -5.715 1 97.56 195 GLY A CA 1
ATOM 1586 C C . GLY A 1 195 ? -0.042 14.195 -5.145 1 97.56 195 GLY A C 1
ATOM 1587 O O . GLY A 1 195 ? -0.696 13.414 -5.832 1 97.56 195 GLY A O 1
ATOM 1588 N N . VAL A 1 196 ? 0.321 13.891 -3.895 1 98.12 196 VAL A N 1
ATOM 1589 C CA . VAL A 1 196 ? -0.061 12.617 -3.293 1 98.12 196 VAL A CA 1
ATOM 1590 C C . VAL A 1 196 ? -1.582 12.539 -3.176 1 98.12 196 VAL A C 1
ATOM 1592 O O . VAL A 1 196 ? -2.17 11.469 -3.359 1 98.12 196 VAL A O 1
ATOM 1595 N N . TYR A 1 197 ? -2.285 13.656 -2.902 1 95.81 197 TYR A N 1
ATOM 1596 C CA . TYR A 1 197 ? -3.74 13.664 -2.799 1 95.81 197 TYR A CA 1
ATOM 1597 C C . TYR A 1 197 ? -4.387 13.539 -4.172 1 95.81 197 TYR A C 1
ATOM 1599 O O . TYR A 1 197 ? -5.434 12.906 -4.32 1 95.81 197 TYR A O 1
ATOM 1607 N N . LYS A 1 198 ? -3.752 14.211 -5.145 1 95.88 198 LYS A N 1
ATOM 1608 C CA . LYS A 1 198 ? -4.246 14.047 -6.508 1 95.88 198 LYS A CA 1
ATOM 1609 C C . LYS A 1 198 ? -4.215 12.578 -6.93 1 95.88 198 LYS A C 1
ATOM 1611 O O . LYS A 1 198 ? -5.102 12.117 -7.648 1 95.88 198 LYS A O 1
ATOM 1616 N N . CYS A 1 199 ? -3.23 11.828 -6.512 1 97.06 199 CYS A N 1
ATOM 1617 C CA . CYS A 1 199 ? -3.182 10.391 -6.758 1 97.06 199 CYS A CA 1
ATOM 1618 C C . CYS A 1 199 ? -4.277 9.664 -5.984 1 97.06 199 CYS A C 1
ATOM 1620 O O . CYS A 1 199 ? -5.074 8.93 -6.57 1 97.06 199 CYS A O 1
ATOM 1622 N N . GLY A 1 200 ? -4.375 9.938 -4.746 1 96.06 200 GLY A N 1
ATOM 1623 C CA . GLY A 1 200 ? -5.27 9.219 -3.859 1 96.06 200 GLY A CA 1
ATOM 1624 C C . GLY A 1 200 ? -6.734 9.438 -4.18 1 96.06 200 GLY A C 1
ATOM 1625 O O . GLY A 1 200 ? -7.562 8.547 -3.98 1 96.06 200 GLY A O 1
ATOM 1626 N N . PHE A 1 201 ? -7.09 10.625 -4.645 1 93.5 201 PHE A N 1
ATOM 1627 C CA . PHE A 1 201 ? -8.492 10.984 -4.824 1 93.5 201 PHE A CA 1
ATOM 1628 C C . PHE A 1 201 ? -8.859 11 -6.305 1 93.5 201 PHE A C 1
ATOM 1630 O O . PHE A 1 201 ? -9.93 11.492 -6.676 1 93.5 201 PHE A O 1
ATOM 1637 N N . ALA A 1 202 ? -7.93 10.531 -7.152 1 93.75 202 ALA A N 1
ATOM 1638 C CA . ALA A 1 202 ? -8.227 10.438 -8.578 1 93.75 202 ALA A CA 1
ATOM 1639 C C . ALA A 1 202 ? -9.5 9.625 -8.82 1 93.75 202 ALA A C 1
ATOM 1641 O O . ALA A 1 202 ? -9.727 8.609 -8.172 1 93.75 202 ALA A O 1
ATOM 1642 N N . ARG A 1 203 ? -10.312 10.023 -9.883 1 91.94 203 ARG A N 1
ATOM 1643 C CA . ARG A 1 203 ? -11.602 9.391 -10.133 1 91.94 203 ARG A CA 1
ATOM 1644 C C . ARG A 1 203 ? -11.5 8.359 -11.25 1 91.94 203 ARG A C 1
ATOM 1646 O O . ARG A 1 203 ? -12.422 7.57 -11.469 1 91.94 203 ARG A O 1
ATOM 1653 N N . ASN A 1 204 ? -10.438 8.398 -11.953 1 92.12 204 ASN A N 1
ATOM 1654 C CA . ASN A 1 204 ? -10.211 7.453 -13.047 1 92.12 204 ASN A CA 1
ATOM 1655 C C . ASN A 1 204 ? -8.727 7.25 -13.305 1 92.12 204 ASN A C 1
ATOM 1657 O O . ASN A 1 204 ? -7.887 7.957 -12.742 1 92.12 204 ASN A O 1
ATOM 1661 N N . GLN A 1 205 ? -8.391 6.293 -14.141 1 95.12 205 GLN A N 1
ATOM 1662 C CA . GLN A 1 205 ? -7.016 5.887 -14.398 1 95.12 205 GLN A CA 1
ATOM 1663 C C . GLN A 1 205 ? -6.203 7.035 -14.992 1 95.12 205 GLN A C 1
ATOM 1665 O O . GLN A 1 205 ? -5.047 7.238 -14.633 1 95.12 205 GLN A O 1
ATOM 1670 N N . LYS A 1 206 ? -6.785 7.777 -15.922 1 95.62 206 LYS A N 1
ATOM 1671 C CA . LYS A 1 206 ? -6.078 8.867 -16.594 1 95.62 206 LYS A CA 1
ATOM 1672 C C . LYS A 1 206 ? -5.664 9.945 -15.594 1 95.62 206 LYS A C 1
ATOM 1674 O O . LYS A 1 206 ? -4.523 10.406 -15.609 1 95.62 206 LYS A O 1
ATOM 1679 N N . ALA A 1 207 ? -6.598 10.383 -14.719 1 94.56 207 ALA A N 1
ATOM 1680 C CA . ALA A 1 207 ? -6.309 11.383 -13.688 1 94.56 207 ALA A CA 1
ATOM 1681 C C . ALA A 1 207 ? -5.207 10.898 -12.75 1 94.56 207 ALA A C 1
ATOM 1683 O O . ALA A 1 207 ? -4.309 11.664 -12.391 1 94.56 207 ALA A O 1
ATOM 1684 N N . TYR A 1 208 ? -5.297 9.617 -12.406 1 97.19 208 TYR A N 1
ATOM 1685 C CA . TYR A 1 208 ? -4.293 9.023 -11.523 1 97.19 208 TYR A CA 1
ATOM 1686 C C . TYR A 1 208 ? -2.918 9.039 -12.18 1 97.19 208 TYR A C 1
ATOM 1688 O O . TYR A 1 208 ? -1.932 9.438 -11.562 1 97.19 208 TYR A O 1
ATOM 1696 N N . GLU A 1 209 ? -2.867 8.594 -13.391 1 96.94 209 GLU A N 1
ATOM 1697 C CA . GLU A 1 209 ? -1.588 8.5 -14.094 1 96.94 209 GLU A CA 1
ATOM 1698 C C . GLU A 1 209 ? -0.952 9.875 -14.266 1 96.94 209 GLU A C 1
ATOM 1700 O O . GLU A 1 209 ? 0.262 10.031 -14.109 1 96.94 209 GLU A O 1
ATOM 1705 N N . LYS A 1 210 ? -1.732 10.844 -14.562 1 97 210 LYS A N 1
ATOM 1706 C CA . LYS A 1 210 ? -1.231 12.211 -14.672 1 97 210 LYS A CA 1
ATOM 1707 C C . LYS A 1 210 ? -0.647 12.688 -13.344 1 97 210 LYS A C 1
ATOM 1709 O O . LYS A 1 210 ? 0.469 13.211 -13.305 1 97 210 LYS A O 1
ATOM 1714 N N . ALA A 1 211 ? -1.417 12.523 -12.266 1 97.12 211 ALA A N 1
ATOM 1715 C CA . ALA A 1 211 ? -0.971 12.93 -10.938 1 97.12 211 ALA A CA 1
ATOM 1716 C C . ALA A 1 211 ? 0.314 12.203 -10.547 1 97.12 211 ALA A C 1
ATOM 1718 O O . ALA A 1 211 ? 1.261 12.828 -10.055 1 97.12 211 ALA A O 1
ATOM 1719 N N . SER A 1 212 ? 0.322 10.906 -10.797 1 98 212 SER A N 1
ATOM 1720 C CA . SER A 1 212 ? 1.478 10.078 -10.461 1 98 212 SER A CA 1
ATOM 1721 C C . SER A 1 212 ? 2.715 10.516 -11.234 1 98 212 SER A C 1
ATOM 1723 O O . SER A 1 212 ? 3.793 10.672 -10.656 1 98 212 SER A O 1
ATOM 1725 N N . ASN A 1 213 ? 2.57 10.719 -12.5 1 97.75 213 ASN A N 1
ATOM 1726 C CA . ASN A 1 213 ? 3.697 11.148 -13.32 1 97.75 213 ASN A CA 1
ATOM 1727 C C . ASN A 1 213 ? 4.258 12.484 -12.836 1 97.75 213 ASN A C 1
ATOM 1729 O O . ASN A 1 213 ? 5.473 12.648 -12.727 1 97.75 213 ASN A O 1
ATOM 1733 N N . ASN A 1 214 ? 3.383 13.438 -12.57 1 98.31 214 ASN A N 1
ATOM 1734 C CA . ASN A 1 214 ? 3.814 14.742 -12.078 1 98.31 214 ASN A CA 1
ATOM 1735 C C . ASN A 1 214 ? 4.52 14.625 -10.727 1 98.31 214 ASN A C 1
ATOM 1737 O O . ASN A 1 214 ? 5.551 15.258 -10.508 1 98.31 214 ASN A O 1
ATOM 1741 N N . LEU A 1 215 ? 3.939 13.82 -9.836 1 98.56 215 LEU A N 1
ATOM 1742 C CA . LEU A 1 215 ? 4.5 13.602 -8.508 1 98.56 215 LEU A CA 1
ATOM 1743 C C . LEU A 1 215 ? 5.914 13.047 -8.602 1 98.56 215 LEU A C 1
ATOM 1745 O O . LEU A 1 215 ? 6.844 13.602 -8.008 1 98.56 215 LEU A O 1
ATOM 1749 N N . PHE A 1 216 ? 6.148 12.047 -9.383 1 98.19 216 PHE A N 1
ATOM 1750 C CA . PHE A 1 216 ? 7.438 11.359 -9.398 1 98.19 216 PHE A CA 1
ATOM 1751 C C . PHE A 1 216 ? 8.453 12.141 -10.234 1 98.19 216 PHE A C 1
ATOM 1753 O O . PHE A 1 216 ? 9.656 12.062 -9.992 1 98.19 216 PHE A O 1
ATOM 1760 N N . SER A 1 217 ? 7.938 12.898 -11.211 1 98.5 217 SER A N 1
ATOM 1761 C CA . SER A 1 217 ? 8.828 13.844 -11.883 1 98.5 217 SER A CA 1
ATOM 1762 C C . SER A 1 217 ? 9.398 14.859 -10.891 1 98.5 217 SER A C 1
ATOM 1764 O O . SER A 1 217 ? 10.594 15.148 -10.914 1 98.5 217 SER A O 1
ATOM 1766 N N . ALA A 1 218 ? 8.539 15.383 -10.078 1 98.75 218 ALA A N 1
ATOM 1767 C CA . ALA A 1 218 ? 8.977 16.344 -9.062 1 98.75 218 ALA A CA 1
ATOM 1768 C C . ALA A 1 218 ? 9.953 15.688 -8.086 1 98.75 218 ALA A C 1
ATOM 1770 O O . ALA A 1 218 ? 10.961 16.297 -7.715 1 98.75 218 ALA A O 1
ATOM 1771 N N . LEU A 1 219 ? 9.711 14.453 -7.652 1 98.62 219 LEU A N 1
ATOM 1772 C CA . LEU A 1 219 ? 10.617 13.742 -6.758 1 98.62 219 LEU A CA 1
ATOM 1773 C C . LEU A 1 219 ? 11.984 13.547 -7.41 1 98.62 219 LEU A C 1
ATOM 1775 O O . LEU A 1 219 ? 13.016 13.656 -6.742 1 98.62 219 LEU A O 1
ATOM 1779 N N . ASN A 1 220 ? 11.961 13.258 -8.703 1 98.25 220 ASN A N 1
ATOM 1780 C CA . ASN A 1 220 ? 13.219 13.125 -9.422 1 98.25 220 ASN A CA 1
ATOM 1781 C C . ASN A 1 220 ? 14.008 14.43 -9.414 1 98.25 220 ASN A C 1
ATOM 1783 O O . ASN A 1 220 ? 15.227 14.422 -9.242 1 98.25 220 ASN A O 1
ATOM 1787 N N . ILE A 1 221 ? 13.32 15.508 -9.633 1 98.62 221 ILE A N 1
ATOM 1788 C CA . ILE A 1 221 ? 13.969 16.812 -9.617 1 98.62 221 ILE A CA 1
ATOM 1789 C C . ILE A 1 221 ? 14.594 17.078 -8.25 1 98.62 221 ILE A C 1
ATOM 1791 O O . ILE A 1 221 ? 15.742 17.5 -8.156 1 98.62 221 ILE A O 1
ATOM 1795 N N . ILE A 1 222 ? 13.898 16.781 -7.203 1 98.75 222 ILE A N 1
ATOM 1796 C CA . ILE A 1 222 ? 14.367 16.984 -5.84 1 98.75 222 ILE A CA 1
ATOM 1797 C C . ILE A 1 222 ? 15.562 16.078 -5.559 1 98.75 222 ILE A C 1
ATOM 1799 O O . ILE A 1 222 ? 16.562 16.516 -5 1 98.75 222 ILE A O 1
ATOM 1803 N N . GLU A 1 223 ? 15.43 14.797 -5.965 1 98.5 223 GLU A N 1
ATOM 1804 C CA . GLU A 1 223 ? 16.5 13.82 -5.766 1 98.5 223 GLU A CA 1
ATOM 1805 C C . GLU A 1 223 ? 17.797 14.281 -6.422 1 98.5 223 GLU A C 1
ATOM 1807 O O . GLU A 1 223 ? 18.844 14.273 -5.781 1 98.5 223 GLU A O 1
ATOM 1812 N N . GLU A 1 224 ? 17.672 14.672 -7.656 1 98.31 224 GLU A N 1
ATOM 1813 C CA . GLU A 1 224 ? 18.844 15.109 -8.391 1 98.31 224 GLU A CA 1
ATOM 1814 C C . GLU A 1 224 ? 19.453 16.359 -7.773 1 98.31 224 GLU A C 1
ATOM 1816 O O . GLU A 1 224 ? 20.672 16.5 -7.707 1 98.31 224 GLU A O 1
ATOM 1821 N N . HIS A 1 225 ? 18.656 17.266 -7.352 1 98.25 225 HIS A N 1
ATOM 1822 C CA . HIS A 1 225 ? 19.141 18.5 -6.734 1 98.25 225 HIS A CA 1
ATOM 1823 C C . HIS A 1 225 ? 19.875 18.203 -5.426 1 98.25 225 HIS A C 1
ATOM 1825 O O . HIS A 1 225 ? 20.953 18.734 -5.184 1 98.25 225 HIS A O 1
ATOM 1831 N N . LEU A 1 226 ? 19.266 17.391 -4.59 1 98.31 226 LEU A N 1
ATOM 1832 C CA . LEU A 1 226 ? 19.891 17.047 -3.311 1 98.31 226 LEU A CA 1
ATOM 1833 C C . LEU A 1 226 ? 21.203 16.328 -3.52 1 98.31 226 LEU A C 1
ATOM 1835 O O . LEU A 1 226 ? 22.141 16.484 -2.729 1 98.31 226 LEU A O 1
ATOM 1839 N N . LYS A 1 227 ? 21.25 15.516 -4.512 1 97.75 227 LYS A N 1
ATOM 1840 C CA . LYS A 1 227 ? 22.484 14.812 -4.84 1 97.75 227 LYS A CA 1
ATOM 1841 C C . LYS A 1 227 ? 23.625 15.797 -5.094 1 97.75 227 LYS A C 1
ATOM 1843 O O . LYS A 1 227 ? 24.719 15.617 -4.578 1 97.75 227 LYS A O 1
ATOM 1848 N N . SER A 1 228 ? 23.328 16.844 -5.758 1 97.25 228 SER A N 1
ATOM 1849 C CA . SER A 1 228 ? 24.359 17.75 -6.234 1 97.25 228 SER A CA 1
ATOM 1850 C C . SER A 1 228 ? 24.547 18.938 -5.281 1 97.25 228 SER A C 1
ATOM 1852 O O . SER A 1 228 ? 25.641 19.484 -5.176 1 97.25 228 SER A O 1
ATOM 1854 N N . ASN A 1 229 ? 23.516 19.344 -4.543 1 95.19 229 ASN A N 1
ATOM 1855 C CA . ASN A 1 229 ? 23.516 20.625 -3.836 1 95.19 229 ASN A CA 1
ATOM 1856 C C . ASN A 1 229 ? 23.109 20.453 -2.377 1 95.19 229 ASN A C 1
ATOM 1858 O O . ASN A 1 229 ? 22.891 21.438 -1.668 1 95.19 229 ASN A O 1
ATOM 1862 N N . GLY A 1 230 ? 23 19.281 -1.866 1 92.5 230 GLY A N 1
ATOM 1863 C CA . GLY A 1 230 ? 22.516 19.062 -0.515 1 92.5 230 GLY A CA 1
ATOM 1864 C C . GLY A 1 230 ? 23.406 19.672 0.551 1 92.5 230 GLY A C 1
ATOM 1865 O O . GLY A 1 230 ? 24.312 20.453 0.241 1 92.5 230 GLY A O 1
ATOM 1866 N N . PRO A 1 231 ? 22.969 19.484 1.768 1 96.38 231 PRO A N 1
ATOM 1867 C CA . PRO A 1 231 ? 22.031 18.469 2.244 1 96.38 231 PRO A CA 1
ATOM 1868 C C . PRO A 1 231 ? 20.578 18.969 2.246 1 96.38 231 PRO A C 1
ATOM 1870 O O . PRO A 1 231 ? 19.656 18.172 2.422 1 96.38 231 PRO A O 1
ATOM 1873 N N . TRP A 1 232 ? 20.344 20.312 2.137 1 97.75 232 TRP A N 1
ATOM 1874 C CA . TRP A 1 232 ? 19 20.875 2.131 1 97.75 232 TRP A CA 1
ATOM 1875 C C . TRP A 1 232 ? 18.625 21.391 0.746 1 97.75 232 TRP A C 1
ATOM 1877 O O . TRP A 1 232 ? 19.469 21.391 -0.165 1 97.75 232 TRP A O 1
ATOM 1887 N N . LEU A 1 233 ? 17.391 21.734 0.569 1 98 233 LEU A N 1
ATOM 1888 C CA . LEU A 1 233 ? 16.906 22.188 -0.728 1 98 233 LEU A CA 1
ATOM 1889 C C . LEU A 1 233 ? 17.578 23.5 -1.129 1 98 233 LEU A C 1
ATOM 1891 O O . LEU A 1 233 ? 17.766 23.766 -2.318 1 98 233 LEU A O 1
ATOM 1895 N N . CYS A 1 234 ? 17.938 24.344 -0.141 1 95.94 234 CYS A N 1
ATOM 1896 C CA . CYS A 1 234 ? 18.641 25.594 -0.413 1 95.94 234 CYS A CA 1
ATOM 1897 C C . CYS A 1 234 ? 20.078 25.516 0.044 1 95.94 234 CYS A C 1
ATOM 1899 O O . CYS A 1 234 ? 20.578 26.438 0.703 1 95.94 234 CYS A O 1
ATOM 1901 N N . GLY A 1 235 ? 20.688 24.391 -0.257 1 92.88 235 GLY A N 1
ATOM 1902 C CA . GLY A 1 235 ? 22.109 24.234 0.028 1 92.88 235 GLY A CA 1
ATOM 1903 C C . GLY A 1 235 ? 22.375 23.844 1.47 1 92.88 235 GLY A C 1
ATOM 1904 O O . GLY A 1 235 ? 21.844 22.859 1.969 1 92.88 235 GLY A O 1
ATOM 1905 N N . LYS A 1 236 ? 23.094 24.672 2.113 1 91.69 236 LYS A N 1
ATOM 1906 C CA . LYS A 1 236 ? 23.578 24.344 3.453 1 91.69 236 LYS A CA 1
ATOM 1907 C C . LYS A 1 236 ? 22.594 24.797 4.52 1 91.69 236 LYS A C 1
ATOM 1909 O O . LYS A 1 236 ? 22.719 24.438 5.691 1 91.69 236 LYS A O 1
ATOM 1914 N N . ASN A 1 237 ? 21.578 25.484 4.098 1 90.06 237 ASN A N 1
ATOM 1915 C CA . ASN A 1 237 ? 20.656 26.062 5.066 1 90.06 237 ASN A CA 1
ATOM 1916 C C . ASN A 1 237 ? 19.281 25.391 4.992 1 90.06 237 ASN A C 1
ATOM 1918 O O . ASN A 1 237 ? 18.672 25.312 3.922 1 90.06 237 ASN A O 1
ATOM 1922 N N . LEU A 1 238 ? 18.906 24.891 6.188 1 95.44 238 LEU A N 1
ATOM 1923 C CA . LEU A 1 238 ? 17.531 24.438 6.312 1 95.44 238 LEU A CA 1
ATOM 1924 C C . LEU A 1 238 ? 16.562 25.594 6.059 1 95.44 238 LEU A C 1
ATOM 1926 O O . LEU A 1 238 ? 16.781 26.703 6.535 1 95.44 238 LEU A O 1
ATOM 1930 N N . SER A 1 239 ? 15.578 25.391 5.273 1 97.25 239 SER A N 1
ATOM 1931 C CA . SER A 1 239 ? 14.641 26.469 4.945 1 97.25 239 SER A CA 1
ATOM 1932 C C . SER A 1 239 ? 13.195 26 5.105 1 97.25 239 SER A C 1
ATOM 1934 O O . SER A 1 239 ? 12.938 24.828 5.352 1 97.25 239 SER A O 1
ATOM 1936 N N . ILE A 1 240 ? 12.25 26.906 4.949 1 97.19 240 ILE A N 1
ATOM 1937 C CA . ILE A 1 240 ? 10.828 26.625 5.047 1 97.19 240 ILE A CA 1
ATOM 1938 C C . ILE A 1 240 ? 10.422 25.656 3.936 1 97.19 240 ILE A C 1
ATOM 1940 O O . ILE A 1 240 ? 9.477 24.875 4.09 1 97.19 240 ILE A O 1
ATOM 1944 N N . ALA A 1 241 ? 11.18 25.703 2.82 1 97.94 241 ALA A N 1
ATOM 1945 C CA . ALA A 1 241 ? 10.891 24.75 1.752 1 97.94 241 ALA A CA 1
ATOM 1946 C C . ALA A 1 241 ? 11.078 23.312 2.229 1 97.94 241 ALA A C 1
ATOM 1948 O O . ALA A 1 241 ? 10.281 22.422 1.899 1 97.94 241 ALA A O 1
ATOM 1949 N N . ASP A 1 242 ? 12.133 23.094 2.982 1 98.31 242 ASP A N 1
ATOM 1950 C CA . ASP A 1 242 ? 12.367 21.766 3.561 1 98.31 242 ASP A CA 1
ATOM 1951 C C . ASP A 1 242 ? 11.227 21.375 4.504 1 98.31 242 ASP A C 1
ATOM 1953 O O . ASP A 1 242 ? 10.75 20.234 4.477 1 98.31 242 ASP A O 1
ATOM 1957 N N . ILE A 1 243 ? 10.781 22.281 5.27 1 97.69 243 ILE A N 1
ATOM 1958 C CA . ILE A 1 243 ? 9.758 22.031 6.281 1 97.69 243 ILE A CA 1
ATOM 1959 C C . ILE A 1 243 ? 8.422 21.719 5.602 1 97.69 243 ILE A C 1
ATOM 1961 O O . ILE A 1 243 ? 7.648 20.891 6.098 1 97.69 243 ILE A O 1
ATOM 1965 N N . ARG A 1 244 ? 8.188 22.312 4.512 1 97.94 244 ARG A N 1
ATOM 1966 C CA . ARG A 1 244 ? 6.945 22.062 3.783 1 97.94 244 ARG A CA 1
ATOM 1967 C C . ARG A 1 244 ? 6.98 20.719 3.08 1 97.94 244 ARG A C 1
ATOM 1969 O O . ARG A 1 244 ? 5.938 20.109 2.834 1 97.94 244 ARG A O 1
ATOM 1976 N N . LEU A 1 245 ? 8.117 20.203 2.75 1 98.69 245 LEU A N 1
ATOM 1977 C CA . LEU A 1 245 ? 8.281 18.938 2.047 1 98.69 245 LEU A CA 1
ATOM 1978 C C . LEU A 1 245 ? 8.227 17.75 3.021 1 98.69 245 LEU A C 1
ATOM 1980 O O . LEU A 1 245 ? 7.633 16.719 2.721 1 98.69 245 LEU A O 1
ATOM 1984 N N . PHE A 1 246 ? 8.758 17.922 4.203 1 98.44 246 PHE A N 1
ATOM 1985 C CA . PHE A 1 246 ? 9.078 16.875 5.152 1 98.44 246 PHE A CA 1
ATOM 1986 C C . PHE A 1 246 ? 7.82 16.109 5.555 1 98.44 246 PHE A C 1
ATOM 1988 O O . PHE A 1 246 ? 7.805 14.875 5.535 1 98.44 246 PHE A O 1
ATOM 1995 N N . PRO A 1 247 ? 6.703 16.781 5.859 1 98.5 247 PRO A N 1
ATOM 1996 C CA . PRO A 1 247 ? 5.535 16.047 6.336 1 98.5 247 PRO A CA 1
ATOM 1997 C C . PRO A 1 247 ? 5.02 15.031 5.32 1 98.5 247 PRO A C 1
ATOM 1999 O O . PRO A 1 247 ? 4.523 13.969 5.703 1 98.5 247 PRO A O 1
ATOM 2002 N N . THR A 1 248 ? 5.117 15.352 4.062 1 98.44 248 THR A N 1
ATOM 2003 C CA . THR A 1 248 ? 4.656 14.43 3.035 1 98.44 248 THR A CA 1
ATOM 2004 C C . THR A 1 248 ? 5.574 13.211 2.947 1 98.44 248 THR A C 1
ATOM 2006 O O . THR A 1 248 ? 5.105 12.07 2.965 1 98.44 248 THR A O 1
ATOM 2009 N N . LEU A 1 249 ? 6.828 13.453 2.961 1 98.19 249 LEU A N 1
ATOM 2010 C CA . LEU A 1 249 ? 7.77 12.375 2.682 1 98.19 249 LEU A CA 1
ATOM 2011 C C . LEU A 1 249 ? 7.938 11.469 3.898 1 98.19 249 LEU A C 1
ATOM 2013 O O . LEU A 1 249 ? 8.25 10.289 3.756 1 98.19 249 LEU A O 1
ATOM 2017 N N . ILE A 1 250 ? 7.73 12.039 5.109 1 97.44 250 ILE A N 1
ATOM 2018 C CA . ILE A 1 250 ? 7.883 11.234 6.312 1 97.44 250 ILE A CA 1
ATOM 2019 C C . ILE A 1 250 ? 6.715 10.258 6.43 1 97.44 250 ILE A C 1
ATOM 2021 O O . ILE A 1 250 ? 6.805 9.258 7.148 1 97.44 250 ILE A O 1
ATOM 2025 N N . ARG A 1 251 ? 5.621 10.461 5.75 1 97.12 251 ARG A N 1
ATOM 2026 C CA . ARG A 1 251 ? 4.418 9.641 5.812 1 97.12 251 ARG A CA 1
ATOM 2027 C C . ARG A 1 251 ? 4.355 8.664 4.641 1 97.12 251 ARG A C 1
ATOM 2029 O O . ARG A 1 251 ? 3.402 7.895 4.516 1 97.12 251 ARG A O 1
ATOM 2036 N N . TRP A 1 252 ? 5.309 8.641 3.816 1 96.44 252 TRP A N 1
ATOM 2037 C CA . TRP A 1 252 ? 5.254 8.016 2.5 1 96.44 252 TRP A CA 1
ATOM 2038 C C . TRP A 1 252 ? 4.902 6.535 2.617 1 96.44 252 TRP A C 1
ATOM 2040 O O . TRP A 1 252 ? 3.877 6.094 2.09 1 96.44 252 TRP A O 1
ATOM 2050 N N . GLU A 1 253 ? 5.652 5.754 3.379 1 93.5 253 GLU A N 1
ATOM 2051 C CA . GLU A 1 253 ? 5.488 4.305 3.455 1 93.5 253 GLU A CA 1
ATOM 2052 C C . GLU A 1 253 ? 4.215 3.934 4.215 1 93.5 253 GLU A C 1
ATOM 2054 O O . GLU A 1 253 ? 3.576 2.924 3.908 1 93.5 253 GLU A O 1
ATOM 2059 N N . ALA A 1 254 ? 3.842 4.789 5.117 1 94.88 254 ALA A N 1
ATOM 2060 C CA . ALA A 1 254 ? 2.729 4.453 6 1 94.88 254 ALA A CA 1
ATOM 2061 C C . ALA A 1 254 ? 1.391 4.801 5.355 1 94.88 254 ALA A C 1
ATOM 2063 O O . ALA A 1 254 ? 0.381 4.141 5.605 1 94.88 254 ALA A O 1
ATOM 2064 N N . ILE A 1 255 ? 1.426 5.82 4.57 1 96.62 255 ILE A N 1
ATOM 2065 C CA . ILE A 1 255 ? 0.132 6.352 4.156 1 96.62 255 ILE A CA 1
ATOM 2066 C C . ILE A 1 255 ? 0.059 6.406 2.633 1 96.62 255 ILE A C 1
ATOM 2068 O O . ILE A 1 255 ? -0.757 5.711 2.021 1 96.62 255 ILE A O 1
ATOM 2072 N N . TYR A 1 256 ? 0.947 7.152 2.002 1 97.56 256 TYR A N 1
ATOM 2073 C CA . TYR A 1 256 ? 0.726 7.566 0.622 1 97.56 256 TYR A CA 1
ATOM 2074 C C . TYR A 1 256 ? 1.012 6.422 -0.344 1 97.56 256 TYR A C 1
ATOM 2076 O O . TYR A 1 256 ? 0.322 6.27 -1.355 1 97.56 256 TYR A O 1
ATOM 2084 N N . TYR A 1 257 ? 1.975 5.629 -0.035 1 95.31 257 TYR A N 1
ATOM 2085 C CA . TYR A 1 257 ? 2.26 4.465 -0.862 1 95.31 257 TYR A CA 1
ATOM 2086 C C . TYR A 1 257 ? 1.082 3.496 -0.862 1 95.31 257 TYR A C 1
ATOM 2088 O O . TYR A 1 257 ? 0.517 3.195 -1.916 1 95.31 257 TYR A O 1
ATOM 2096 N N . PRO A 1 258 ? 0.706 3.023 0.278 1 95 258 PRO A N 1
ATOM 2097 C CA . PRO A 1 258 ? -0.325 1.982 0.285 1 95 258 PRO A CA 1
ATOM 2098 C C . PRO A 1 258 ? -1.725 2.535 0.026 1 95 258 PRO A C 1
ATOM 2100 O O . PRO A 1 258 ? -2.482 1.961 -0.759 1 95 258 PRO A O 1
ATOM 2103 N N . LEU A 1 259 ? -2.123 3.607 0.629 1 96.56 259 LEU A N 1
ATOM 2104 C CA . LEU A 1 259 ? -3.506 4.074 0.604 1 96.56 259 LEU A CA 1
ATOM 2105 C C . LEU A 1 259 ? -3.771 4.918 -0.641 1 96.56 259 LEU A C 1
ATOM 2107 O O . LEU A 1 259 ? -4.828 4.797 -1.262 1 96.56 259 LEU A O 1
ATOM 2111 N N . PHE A 1 260 ? -2.781 5.805 -1.002 1 97.44 260 PHE A N 1
ATOM 2112 C CA . PHE A 1 260 ? -2.984 6.746 -2.098 1 97.44 260 PHE A CA 1
ATOM 2113 C C . PHE A 1 260 ? -2.355 6.223 -3.383 1 97.44 260 PHE A C 1
ATOM 2115 O O . PHE A 1 260 ? -2.408 6.887 -4.422 1 97.44 260 PHE A O 1
ATOM 2122 N N . LYS A 1 261 ? -1.755 5 -3.338 1 96.94 261 LYS A N 1
ATOM 2123 C CA . LYS A 1 261 ? -1.187 4.309 -4.492 1 96.94 261 LYS A CA 1
ATOM 2124 C C . LYS A 1 261 ? -0.069 5.133 -5.129 1 96.94 261 LYS A C 1
ATOM 2126 O O . LYS A 1 261 ? 0.042 5.195 -6.355 1 96.94 261 LYS A O 1
ATOM 2131 N N . CYS A 1 262 ? 0.657 5.891 -4.293 1 97.44 262 CYS A N 1
ATOM 2132 C CA . CYS A 1 262 ? 1.862 6.566 -4.754 1 97.44 262 CYS A CA 1
ATOM 2133 C C . CYS A 1 262 ? 3.023 5.59 -4.887 1 97.44 262 CYS A C 1
ATOM 2135 O O . CYS A 1 262 ? 4.027 5.711 -4.184 1 97.44 262 CYS A O 1
ATOM 2137 N N . SER A 1 263 ? 2.939 4.73 -5.883 1 94.75 263 SER A N 1
ATOM 2138 C CA . SER A 1 263 ? 3.797 3.547 -5.91 1 94.75 263 SER A CA 1
ATOM 2139 C C . SER A 1 263 ? 4.57 3.451 -7.219 1 94.75 263 SER A C 1
ATOM 2141 O O . SER A 1 263 ? 5.082 2.387 -7.566 1 94.75 263 SER A O 1
ATOM 2143 N N . ASN A 1 264 ? 4.645 4.531 -7.953 1 94.56 264 ASN A N 1
ATOM 2144 C CA . ASN A 1 264 ? 5.34 4.48 -9.234 1 94.56 264 ASN A CA 1
ATOM 2145 C C . ASN A 1 264 ? 6.785 4.012 -9.07 1 94.56 264 ASN A C 1
ATOM 2147 O O . ASN A 1 264 ? 7.285 3.24 -9.891 1 94.56 264 ASN A O 1
ATOM 2151 N N . LYS A 1 265 ? 7.383 4.488 -8.07 1 91.94 265 LYS A N 1
ATOM 2152 C CA . LYS A 1 265 ? 8.703 4.043 -7.637 1 91.94 265 LYS A CA 1
ATOM 2153 C C . LYS A 1 265 ? 8.758 3.873 -6.121 1 91.94 265 LYS A C 1
ATOM 2155 O O . LYS A 1 265 ? 8.109 4.617 -5.387 1 91.94 265 LYS A O 1
ATOM 2160 N N . PRO A 1 266 ? 9.539 2.881 -5.75 1 86.81 266 PRO A N 1
ATOM 2161 C CA . PRO A 1 266 ? 9.75 2.805 -4.301 1 86.81 266 PRO A CA 1
ATOM 2162 C C . PRO A 1 266 ? 10.594 3.959 -3.766 1 86.81 266 PRO A C 1
ATOM 2164 O O . PRO A 1 266 ? 11.422 4.516 -4.496 1 86.81 266 PRO A O 1
ATOM 2167 N N . ILE A 1 267 ? 10.352 4.289 -2.549 1 88.38 267 ILE A N 1
ATOM 2168 C CA . ILE A 1 267 ? 11.047 5.43 -1.963 1 88.38 267 ILE A CA 1
ATOM 2169 C C . ILE A 1 267 ? 12.547 5.168 -1.952 1 88.38 267 ILE A C 1
ATOM 2171 O O . ILE A 1 267 ? 13.352 6.105 -1.991 1 88.38 267 ILE A O 1
ATOM 2175 N N . GLU A 1 268 ? 12.977 3.916 -1.979 1 86.69 268 GLU A N 1
ATOM 2176 C CA . GLU A 1 268 ? 14.391 3.533 -1.981 1 86.69 268 GLU A CA 1
ATOM 2177 C C . GLU A 1 268 ? 15.078 3.988 -3.264 1 86.69 268 GLU A C 1
ATOM 2179 O O . GLU A 1 268 ? 16.312 4.047 -3.322 1 86.69 268 GLU A O 1
ATOM 2184 N N . SER A 1 269 ? 14.328 4.254 -4.254 1 89.62 269 SER A N 1
ATOM 2185 C CA . SER A 1 269 ? 14.875 4.758 -5.508 1 89.62 269 SER A CA 1
ATOM 2186 C C . SER A 1 269 ? 15.383 6.188 -5.352 1 89.62 269 SER A C 1
ATOM 2188 O O . SER A 1 269 ? 16 6.738 -6.266 1 89.62 269 SER A O 1
ATOM 2190 N N . PHE A 1 270 ? 15.141 6.793 -4.238 1 95.19 270 PHE A N 1
ATOM 2191 C CA . PHE A 1 270 ? 15.531 8.172 -3.971 1 95.19 270 PHE A CA 1
ATOM 2192 C C . PHE A 1 270 ? 16.422 8.258 -2.74 1 95.19 270 PHE A C 1
ATOM 2194 O O . PHE A 1 270 ? 16.047 8.844 -1.725 1 95.19 270 PHE A O 1
ATOM 2201 N N . PRO A 1 271 ? 17.688 7.824 -2.859 1 95.12 271 PRO A N 1
ATOM 2202 C CA . PRO A 1 271 ? 18.578 7.719 -1.698 1 95.12 271 PRO A CA 1
ATOM 2203 C C . PRO A 1 271 ? 18.906 9.078 -1.088 1 95.12 271 PRO A C 1
ATOM 2205 O O . PRO A 1 271 ? 19.125 9.18 0.122 1 95.12 271 PRO A O 1
ATOM 2208 N N . HIS A 1 272 ? 19 10.125 -1.858 1 97.94 272 HIS A N 1
ATOM 2209 C CA . HIS A 1 272 ? 19.328 11.438 -1.309 1 97.94 272 HIS A CA 1
ATOM 2210 C C . HIS A 1 272 ? 18.125 12.039 -0.576 1 97.94 272 HIS A C 1
ATOM 2212 O O . HIS A 1 272 ? 18.297 12.75 0.415 1 97.94 272 HIS A O 1
ATOM 2218 N N . ILE A 1 273 ? 16.922 11.75 -1.028 1 98.06 273 ILE A N 1
ATOM 2219 C CA . ILE A 1 273 ? 15.711 12.141 -0.298 1 98.06 273 ILE A CA 1
ATOM 2220 C C . ILE A 1 273 ? 15.656 11.398 1.036 1 98.06 273 ILE A C 1
ATOM 2222 O O . ILE A 1 273 ? 15.305 11.984 2.064 1 98.06 273 ILE A O 1
ATOM 2226 N N . ILE A 1 274 ? 16 10.148 0.997 1 95.94 274 ILE A N 1
ATOM 2227 C CA . ILE A 1 274 ? 15.992 9.336 2.211 1 95.94 274 ILE A CA 1
ATOM 2228 C C . ILE A 1 274 ? 16.969 9.922 3.225 1 95.94 274 ILE A C 1
ATOM 2230 O O . ILE A 1 274 ? 16.641 10.07 4.406 1 95.94 274 ILE A O 1
ATOM 2234 N N . LYS A 1 275 ? 18.188 10.242 2.791 1 97 275 LYS A N 1
ATOM 2235 C CA . LYS A 1 275 ? 19.188 10.852 3.668 1 97 275 LYS A CA 1
ATOM 2236 C C . LYS A 1 275 ? 18.688 12.18 4.219 1 97 275 LYS A C 1
ATOM 2238 O O . LYS A 1 275 ? 18.844 12.469 5.406 1 97 275 LYS A O 1
ATOM 2243 N N . TRP A 1 276 ? 18.094 12.984 3.363 1 98 276 TRP A N 1
ATOM 2244 C CA . TRP A 1 276 ? 17.516 14.273 3.727 1 98 276 TRP A CA 1
ATOM 2245 C C . TRP A 1 276 ? 16.438 14.109 4.793 1 98 276 TRP A C 1
ATOM 2247 O O . TRP A 1 276 ? 16.453 14.797 5.816 1 98 276 TRP A O 1
ATOM 2257 N N . ARG A 1 277 ? 15.539 13.219 4.539 1 97.12 277 ARG A N 1
ATOM 2258 C CA . ARG A 1 277 ? 14.422 12.938 5.441 1 97.12 277 ARG A CA 1
ATOM 2259 C C . ARG A 1 277 ? 14.922 12.477 6.805 1 97.12 277 ARG A C 1
ATOM 2261 O O . ARG A 1 277 ? 14.414 12.906 7.84 1 97.12 277 ARG A O 1
ATOM 2268 N N . LYS A 1 278 ? 15.891 11.625 6.824 1 96.62 278 LYS A N 1
ATOM 2269 C CA . LYS A 1 278 ? 16.484 11.117 8.055 1 96.62 278 LYS A CA 1
ATOM 2270 C C . LYS A 1 278 ? 17.141 12.242 8.859 1 96.62 278 LYS A C 1
ATOM 2272 O O . LYS A 1 278 ? 17.016 12.289 10.086 1 96.62 278 LYS A O 1
ATOM 2277 N N . LYS A 1 279 ? 17.828 13.07 8.188 1 96.69 279 LYS A N 1
ATOM 2278 C CA . LYS A 1 279 ? 18.5 14.195 8.844 1 96.69 279 LYS A CA 1
ATOM 2279 C C . LYS A 1 279 ? 17.484 15.094 9.547 1 96.69 279 LYS A C 1
ATOM 2281 O O . LYS A 1 279 ? 17.656 15.438 10.719 1 96.69 279 LYS A O 1
ATOM 2286 N N . ILE A 1 280 ? 16.391 15.461 8.867 1 97.06 280 ILE A N 1
ATOM 2287 C CA . ILE A 1 280 ? 15.391 16.344 9.445 1 97.06 280 ILE A CA 1
ATOM 2288 C C . ILE A 1 280 ? 14.711 15.656 10.625 1 97.06 280 ILE A C 1
ATOM 2290 O O . ILE A 1 280 ? 14.516 16.266 11.68 1 97.06 280 ILE A O 1
ATOM 2294 N N . PHE A 1 281 ? 14.391 14.414 10.469 1 97.5 281 PHE A N 1
ATOM 2295 C CA . PHE A 1 281 ? 13.711 13.625 11.484 1 97.5 281 PHE A CA 1
ATOM 2296 C C . PHE A 1 281 ? 14.484 13.648 12.797 1 97.5 281 PHE A C 1
ATOM 2298 O O . PHE A 1 281 ? 13.883 13.688 13.875 1 97.5 281 PHE A O 1
ATOM 2305 N N . ASN A 1 282 ? 15.805 13.68 12.695 1 95.81 282 ASN A N 1
ATOM 2306 C CA . ASN A 1 282 ? 16.641 13.531 13.883 1 95.81 282 ASN A CA 1
ATOM 2307 C C . ASN A 1 282 ? 17.094 14.883 14.422 1 95.81 282 ASN A C 1
ATOM 2309 O O . ASN A 1 282 ? 17.922 14.945 15.328 1 95.81 282 ASN A O 1
ATOM 2313 N N . MET A 1 283 ? 16.531 15.945 13.914 1 91.75 283 MET A N 1
ATOM 2314 C CA . MET A 1 283 ? 16.891 17.297 14.352 1 91.75 283 MET A CA 1
ATOM 2315 C C . MET A 1 283 ? 15.867 17.844 15.336 1 91.75 283 MET A C 1
ATOM 2317 O O . MET A 1 283 ? 14.664 17.609 15.172 1 91.75 283 MET A O 1
ATOM 2321 N N . TYR A 1 284 ? 16.594 18.516 16.344 1 83.31 284 TYR A N 1
ATOM 2322 C CA . TYR A 1 284 ? 15.789 19.25 17.312 1 83.31 284 TYR A CA 1
ATOM 2323 C C . TYR A 1 284 ? 14.773 18.328 17.984 1 83.31 284 TYR A C 1
ATOM 2325 O O . TYR A 1 284 ? 15.141 17.266 18.516 1 83.31 284 TYR A O 1
ATOM 2333 N N . ASN A 1 285 ? 13.547 18.344 18 1 90.5 285 ASN A N 1
ATOM 2334 C CA . ASN A 1 285 ? 12.453 17.578 18.578 1 90.5 285 ASN A CA 1
ATOM 2335 C C . ASN A 1 285 ? 11.414 17.203 17.516 1 90.5 285 ASN A C 1
ATOM 2337 O O . ASN A 1 285 ? 10.242 16.984 17.828 1 90.5 285 ASN A O 1
ATOM 2341 N N . ILE A 1 286 ? 11.961 17.078 16.328 1 95.62 286 ILE A N 1
ATOM 2342 C CA . ILE A 1 286 ? 11.016 16.828 15.242 1 95.62 286 ILE A CA 1
ATOM 2343 C C . ILE A 1 286 ? 10.461 15.406 15.367 1 95.62 286 ILE A C 1
ATOM 2345 O O . ILE A 1 286 ? 9.297 15.156 15.031 1 95.62 286 ILE A O 1
ATOM 2349 N N . LYS A 1 287 ? 11.258 14.508 15.906 1 95.44 287 LYS A N 1
ATOM 2350 C CA . LYS A 1 287 ? 10.82 13.133 16.109 1 95.44 287 LYS A CA 1
ATOM 2351 C C . LYS A 1 287 ? 9.531 13.078 16.922 1 95.44 287 LYS A C 1
ATOM 2353 O O . LYS A 1 287 ? 8.656 12.258 16.641 1 95.44 287 LYS A O 1
ATOM 2358 N N . LYS A 1 288 ? 9.398 13.93 17.844 1 94.31 288 LYS A N 1
ATOM 2359 C CA . LYS A 1 288 ? 8.242 13.945 18.734 1 94.31 288 LYS A CA 1
ATOM 2360 C C . LYS A 1 288 ? 6.969 14.312 17.969 1 94.31 288 LYS A C 1
ATOM 2362 O O . LYS A 1 288 ? 5.859 14.008 18.422 1 94.31 288 LYS A O 1
ATOM 2367 N N . THR A 1 289 ? 7.125 14.992 16.844 1 96.69 289 THR A N 1
ATOM 2368 C CA . THR A 1 289 ? 5.969 15.43 16.078 1 96.69 289 THR A CA 1
ATOM 2369 C C . THR A 1 289 ? 5.504 14.328 15.125 1 96.69 289 THR A C 1
ATOM 2371 O O . THR A 1 289 ? 4.504 14.492 14.422 1 96.69 289 THR A O 1
ATOM 2374 N N . CYS A 1 290 ? 6.199 13.234 15.094 1 96.69 290 CYS A N 1
ATOM 2375 C CA . CYS A 1 290 ? 5.914 12.156 14.148 1 96.69 290 CYS A CA 1
ATOM 2376 C C . CYS A 1 290 ? 5.289 10.961 14.852 1 96.69 290 CYS A C 1
ATOM 2378 O O . CYS A 1 290 ? 5.988 10.188 15.508 1 96.69 290 CYS A O 1
ATOM 2380 N N . ASP A 1 291 ? 4.016 10.898 14.734 1 94.44 291 ASP A N 1
ATOM 2381 C CA . ASP A 1 291 ? 3.27 9.789 15.312 1 94.44 291 ASP A CA 1
ATOM 2382 C C . ASP A 1 291 ? 2.623 8.938 14.227 1 94.44 291 ASP A C 1
ATOM 2384 O O . ASP A 1 291 ? 1.464 9.156 13.867 1 94.44 291 ASP A O 1
ATOM 2388 N N . VAL A 1 292 ? 3.326 7.938 13.797 1 96.06 292 VAL A N 1
ATOM 2389 C CA . VAL A 1 292 ? 2.93 7.16 12.633 1 96.06 292 VAL A CA 1
ATOM 2390 C C . VAL A 1 292 ? 1.659 6.371 12.938 1 96.06 292 VAL A C 1
ATOM 2392 O O . VAL A 1 292 ? 0.813 6.172 12.062 1 96.06 292 VAL A O 1
ATOM 2395 N N . ASP A 1 293 ? 1.474 5.867 14.141 1 94.44 293 ASP A N 1
ATOM 2396 C CA . ASP A 1 293 ? 0.264 5.141 14.516 1 94.44 293 ASP A CA 1
ATOM 2397 C C . ASP A 1 293 ? -0.968 6.039 14.414 1 94.44 293 ASP A C 1
ATOM 2399 O O . ASP A 1 293 ? -2.01 5.609 13.906 1 94.44 293 ASP A O 1
ATOM 2403 N N . ALA A 1 294 ? -0.83 7.238 14.844 1 93.06 294 ALA A N 1
ATOM 2404 C CA . ALA A 1 294 ? -1.926 8.195 14.734 1 93.06 294 ALA A CA 1
ATOM 2405 C C . ALA A 1 294 ? -2.236 8.5 13.273 1 93.06 294 ALA A C 1
ATOM 2407 O O . ALA A 1 294 ? -3.402 8.641 12.891 1 93.06 294 ALA A O 1
ATOM 2408 N N . TRP A 1 295 ? -1.136 8.625 12.5 1 96.19 295 TRP A N 1
ATOM 2409 C CA . TRP A 1 295 ? -1.354 8.875 11.078 1 96.19 295 TRP A CA 1
ATOM 2410 C C . TRP A 1 295 ? -2.166 7.746 10.445 1 96.19 295 TRP A C 1
ATOM 2412 O O . TRP A 1 295 ? -3.164 7.996 9.766 1 96.19 295 TRP A O 1
ATOM 2422 N N . ARG A 1 296 ? -1.778 6.496 10.672 1 95.44 296 ARG A N 1
ATOM 2423 C CA . ARG A 1 296 ? -2.473 5.344 10.109 1 95.44 296 ARG A CA 1
ATOM 2424 C C . ARG A 1 296 ? -3.932 5.312 10.547 1 95.44 296 ARG A C 1
ATOM 2426 O O . ARG A 1 296 ? -4.832 5.117 9.727 1 95.44 296 ARG A O 1
ATOM 2433 N N . LYS A 1 297 ? -4.121 5.516 11.82 1 93.25 297 LYS A N 1
ATOM 2434 C CA . LYS A 1 297 ? -5.477 5.484 12.367 1 93.25 297 LYS A CA 1
ATOM 2435 C C . LYS A 1 297 ? -6.359 6.531 11.688 1 93.25 297 LYS A C 1
ATOM 2437 O O . LYS A 1 297 ? -7.469 6.227 11.25 1 93.25 297 LYS A O 1
ATOM 2442 N N . ASP A 1 298 ? -5.875 7.695 11.586 1 92 298 ASP A N 1
ATOM 2443 C CA . ASP A 1 298 ? -6.672 8.797 11.055 1 92 298 ASP A CA 1
ATOM 2444 C C . ASP A 1 298 ? -6.91 8.633 9.555 1 92 298 ASP A C 1
ATOM 2446 O O . ASP A 1 298 ? -8.039 8.766 9.078 1 92 298 ASP A O 1
ATOM 2450 N N . TYR A 1 299 ? -5.898 8.336 8.812 1 94.12 299 TYR A N 1
ATOM 2451 C CA . TYR A 1 299 ? -6.043 8.227 7.363 1 94.12 299 TYR A CA 1
ATOM 2452 C C . TYR A 1 299 ? -6.895 7.02 6.992 1 94.12 299 TYR A C 1
ATOM 2454 O O . TYR A 1 299 ? -7.883 7.148 6.266 1 94.12 299 TYR A O 1
ATOM 2462 N N . PHE A 1 300 ? -6.543 5.844 7.484 1 93.62 300 PHE A N 1
ATOM 2463 C CA . PHE A 1 300 ? -7.242 4.625 7.102 1 93.62 300 PHE A CA 1
ATOM 2464 C C . PHE A 1 300 ? -8.617 4.566 7.75 1 93.62 300 PHE A C 1
ATOM 2466 O O . PHE A 1 300 ? -9.516 3.877 7.254 1 93.62 300 PHE A O 1
ATOM 2473 N N . GLY A 1 301 ? -8.789 5.266 8.836 1 88.5 301 GLY A N 1
ATOM 2474 C CA . GLY A 1 301 ? -10.086 5.32 9.492 1 88.5 301 GLY A CA 1
ATOM 2475 C C . GLY A 1 301 ? -11.016 6.352 8.883 1 88.5 301 GLY A C 1
ATOM 2476 O O . GLY A 1 301 ? -12.188 6.059 8.617 1 88.5 301 GLY A O 1
ATOM 2477 N N . ALA A 1 302 ? -10.508 7.516 8.625 1 86.19 302 ALA A N 1
ATOM 2478 C CA . ALA A 1 302 ? -11.344 8.641 8.203 1 86.19 302 ALA A CA 1
ATOM 2479 C C . ALA A 1 302 ? -11.641 8.562 6.711 1 86.19 302 ALA A C 1
ATOM 2481 O O . ALA A 1 302 ? -12.695 9.016 6.258 1 86.19 302 ALA A O 1
ATOM 2482 N N . LEU A 1 303 ? -10.758 8.031 5.961 1 89.12 303 LEU A N 1
ATOM 2483 C CA . LEU A 1 303 ? -10.953 7.953 4.516 1 89.12 303 LEU A CA 1
ATOM 2484 C C . LEU A 1 303 ? -11.562 6.609 4.129 1 89.12 303 LEU A C 1
ATOM 2486 O O . LEU A 1 303 ? -11.039 5.914 3.254 1 89.12 303 LEU A O 1
ATOM 2490 N N . PHE A 1 304 ? -12.719 6.309 4.609 1 88.06 304 PHE A N 1
ATOM 2491 C CA . PHE A 1 304 ? -13.359 4.996 4.543 1 88.06 304 PHE A CA 1
ATOM 2492 C C . PHE A 1 304 ? -13.766 4.668 3.115 1 88.06 304 PHE A C 1
ATOM 2494 O O . PHE A 1 304 ? -13.82 3.494 2.736 1 88.06 304 PHE A O 1
ATOM 2501 N N . PRO A 1 305 ? -14.07 5.648 2.24 1 90 305 PRO A N 1
ATOM 2502 C CA . PRO A 1 305 ? -14.359 5.25 0.86 1 90 305 PRO A CA 1
ATOM 2503 C C . PRO A 1 305 ? -13.156 4.609 0.169 1 90 305 PRO A C 1
ATOM 2505 O O . PRO A 1 305 ? -13.32 3.801 -0.747 1 90 305 PRO A O 1
ATOM 2508 N N . LEU A 1 306 ? -11.953 5.02 0.593 1 92.81 306 LEU A N 1
ATOM 2509 C CA . LEU A 1 306 ? -10.734 4.453 0.029 1 92.81 306 LEU A CA 1
ATOM 2510 C C . LEU A 1 306 ? -10.383 3.137 0.714 1 92.81 306 LEU A C 1
ATOM 2512 O O . LEU A 1 306 ? -9.695 2.295 0.133 1 92.81 306 LEU A O 1
ATOM 2516 N N . ASN A 1 307 ? -10.758 2.959 1.905 1 93.5 307 ASN A N 1
ATOM 2517 C CA . ASN A 1 307 ? -10.469 1.798 2.74 1 93.5 307 ASN A CA 1
ATOM 2518 C C . ASN A 1 307 ? -11.75 1.179 3.297 1 93.5 307 ASN A C 1
ATOM 2520 O O . ASN A 1 307 ? -12.016 1.265 4.496 1 93.5 307 ASN A O 1
ATOM 2524 N N . PRO A 1 308 ? -12.406 0.462 2.506 1 91.25 308 PRO A N 1
ATOM 2525 C CA . PRO A 1 308 ? -13.734 -0.017 2.887 1 91.25 308 PRO A CA 1
ATOM 2526 C C . PRO A 1 308 ? -13.703 -0.975 4.074 1 91.25 308 PRO A C 1
ATOM 2528 O O . PRO A 1 308 ? -14.688 -1.091 4.809 1 91.25 308 PRO A O 1
ATOM 2531 N N . SER A 1 309 ? -12.594 -1.672 4.305 1 89.75 309 SER A N 1
ATOM 2532 C CA . SER A 1 309 ? -12.5 -2.65 5.383 1 89.75 309 SER A CA 1
ATOM 2533 C C . SER A 1 309 ? -12.414 -1.965 6.742 1 89.75 309 SER A C 1
ATOM 2535 O O . SER A 1 309 ? -12.648 -2.594 7.777 1 89.75 309 SER A O 1
ATOM 2537 N N . SER A 1 310 ? -11.922 -0.717 6.785 1 89.12 310 SER A N 1
ATOM 2538 C CA . SER A 1 310 ? -11.664 0.073 7.984 1 89.12 310 SER A CA 1
ATOM 2539 C C . SER A 1 310 ? -10.523 -0.521 8.805 1 89.12 310 SER A C 1
ATOM 2541 O O . SER A 1 310 ? -10.305 -0.124 9.953 1 89.12 310 SER A O 1
ATOM 2543 N N . ILE A 1 311 ? -9.891 -1.53 8.242 1 94.44 311 ILE A N 1
ATOM 2544 C CA . ILE A 1 311 ? -8.742 -2.133 8.914 1 94.44 311 ILE A CA 1
ATOM 2545 C C . ILE A 1 311 ? -7.559 -1.173 8.867 1 94.44 311 ILE A C 1
ATOM 2547 O O . ILE A 1 311 ? -7.262 -0.591 7.82 1 94.44 311 ILE A O 1
ATOM 2551 N N . ILE A 1 312 ? -6.992 -0.949 10.023 1 95.94 312 ILE A N 1
ATOM 2552 C CA . ILE A 1 312 ? -5.785 -0.134 10.133 1 95.94 312 ILE A CA 1
ATOM 2553 C C . ILE A 1 312 ? -4.551 -1.019 10 1 95.94 312 ILE A C 1
ATOM 2555 O O . ILE A 1 312 ? -4.32 -1.904 10.828 1 95.94 312 ILE A O 1
ATOM 2559 N N . PRO A 1 313 ? -3.793 -0.799 8.938 1 96.75 313 PRO A N 1
ATOM 2560 C CA . PRO A 1 313 ? -2.613 -1.646 8.75 1 96.75 313 PRO A CA 1
ATOM 2561 C C . PRO A 1 313 ? -1.601 -1.505 9.883 1 96.75 313 PRO A C 1
ATOM 2563 O O . PRO A 1 313 ? -1.407 -0.406 10.414 1 96.75 313 PRO A O 1
ATOM 2566 N N . LYS A 1 314 ? -0.987 -2.613 10.195 1 94.69 314 LYS A N 1
ATOM 2567 C CA . LYS A 1 314 ? 0.147 -2.576 11.117 1 94.69 314 LYS A CA 1
ATOM 2568 C C . LYS A 1 314 ? 1.407 -2.08 10.414 1 94.69 314 LYS A C 1
ATOM 2570 O O . LYS A 1 314 ? 1.496 -2.121 9.188 1 94.69 314 LYS A O 1
ATOM 2575 N N . GLY A 1 315 ? 2.314 -1.612 11.18 1 91.69 315 GLY A N 1
ATOM 2576 C CA . GLY A 1 315 ? 3.588 -1.154 10.641 1 91.69 315 GLY A CA 1
ATOM 2577 C C . GLY A 1 315 ? 4.637 -0.919 11.719 1 91.69 315 GLY A C 1
ATOM 2578 O O . GLY A 1 315 ? 4.324 -0.917 12.906 1 91.69 315 GLY A O 1
ATOM 2579 N N . ASP A 1 316 ? 5.855 -0.725 11.219 1 85.75 316 ASP A N 1
ATOM 2580 C CA . ASP A 1 316 ? 6.98 -0.489 12.117 1 85.75 316 ASP A CA 1
ATOM 2581 C C . ASP A 1 316 ? 6.887 0.891 12.766 1 85.75 316 ASP A C 1
ATOM 2583 O O . ASP A 1 316 ? 6.191 1.774 12.258 1 85.75 316 ASP A O 1
ATOM 2587 N N . ASP A 1 317 ? 7.637 0.918 13.844 1 88.31 317 ASP A N 1
ATOM 2588 C CA . ASP A 1 317 ? 7.875 2.236 14.43 1 88.31 317 ASP A CA 1
ATOM 2589 C C . ASP A 1 317 ? 8.609 3.145 13.445 1 88.31 317 ASP A C 1
ATOM 2591 O O . ASP A 1 317 ? 9.516 2.699 12.734 1 88.31 317 ASP A O 1
ATOM 2595 N N . ILE A 1 318 ? 8.203 4.348 13.445 1 89.06 318 ILE A N 1
ATOM 2596 C CA . ILE A 1 318 ? 8.727 5.301 12.477 1 89.06 318 ILE A CA 1
ATOM 2597 C C . ILE A 1 318 ? 10.234 5.434 12.648 1 89.06 318 ILE A C 1
ATOM 2599 O O . ILE A 1 318 ? 10.969 5.629 11.672 1 89.06 318 ILE A O 1
ATOM 2603 N N . THR A 1 319 ? 10.742 5.348 13.875 1 88.62 319 THR A N 1
ATOM 2604 C CA . THR A 1 319 ? 12.172 5.461 14.125 1 88.62 319 THR A CA 1
ATOM 2605 C C . THR A 1 319 ? 12.93 4.344 13.414 1 88.62 319 THR A C 1
ATOM 2607 O O . THR A 1 319 ? 14 4.578 12.844 1 88.62 319 THR A O 1
ATOM 2610 N N . THR A 1 320 ? 12.359 3.168 13.414 1 85.44 320 THR A N 1
ATOM 2611 C CA . THR A 1 320 ? 12.961 2.033 12.727 1 85.44 320 THR A CA 1
ATOM 2612 C C . THR A 1 320 ? 12.93 2.234 11.219 1 85.44 320 THR A C 1
ATOM 2614 O O . THR A 1 320 ? 13.93 2.002 10.531 1 85.44 320 THR A O 1
ATOM 2617 N N . THR A 1 321 ? 11.867 2.709 10.75 1 82.56 321 THR A N 1
ATOM 2618 C CA . THR A 1 321 ? 11.688 2.924 9.32 1 82.56 321 THR A CA 1
ATOM 2619 C C . THR A 1 321 ? 12.68 3.959 8.797 1 82.56 321 THR A C 1
ATOM 2621 O O . THR A 1 321 ? 13.25 3.793 7.719 1 82.56 321 THR A O 1
ATOM 2624 N N . ILE A 1 322 ? 12.914 4.965 9.594 1 87.56 322 ILE A N 1
ATOM 2625 C CA . ILE A 1 322 ? 13.672 6.113 9.109 1 87.56 322 ILE A CA 1
ATOM 2626 C C . ILE A 1 322 ? 15.164 5.898 9.375 1 87.56 322 ILE A C 1
ATOM 2628 O O . ILE A 1 322 ? 16.016 6.289 8.57 1 87.56 322 ILE A O 1
ATOM 2632 N N . ASN A 1 323 ? 15.547 5.238 10.469 1 83.88 323 ASN A N 1
ATOM 2633 C CA . ASN A 1 323 ? 16.953 5.156 10.867 1 83.88 323 ASN A CA 1
ATOM 2634 C C . ASN A 1 323 ? 17.609 3.871 10.367 1 83.88 323 ASN A C 1
ATOM 2636 O O . ASN A 1 323 ? 18.812 3.682 10.531 1 83.88 323 ASN A O 1
ATOM 2640 N N . ASN A 1 324 ? 16.844 2.912 9.703 1 72.06 324 ASN A N 1
ATOM 2641 C CA . ASN A 1 324 ? 17.453 1.714 9.125 1 72.06 324 ASN A CA 1
ATOM 2642 C C . ASN A 1 324 ? 17.984 1.979 7.719 1 72.06 324 ASN A C 1
ATOM 2644 O O . ASN A 1 324 ? 17.438 2.812 6.988 1 72.06 324 ASN A O 1
ATOM 2648 N N . MET B 1 1 ? -21.344 23.359 1.929 1 43.19 1 MET B N 1
ATOM 2649 C CA . MET B 1 1 ? -21.844 23.094 3.275 1 43.19 1 MET B CA 1
ATOM 2650 C C . MET B 1 1 ? -21.266 21.812 3.828 1 43.19 1 MET B C 1
ATOM 2652 O O . MET B 1 1 ? -21.156 20.812 3.109 1 43.19 1 MET B O 1
ATOM 2656 N N . ALA B 1 2 ? -20.719 21.969 5.137 1 58.62 2 ALA B N 1
ATOM 2657 C CA . ALA B 1 2 ? -20.156 20.781 5.789 1 58.62 2 ALA B CA 1
ATOM 2658 C C . ALA B 1 2 ? -21.234 19.719 5.988 1 58.62 2 ALA B C 1
ATOM 2660 O O . ALA B 1 2 ? -22.344 20.016 6.41 1 58.62 2 ALA B O 1
ATOM 2661 N N . ILE B 1 3 ? -21.141 18.469 5.441 1 68.56 3 ILE B N 1
ATOM 2662 C CA . ILE B 1 3 ? -22.047 17.344 5.617 1 68.56 3 ILE B CA 1
ATOM 2663 C C . ILE B 1 3 ? -22.234 17.047 7.105 1 68.56 3 ILE B C 1
ATOM 2665 O O . ILE B 1 3 ? -21.25 16.906 7.84 1 68.56 3 ILE B O 1
ATOM 2669 N N . PRO B 1 4 ? -23.438 17.125 7.594 1 69.19 4 PRO B N 1
ATOM 2670 C CA . PRO B 1 4 ? -23.656 16.797 9.008 1 69.19 4 PRO B CA 1
ATOM 2671 C C . PRO B 1 4 ? -23.062 15.445 9.398 1 69.19 4 PRO B C 1
ATOM 2673 O O . PRO B 1 4 ? -23.094 14.492 8.609 1 69.19 4 PRO B O 1
ATOM 2676 N N . PRO B 1 5 ? -22.547 15.414 10.578 1 76.44 5 PRO B N 1
ATOM 2677 C CA . PRO B 1 5 ? -21.859 14.211 11.055 1 76.44 5 PRO B CA 1
ATOM 2678 C C . PRO B 1 5 ? -22.734 12.961 11.008 1 76.44 5 PRO B C 1
ATOM 2680 O O . PRO B 1 5 ? -22.25 11.867 10.742 1 76.44 5 PRO B O 1
ATOM 2683 N N . ILE B 1 6 ? -24 13.172 11.25 1 72.94 6 ILE B N 1
ATOM 2684 C CA . ILE B 1 6 ? -24.891 12.023 11.281 1 72.94 6 ILE B CA 1
ATOM 2685 C C . ILE B 1 6 ? -24.953 11.383 9.898 1 72.94 6 ILE B C 1
ATOM 2687 O O . ILE B 1 6 ? -25.047 10.156 9.773 1 72.94 6 ILE B O 1
ATOM 2691 N N . PHE B 1 7 ? -24.844 12.156 8.898 1 77.19 7 PHE B N 1
ATOM 2692 C CA . PHE B 1 7 ? -24.906 11.633 7.539 1 77.19 7 PHE B CA 1
ATOM 2693 C C . PHE B 1 7 ? -23.609 10.914 7.18 1 77.19 7 PHE B C 1
ATOM 2695 O O . PHE B 1 7 ? -23.625 9.906 6.473 1 77.19 7 PHE B O 1
ATOM 2702 N N . VAL B 1 8 ? -22.547 11.398 7.793 1 78.75 8 VAL B N 1
ATOM 2703 C CA . VAL B 1 8 ? -21.266 10.758 7.547 1 78.75 8 VAL B CA 1
ATOM 2704 C C . VAL B 1 8 ? -21.234 9.383 8.219 1 78.75 8 VAL B C 1
ATOM 2706 O O . VAL B 1 8 ? -20.812 8.398 7.609 1 78.75 8 VAL B O 1
ATOM 2709 N N . LYS B 1 9 ? -21.719 9.32 9.414 1 81 9 LYS B N 1
ATOM 2710 C CA . LYS B 1 9 ? -21.75 8.047 10.141 1 81 9 LYS B CA 1
ATOM 2711 C C . LYS B 1 9 ? -22.641 7.031 9.43 1 81 9 LYS B C 1
ATOM 2713 O O . LYS B 1 9 ? -22.266 5.867 9.289 1 81 9 LYS B O 1
ATOM 2718 N N . ALA B 1 10 ? -23.75 7.453 8.992 1 82.25 10 ALA B N 1
ATOM 2719 C CA . ALA B 1 10 ? -24.672 6.562 8.289 1 82.25 10 ALA B CA 1
ATOM 2720 C C . ALA B 1 10 ? -24.062 6.047 6.992 1 82.25 10 ALA B C 1
ATOM 2722 O O . ALA B 1 10 ? -24.172 4.859 6.676 1 82.25 10 ALA B O 1
ATOM 2723 N N . ALA B 1 11 ? -23.484 6.961 6.281 1 83.12 11 ALA B N 1
ATOM 2724 C CA . ALA B 1 11 ? -22.844 6.574 5.031 1 83.12 11 ALA B CA 1
ATOM 2725 C C . ALA B 1 11 ? -21.734 5.555 5.281 1 83.12 11 ALA B C 1
ATOM 2727 O O . ALA B 1 11 ? -21.609 4.574 4.543 1 83.12 11 ALA B O 1
ATOM 2728 N N . ARG B 1 12 ? -21.016 5.762 6.312 1 84 12 ARG B N 1
ATOM 2729 C CA . ARG B 1 12 ? -19.938 4.848 6.672 1 84 12 ARG B CA 1
ATOM 2730 C C . ARG B 1 12 ? -20.484 3.467 7.027 1 84 12 ARG B C 1
ATOM 2732 O O . ARG B 1 12 ? -19.969 2.449 6.578 1 84 12 ARG B O 1
ATOM 2739 N N . ASP B 1 13 ? -21.5 3.441 7.836 1 84.81 13 ASP B N 1
ATOM 2740 C CA . ASP B 1 13 ? -22.078 2.178 8.266 1 84.81 13 ASP B CA 1
ATOM 2741 C C . ASP B 1 13 ? -22.641 1.4 7.07 1 84.81 13 ASP B C 1
ATOM 2743 O O . ASP B 1 13 ? -22.453 0.186 6.977 1 84.81 13 ASP B O 1
ATOM 2747 N N . ILE B 1 14 ? -23.266 2.094 6.125 1 82.94 14 ILE B N 1
ATOM 2748 C CA . ILE B 1 14 ? -23.828 1.463 4.938 1 82.94 14 ILE B CA 1
ATOM 2749 C C . ILE B 1 14 ? -22.719 0.939 4.043 1 82.94 14 ILE B C 1
ATOM 2751 O O . ILE B 1 14 ? -22.781 -0.186 3.543 1 82.94 14 ILE B O 1
ATOM 2755 N N . TRP B 1 15 ? -21.719 1.744 3.922 1 87.12 15 TRP B N 1
ATOM 2756 C CA . TRP B 1 15 ? -20.547 1.376 3.125 1 87.12 15 TRP B CA 1
ATOM 2757 C C . TRP B 1 15 ? -19.891 0.12 3.68 1 87.12 15 TRP B C 1
ATOM 2759 O O . TRP B 1 15 ? -19.594 -0.815 2.932 1 87.12 15 TRP B O 1
ATOM 2769 N N . SER B 1 16 ? -19.75 0.07 4.941 1 85.69 16 SER B N 1
ATOM 2770 C CA . SER B 1 16 ? -19.125 -1.072 5.609 1 85.69 16 SER B CA 1
ATOM 2771 C C . SER B 1 16 ? -20 -2.32 5.48 1 85.69 16 SER B C 1
ATOM 2773 O O . SER B 1 16 ? -19.484 -3.42 5.266 1 85.69 16 SER B O 1
ATOM 2775 N N . PHE B 1 17 ? -21.25 -2.145 5.609 1 85.19 17 PHE B N 1
ATOM 2776 C CA . PHE B 1 17 ? -22.188 -3.258 5.504 1 85.19 17 PHE B CA 1
ATOM 2777 C C . PHE B 1 17 ? -22.156 -3.867 4.105 1 85.19 17 PHE B C 1
ATOM 2779 O O . PHE B 1 17 ? -22.078 -5.086 3.957 1 85.19 17 PHE B O 1
ATOM 2786 N N . GLU B 1 18 ? -22.172 -3.021 3.139 1 84.94 18 GLU B N 1
ATOM 2787 C CA . GLU B 1 18 ? -22.094 -3.486 1.756 1 84.94 18 GLU B CA 1
ATOM 2788 C C . GLU B 1 18 ? -20.781 -4.188 1.472 1 84.94 18 GLU B C 1
ATOM 2790 O O . GLU B 1 18 ? -20.75 -5.211 0.784 1 84.94 18 GLU B O 1
ATOM 2795 N N . TRP B 1 19 ? -19.766 -3.658 1.988 1 88.88 19 TRP B N 1
ATOM 2796 C CA . TRP B 1 19 ? -18.453 -4.281 1.835 1 88.88 19 TRP B CA 1
ATOM 2797 C C . TRP B 1 19 ? -18.453 -5.707 2.377 1 88.88 19 TRP B C 1
ATOM 2799 O O . TRP B 1 19 ? -17.938 -6.625 1.74 1 88.88 19 TRP B O 1
ATOM 2809 N N . LYS B 1 20 ? -19.031 -5.922 3.529 1 86.38 20 LYS B N 1
ATOM 2810 C CA . LYS B 1 20 ? -19.094 -7.254 4.129 1 86.38 20 LYS B CA 1
ATOM 2811 C C . LYS B 1 20 ? -19.844 -8.227 3.229 1 86.38 20 LYS B C 1
ATOM 2813 O O . LYS B 1 20 ? -19.453 -9.391 3.088 1 86.38 20 LYS B O 1
ATOM 2818 N N . ILE B 1 21 ? -20.844 -7.781 2.561 1 82.5 21 ILE B N 1
ATOM 2819 C CA . ILE B 1 21 ? -21.625 -8.617 1.655 1 82.5 21 ILE B CA 1
ATOM 2820 C C . ILE B 1 21 ? -20.766 -9.023 0.458 1 82.5 21 ILE B C 1
ATOM 2822 O O . ILE B 1 21 ? -20.734 -10.195 0.087 1 82.5 21 ILE B O 1
ATOM 2826 N N . LEU B 1 22 ? -20.125 -8.094 -0.067 1 83.94 22 LEU B N 1
ATOM 2827 C CA . LEU B 1 22 ? -19.297 -8.359 -1.232 1 83.94 22 LEU B CA 1
ATOM 2828 C C . LEU B 1 22 ? -18.156 -9.305 -0.874 1 83.94 22 LEU B C 1
ATOM 2830 O O . LEU B 1 22 ? -17.844 -10.227 -1.634 1 83.94 22 LEU B O 1
ATOM 2834 N N . MET B 1 23 ? -17.625 -9.078 0.298 1 85.94 23 MET B N 1
ATOM 2835 C CA . MET B 1 23 ? -16.484 -9.898 0.73 1 85.94 23 MET B CA 1
ATOM 2836 C C . MET B 1 23 ? -16.922 -11.336 0.979 1 85.94 23 MET B C 1
ATOM 2838 O O . MET B 1 23 ? -16.156 -12.266 0.725 1 85.94 23 MET B O 1
ATOM 2842 N N . ASN B 1 24 ? -18.062 -11.57 1.469 1 81.19 24 ASN B N 1
ATOM 2843 C CA . ASN B 1 24 ? -18.578 -12.914 1.665 1 81.19 24 ASN B CA 1
ATOM 2844 C C . ASN B 1 24 ? -18.672 -13.68 0.347 1 81.19 24 ASN B C 1
ATOM 2846 O O . ASN B 1 24 ? -18.516 -14.906 0.32 1 81.19 24 ASN B O 1
ATOM 2850 N N . GLY B 1 25 ? -18.953 -12.969 -0.702 1 77.81 25 GLY B N 1
ATOM 2851 C CA . GLY B 1 25 ? -18.969 -13.586 -2.02 1 77.81 25 GLY B CA 1
ATOM 2852 C C . GLY B 1 25 ? -17.594 -13.82 -2.602 1 77.81 25 GLY B C 1
ATOM 2853 O O . GLY B 1 25 ? -17.391 -14.742 -3.393 1 77.81 25 GLY B O 1
ATOM 2854 N N . LEU B 1 26 ? -16.688 -13.031 -2.188 1 77.69 26 LEU B N 1
ATOM 2855 C CA . LEU B 1 26 ? -15.344 -13.062 -2.748 1 77.69 26 LEU B CA 1
ATOM 2856 C C . LEU B 1 26 ? -14.477 -14.086 -2.023 1 77.69 26 LEU B C 1
ATOM 2858 O O . LEU B 1 26 ? -13.719 -14.82 -2.658 1 77.69 26 LEU B O 1
ATOM 2862 N N . ALA B 1 27 ? -14.602 -14.109 -0.693 1 82.62 27 ALA B N 1
ATOM 2863 C CA . ALA B 1 27 ? -13.719 -14.93 0.138 1 82.62 27 ALA B CA 1
ATOM 2864 C C . ALA B 1 27 ? -14.445 -15.406 1.396 1 82.62 27 ALA B C 1
ATOM 2866 O O . ALA B 1 27 ? -14.906 -14.594 2.199 1 82.62 27 ALA B O 1
ATOM 2867 N N . PRO B 1 28 ? -14.406 -16.703 1.572 1 81.56 28 PRO B N 1
ATOM 2868 C CA . PRO B 1 28 ? -15.086 -17.203 2.77 1 81.56 28 PRO B CA 1
ATOM 2869 C C . PRO B 1 28 ? -14.328 -16.875 4.055 1 81.56 28 PRO B C 1
ATOM 2871 O O . PRO B 1 28 ? -13.109 -16.703 4.031 1 81.56 28 PRO B O 1
ATOM 2874 N N . SER B 1 29 ? -15.055 -16.719 5.18 1 79.75 29 SER B N 1
ATOM 2875 C CA . SER B 1 29 ? -14.469 -16.422 6.484 1 79.75 29 SER B CA 1
ATOM 2876 C C . SER B 1 29 ? -15.164 -17.203 7.59 1 79.75 29 SER B C 1
ATOM 2878 O O . SER B 1 29 ? -16.297 -17.672 7.414 1 79.75 29 SER B O 1
ATOM 2880 N N . ASP B 1 30 ? -14.414 -17.422 8.641 1 84.88 30 ASP B N 1
ATOM 2881 C CA . ASP B 1 30 ? -15.047 -18.062 9.797 1 84.88 30 ASP B CA 1
ATOM 2882 C C . ASP B 1 30 ? -15.781 -17.031 10.648 1 84.88 30 ASP B C 1
ATOM 2884 O O . ASP B 1 30 ? -15.883 -15.859 10.273 1 84.88 30 ASP B O 1
ATOM 2888 N N . SER B 1 31 ? -16.312 -17.484 11.766 1 81.81 31 SER B N 1
ATOM 2889 C CA . SER B 1 31 ? -17.156 -16.625 12.602 1 81.81 31 SER B CA 1
ATOM 2890 C C . SER B 1 31 ? -16.344 -15.516 13.25 1 81.81 31 SER B C 1
ATOM 2892 O O . SER B 1 31 ? -16.891 -14.484 13.641 1 81.81 31 SER B O 1
ATOM 2894 N N . ASN B 1 32 ? -15.016 -15.781 13.297 1 86.56 32 ASN B N 1
ATOM 2895 C CA . ASN B 1 32 ? -14.148 -14.789 13.93 1 86.56 32 ASN B CA 1
ATOM 2896 C C . ASN B 1 32 ? -13.57 -13.812 12.906 1 86.56 32 ASN B C 1
ATOM 2898 O O . ASN B 1 32 ? -12.789 -12.93 13.258 1 86.56 32 ASN B O 1
ATOM 2902 N N . GLY B 1 33 ? -13.969 -14.039 11.625 1 83.75 33 GLY B N 1
ATOM 2903 C CA . GLY B 1 33 ? -13.555 -13.102 10.594 1 83.75 33 GLY B CA 1
ATOM 2904 C C . GLY B 1 33 ? -12.266 -13.5 9.914 1 83.75 33 GLY B C 1
ATOM 2905 O O . GLY B 1 33 ? -11.719 -12.734 9.109 1 83.75 33 GLY B O 1
ATOM 2906 N N . ASN B 1 34 ? -11.703 -14.617 10.234 1 88.19 34 ASN B N 1
ATOM 2907 C CA . ASN B 1 34 ? -10.5 -15.117 9.57 1 88.19 34 ASN B CA 1
ATOM 2908 C C . ASN B 1 34 ? -10.82 -15.711 8.203 1 88.19 34 ASN B C 1
ATOM 2910 O O . ASN B 1 34 ? -11.773 -16.469 8.055 1 88.19 34 ASN B O 1
ATOM 2914 N N . TYR B 1 35 ? -10.094 -15.398 7.277 1 83.5 35 TYR B N 1
ATOM 2915 C CA . TYR B 1 35 ? -10.242 -16.016 5.961 1 83.5 35 TYR B CA 1
ATOM 2916 C C . TYR B 1 35 ? -9.992 -17.516 6.027 1 83.5 35 TYR B C 1
ATOM 2918 O O . TYR B 1 35 ? -9.047 -17.969 6.684 1 83.5 35 TYR B O 1
ATOM 2926 N N . LYS B 1 36 ? -10.812 -18.234 5.336 1 76.81 36 LYS B N 1
ATOM 2927 C CA . LYS B 1 36 ? -10.664 -19.672 5.176 1 76.81 36 LYS B CA 1
ATOM 2928 C C . LYS B 1 36 ? -10.578 -20.062 3.701 1 76.81 36 LYS B C 1
ATOM 2930 O O . LYS B 1 36 ? -11.562 -19.938 2.967 1 76.81 36 LYS B O 1
ATOM 2935 N N . ARG B 1 37 ? -9.484 -20.562 3.367 1 75.69 37 ARG B N 1
ATOM 2936 C CA . ARG B 1 37 ? -9.32 -21 1.987 1 75.69 37 ARG B CA 1
ATOM 2937 C C . ARG B 1 37 ? -10.117 -22.266 1.724 1 75.69 37 ARG B C 1
ATOM 2939 O O . ARG B 1 37 ? -10.039 -23.234 2.49 1 75.69 37 ARG B O 1
ATOM 2946 N N . PRO B 1 38 ? -10.898 -22.312 0.569 1 72.5 38 PRO B N 1
ATOM 2947 C CA . PRO B 1 38 ? -11.648 -23.531 0.244 1 72.5 38 PRO B CA 1
ATOM 2948 C C . PRO B 1 38 ? -10.734 -24.719 -0.086 1 72.5 38 PRO B C 1
ATOM 2950 O O . PRO B 1 38 ? -9.68 -24.531 -0.701 1 72.5 38 PRO B O 1
ATOM 2953 N N . ILE B 1 39 ? -11.125 -25.844 0.331 1 68.75 39 ILE B N 1
ATOM 2954 C CA . ILE B 1 39 ? -10.359 -27.078 0.1 1 68.75 39 ILE B CA 1
ATOM 2955 C C . ILE B 1 39 ? -10.688 -27.625 -1.284 1 68.75 39 ILE B C 1
ATOM 2957 O O . ILE B 1 3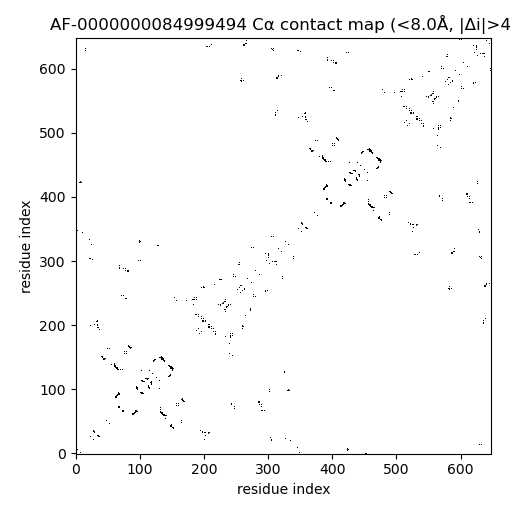9 ? -11.852 -27.672 -1.683 1 68.75 39 ILE B O 1
ATOM 2961 N N . ASN B 1 40 ? -9.633 -27.875 -2 1 65.94 40 ASN B N 1
ATOM 2962 C CA . ASN B 1 40 ? -9.812 -28.438 -3.336 1 65.94 40 ASN B CA 1
ATOM 2963 C C . ASN B 1 40 ? -10.008 -29.953 -3.287 1 65.94 40 ASN B C 1
ATOM 2965 O O . ASN B 1 40 ? -9.422 -30.625 -2.441 1 65.94 40 ASN B O 1
ATOM 2969 N N . ILE B 1 41 ? -11.055 -30.438 -3.998 1 59.16 41 ILE B N 1
ATOM 2970 C CA . ILE B 1 41 ? -11.242 -31.875 -4.102 1 59.16 41 ILE B CA 1
ATOM 2971 C C . ILE B 1 41 ? -10.266 -32.438 -5.129 1 59.16 41 ILE B C 1
ATOM 2973 O O . ILE B 1 41 ? -10.172 -31.953 -6.254 1 59.16 41 ILE B O 1
ATOM 2977 N N . GLN B 1 42 ? -9.367 -33.312 -4.625 1 58.66 42 GLN B N 1
ATOM 2978 C CA . GLN B 1 42 ? -8.281 -33.938 -5.363 1 58.66 42 GLN B CA 1
ATOM 2979 C C . GLN B 1 42 ? -8.812 -35.031 -6.301 1 58.66 42 GLN B C 1
ATOM 2981 O O . GLN B 1 42 ? -9.703 -35.781 -5.926 1 58.66 42 GLN B O 1
ATOM 2986 N N . GLN B 1 43 ? -8.68 -34.781 -7.59 1 62.41 43 GLN B N 1
ATOM 2987 C CA . GLN B 1 43 ? -9.117 -35.938 -8.336 1 62.41 43 GLN B CA 1
ATOM 2988 C C . GLN B 1 43 ? -7.938 -36.875 -8.656 1 62.41 43 GLN B C 1
ATOM 2990 O O . GLN B 1 43 ? -6.852 -36.719 -8.094 1 62.41 43 GLN B O 1
ATOM 2995 N N . GLN B 1 44 ? -8.039 -37.438 -10.062 1 61.94 44 GLN B N 1
ATOM 2996 C CA . GLN B 1 44 ? -7.375 -38.562 -10.703 1 61.94 44 GLN B CA 1
ATOM 2997 C C . GLN B 1 44 ? -5.957 -38.188 -11.141 1 61.94 44 GLN B C 1
ATOM 2999 O O . GLN B 1 44 ? -5.746 -37.156 -11.773 1 61.94 44 GLN B O 1
ATOM 3004 N N . ILE B 1 45 ? -4.996 -38.938 -10.602 1 71.75 45 ILE B N 1
ATOM 3005 C CA . ILE B 1 45 ? -3.578 -38.688 -10.828 1 71.75 45 ILE B CA 1
ATOM 3006 C C . ILE B 1 45 ? -3.004 -39.781 -11.742 1 71.75 45 ILE B C 1
ATOM 3008 O O . ILE B 1 45 ? -2.627 -40.844 -11.281 1 71.75 45 ILE B O 1
ATOM 3012 N N . GLN B 1 46 ? -3.482 -39.938 -13.055 1 85.44 46 GLN B N 1
ATOM 3013 C CA . GLN B 1 46 ? -2.699 -40.781 -13.93 1 85.44 46 GLN B CA 1
ATOM 3014 C C . GLN B 1 46 ? -1.724 -39.969 -14.773 1 85.44 46 GLN B C 1
ATOM 3016 O O . GLN B 1 46 ? -2.139 -39.156 -15.617 1 85.44 46 GLN B O 1
ATOM 3021 N N . ILE B 1 47 ? -0.406 -40.188 -14.555 1 92.19 47 ILE B N 1
ATOM 3022 C CA . ILE B 1 47 ? 0.65 -39.5 -15.297 1 92.19 47 ILE B CA 1
ATOM 3023 C C . ILE B 1 47 ? 1.082 -40.375 -16.484 1 92.19 47 ILE B C 1
ATOM 3025 O O . ILE B 1 47 ? 1.341 -41.562 -16.312 1 92.19 47 ILE B O 1
ATOM 3029 N N . PRO B 1 48 ? 1.101 -39.812 -17.641 1 92.75 48 PRO B N 1
ATOM 3030 C CA . PRO B 1 48 ? 1.586 -40.625 -18.766 1 92.75 48 PRO B CA 1
ATOM 3031 C C . PRO B 1 48 ? 3.025 -41.094 -18.578 1 92.75 48 PRO B C 1
ATOM 3033 O O . PRO B 1 48 ? 3.832 -40.406 -17.953 1 92.75 48 PRO B O 1
ATOM 3036 N N . THR B 1 49 ? 3.393 -42.281 -19.25 1 94.06 49 THR B N 1
ATOM 3037 C CA . THR B 1 49 ? 4.742 -42.812 -19.172 1 94.06 49 THR B CA 1
ATOM 3038 C C . THR B 1 49 ? 5.66 -42.125 -20.188 1 94.06 49 THR B C 1
ATOM 3040 O O . THR B 1 49 ? 5.191 -41.438 -21.094 1 94.06 49 THR B O 1
ATOM 3043 N N . LYS B 1 50 ? 6.949 -42.344 -19.906 1 96 50 LYS B N 1
ATOM 3044 C CA . LYS B 1 50 ? 7.941 -41.812 -20.828 1 96 50 LYS B CA 1
ATOM 3045 C C . LYS B 1 50 ? 7.699 -42.344 -22.25 1 96 50 LYS B C 1
ATOM 3047 O O . LYS B 1 50 ? 7.734 -41.562 -23.203 1 96 50 LYS B O 1
ATOM 3052 N N . GLU B 1 51 ? 7.453 -43.594 -22.375 1 95.06 51 GLU B N 1
ATOM 3053 C CA . GLU B 1 51 ? 7.211 -44.25 -23.672 1 95.06 51 GLU B CA 1
ATOM 3054 C C . GLU B 1 51 ? 5.973 -43.656 -24.344 1 95.06 51 GLU B C 1
ATOM 3056 O O . GLU B 1 51 ? 5.98 -43.406 -25.547 1 95.06 51 GLU B O 1
ATOM 3061 N N . ASP B 1 52 ? 5.012 -43.5 -23.578 1 93.69 52 ASP B N 1
ATOM 3062 C CA . ASP B 1 52 ? 3.773 -42.938 -24.094 1 93.69 52 ASP B CA 1
ATOM 3063 C C . ASP B 1 52 ? 4.012 -41.531 -24.641 1 93.69 52 ASP B C 1
ATOM 3065 O O . ASP B 1 52 ? 3.59 -41.219 -25.766 1 93.69 52 ASP B O 1
ATOM 3069 N N . LEU B 1 53 ? 4.641 -40.688 -23.953 1 94.88 53 LEU B N 1
ATOM 3070 C CA . LEU B 1 53 ? 4.883 -39.281 -24.328 1 94.88 53 LEU B CA 1
ATOM 3071 C C . LEU B 1 53 ? 5.773 -39.219 -25.562 1 94.88 53 LEU B C 1
ATOM 3073 O O . LEU B 1 53 ? 5.578 -38.344 -26.422 1 94.88 53 LEU B O 1
ATOM 3077 N N . LYS B 1 54 ? 6.719 -40.125 -25.672 1 94.31 54 LYS B N 1
ATOM 3078 C CA . LYS B 1 54 ? 7.648 -40.125 -26.797 1 94.31 54 LYS B CA 1
ATOM 3079 C C . LYS B 1 54 ? 6.918 -40.375 -28.109 1 94.31 54 LYS B C 1
ATOM 3081 O O . LYS B 1 54 ? 7.375 -39.969 -29.172 1 94.31 54 LYS B O 1
ATOM 3086 N N . ASN B 1 55 ? 5.82 -41.031 -28.016 1 92.69 55 ASN B N 1
ATOM 3087 C CA . ASN B 1 55 ? 5.086 -41.406 -29.219 1 92.69 55 ASN B CA 1
ATOM 3088 C C . ASN B 1 55 ? 3.99 -40.406 -29.562 1 92.69 55 ASN B C 1
ATOM 3090 O O . ASN B 1 55 ? 3.176 -40.656 -30.453 1 92.69 55 ASN B O 1
ATOM 3094 N N . ARG B 1 56 ? 3.969 -39.375 -28.875 1 93.06 56 ARG B N 1
ATOM 3095 C CA . ARG B 1 56 ? 2.908 -38.375 -29.094 1 93.06 56 ARG B CA 1
ATOM 3096 C C . ARG B 1 56 ? 3.418 -37.188 -29.891 1 93.06 56 ARG B C 1
ATOM 3098 O O . ARG B 1 56 ? 4.57 -36.781 -29.75 1 93.06 56 ARG B O 1
ATOM 3105 N N . ALA B 1 57 ? 2.484 -36.688 -30.719 1 92.5 57 ALA B N 1
ATOM 3106 C CA . ALA B 1 57 ? 2.744 -35.438 -31.391 1 92.5 57 ALA B CA 1
ATOM 3107 C C . ALA B 1 57 ? 2.568 -34.25 -30.438 1 92.5 57 ALA B C 1
ATOM 3109 O O . ALA B 1 57 ? 1.999 -34.406 -29.359 1 92.5 57 ALA B O 1
ATOM 3110 N N . SER B 1 58 ? 3.057 -33.125 -30.812 1 91.19 58 SER B N 1
ATOM 3111 C CA . SER B 1 58 ? 3.055 -31.938 -29.969 1 91.19 58 SER B CA 1
ATOM 3112 C C . SER B 1 58 ? 1.643 -31.578 -29.531 1 91.19 58 SER B C 1
ATOM 3114 O O . SER B 1 58 ? 1.433 -31.188 -28.375 1 91.19 58 SER B O 1
ATOM 3116 N N . ASN B 1 59 ? 0.674 -31.703 -30.391 1 89.31 59 ASN B N 1
ATOM 3117 C CA . ASN B 1 59 ? -0.695 -31.312 -30.078 1 89.31 59 ASN B CA 1
ATOM 3118 C C . ASN B 1 59 ? -1.394 -32.344 -29.219 1 89.31 59 ASN B C 1
ATOM 3120 O O . ASN B 1 59 ? -2.52 -32.125 -28.766 1 89.31 59 ASN B O 1
ATOM 3124 N N . GLN B 1 60 ? -0.664 -33.5 -28.953 1 93.06 60 GLN B N 1
ATOM 3125 C CA . GLN B 1 60 ? -1.211 -34.562 -28.125 1 93.06 60 GLN B CA 1
ATOM 3126 C C . GLN B 1 60 ? -0.578 -34.594 -26.734 1 93.06 60 GLN B C 1
ATOM 3128 O O . GLN B 1 60 ? -0.964 -35.375 -25.875 1 93.06 60 GLN B O 1
ATOM 3133 N N . MET B 1 61 ? 0.349 -33.656 -26.562 1 95.56 61 MET B N 1
ATOM 3134 C CA . MET B 1 61 ? 1.025 -33.594 -25.266 1 95.56 61 MET B CA 1
ATOM 3135 C C . MET B 1 61 ? 0.101 -33.031 -24.203 1 95.56 61 MET B C 1
ATOM 3137 O O . MET B 1 61 ? -0.787 -32.219 -24.5 1 95.56 61 MET B O 1
ATOM 3141 N N . PRO B 1 62 ? 0.285 -33.375 -22.922 1 96.56 62 PRO B N 1
ATOM 3142 C CA . PRO B 1 62 ? -0.461 -32.75 -21.828 1 96.56 62 PRO B CA 1
ATOM 3143 C C . PRO B 1 62 ? -0.318 -31.234 -21.812 1 96.56 62 PRO B C 1
ATOM 3145 O O . PRO B 1 62 ? 0.695 -30.688 -22.281 1 96.56 62 PRO B O 1
ATOM 3148 N N . GLY B 1 63 ? -1.397 -30.594 -21.344 1 97.12 63 GLY B N 1
ATOM 3149 C CA . GLY B 1 63 ? -1.4 -29.141 -21.234 1 97.12 63 GLY B CA 1
ATOM 3150 C C . GLY B 1 63 ? -1.426 -28.641 -19.812 1 97.12 63 GLY B C 1
ATOM 3151 O O . GLY B 1 63 ? -2.158 -29.172 -18.969 1 97.12 63 GLY B O 1
ATOM 3152 N N . LEU B 1 64 ? -0.548 -27.719 -19.547 1 97.75 64 LEU B N 1
ATOM 3153 C CA . LEU B 1 64 ? -0.555 -27 -18.281 1 97.75 64 LEU B CA 1
ATOM 3154 C C . LEU B 1 64 ? -1.175 -25.625 -18.438 1 97.75 64 LEU B C 1
ATOM 3156 O O . LEU B 1 64 ? -0.655 -24.781 -19.188 1 97.75 64 LEU B O 1
ATOM 3160 N N . ILE B 1 65 ? -2.32 -25.375 -17.781 1 97.12 65 ILE B N 1
ATOM 3161 C CA . ILE B 1 65 ? -2.986 -24.078 -17.828 1 97.12 65 ILE B CA 1
ATOM 3162 C C . ILE B 1 65 ? -2.639 -23.281 -16.578 1 97.12 65 ILE B C 1
ATOM 3164 O O . ILE B 1 65 ? -2.828 -23.75 -15.453 1 97.12 65 ILE B O 1
ATOM 3168 N N . ILE B 1 66 ? -2.105 -22.109 -16.828 1 97 66 ILE B N 1
ATOM 3169 C CA . ILE B 1 66 ? -1.78 -21.234 -15.719 1 97 66 ILE B CA 1
ATOM 3170 C C . ILE B 1 66 ? -2.48 -19.891 -15.898 1 97 66 ILE B C 1
ATOM 3172 O O . ILE B 1 66 ? -3.041 -19.609 -16.969 1 97 66 ILE B O 1
ATOM 3176 N N . GLY B 1 67 ? -2.59 -19.172 -14.828 1 94.06 67 GLY B N 1
ATOM 3177 C CA . GLY B 1 67 ? -2.924 -17.766 -14.828 1 94.06 67 GLY B CA 1
ATOM 3178 C C . GLY B 1 67 ? -1.759 -16.875 -14.438 1 94.06 67 GLY B C 1
ATOM 3179 O O . GLY B 1 67 ? -1.072 -17.141 -13.445 1 94.06 67 GLY B O 1
ATOM 3180 N N . ARG B 1 68 ? -1.587 -15.891 -15.156 1 89.19 68 ARG B N 1
ATOM 3181 C CA . ARG B 1 68 ? -0.392 -15.07 -14.977 1 89.19 68 ARG B CA 1
ATOM 3182 C C . ARG B 1 68 ? -0.317 -14.5 -13.562 1 89.19 68 ARG B C 1
ATOM 3184 O O . ARG B 1 68 ? 0.772 -14.359 -13.008 1 89.19 68 ARG B O 1
ATOM 3191 N N . SER B 1 69 ? -1.436 -14.227 -12.984 1 91.94 69 SER B N 1
ATOM 3192 C CA . SER B 1 69 ? -1.386 -13.492 -11.719 1 91.94 69 SER B CA 1
ATOM 3193 C C . SER B 1 69 ? -1.586 -14.43 -10.531 1 91.94 69 SER B C 1
ATOM 3195 O O . SER B 1 69 ? -1.482 -14.008 -9.383 1 91.94 69 SER B O 1
ATOM 3197 N N . CYS B 1 70 ? -1.925 -15.672 -10.789 1 95.19 70 CYS B N 1
ATOM 3198 C CA . CYS B 1 70 ? -2.143 -16.609 -9.703 1 95.19 70 CYS B CA 1
ATOM 3199 C C . CYS B 1 70 ? -0.817 -17.125 -9.156 1 95.19 70 CYS B C 1
ATOM 3201 O O . CYS B 1 70 ? -0.073 -17.812 -9.867 1 95.19 70 CYS B O 1
ATOM 3203 N N . PRO B 1 71 ? -0.573 -16.875 -7.898 1 97.06 71 PRO B N 1
ATOM 3204 C CA . PRO B 1 71 ? 0.707 -17.328 -7.348 1 97.06 71 PRO B CA 1
ATOM 3205 C C . PRO B 1 71 ? 0.802 -18.844 -7.242 1 97.06 71 PRO B C 1
ATOM 3207 O O . PRO B 1 71 ? 1.901 -19.406 -7.281 1 97.06 71 PRO B O 1
ATOM 3210 N N . TRP B 1 72 ? -0.31 -19.5 -7.148 1 95.75 72 TRP B N 1
ATOM 3211 C CA . TRP B 1 72 ? -0.328 -20.969 -7.102 1 95.75 72 TRP B CA 1
ATOM 3212 C C . TRP B 1 72 ? 0.067 -21.562 -8.445 1 95.75 72 TRP B C 1
ATOM 3214 O O . TRP B 1 72 ? 0.875 -22.484 -8.516 1 95.75 72 TRP B O 1
ATOM 3224 N N . ALA B 1 73 ? -0.462 -21 -9.453 1 97.06 73 ALA B N 1
ATOM 3225 C CA . ALA B 1 73 ? -0.12 -21.453 -10.805 1 97.06 73 ALA B CA 1
ATOM 3226 C C . ALA B 1 73 ? 1.323 -21.094 -11.148 1 97.06 73 ALA B C 1
ATOM 3228 O O . ALA B 1 73 ? 1.981 -21.812 -11.906 1 97.06 73 ALA B O 1
ATOM 3229 N N . HIS B 1 74 ? 1.767 -19.984 -10.57 1 98.12 74 HIS B N 1
ATOM 3230 C CA . HIS B 1 74 ? 3.133 -19.531 -10.805 1 98.12 74 HIS B CA 1
ATOM 3231 C C . HIS B 1 74 ? 4.145 -20.578 -10.359 1 98.12 74 HIS B C 1
ATOM 3233 O O . HIS B 1 74 ? 5.188 -20.75 -11 1 98.12 74 HIS B O 1
ATOM 3239 N N . ARG B 1 75 ? 3.875 -21.312 -9.336 1 97.88 75 ARG B N 1
ATOM 3240 C CA . ARG B 1 75 ? 4.734 -22.391 -8.867 1 97.88 75 ARG B CA 1
ATOM 3241 C C . ARG B 1 75 ? 4.969 -23.422 -9.969 1 97.88 75 ARG B C 1
ATOM 3243 O O . ARG B 1 75 ? 6.113 -23.797 -10.234 1 97.88 75 ARG B O 1
ATOM 3250 N N . ALA B 1 76 ? 3.881 -23.797 -10.555 1 97.19 76 ALA B N 1
ATOM 3251 C CA . ALA B 1 76 ? 3.947 -24.797 -11.617 1 97.19 76 ALA B CA 1
ATOM 3252 C C . ALA B 1 76 ? 4.711 -24.266 -12.828 1 97.19 76 ALA B C 1
ATOM 3254 O O . ALA B 1 76 ? 5.512 -24.984 -13.43 1 97.19 76 ALA B O 1
ATOM 3255 N N . TRP B 1 77 ? 4.445 -23.047 -13.125 1 97.44 77 TRP B N 1
ATOM 3256 C CA 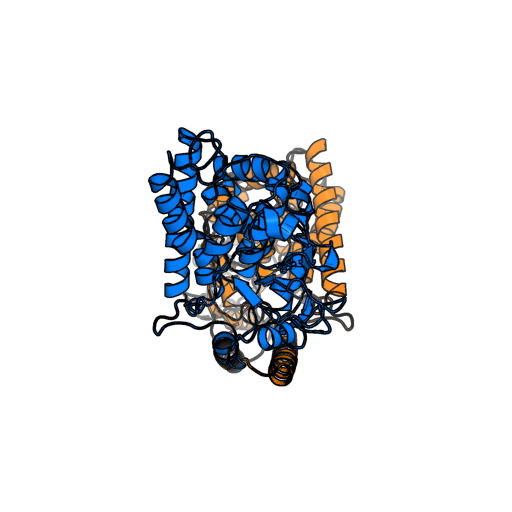. TRP B 1 77 ? 5.125 -22.406 -14.25 1 97.44 77 TRP B CA 1
ATOM 3257 C C . TRP B 1 77 ? 6.637 -22.391 -14.031 1 97.44 77 TRP B C 1
ATOM 3259 O O . TRP B 1 77 ? 7.402 -22.703 -14.945 1 97.44 77 TRP B O 1
ATOM 3269 N N . ILE B 1 78 ? 7.062 -22.078 -12.859 1 97.62 78 ILE B N 1
ATOM 3270 C CA . ILE B 1 78 ? 8.477 -21.984 -12.539 1 97.62 78 ILE B CA 1
ATOM 3271 C C . ILE B 1 78 ? 9.141 -23.359 -12.703 1 97.62 78 ILE B C 1
ATOM 3273 O O . ILE B 1 78 ? 10.211 -23.469 -13.32 1 97.62 78 ILE B O 1
ATOM 3277 N N . ILE B 1 79 ? 8.547 -24.438 -12.219 1 97.31 79 ILE B N 1
ATOM 3278 C CA . ILE B 1 79 ? 9.125 -25.766 -12.344 1 97.31 79 ILE B CA 1
ATOM 3279 C C . ILE B 1 79 ? 9.156 -26.172 -13.82 1 97.31 79 ILE B C 1
ATOM 3281 O O . ILE B 1 79 ? 10.125 -26.781 -14.273 1 97.31 79 ILE B O 1
ATOM 3285 N N . HIS B 1 80 ? 8.078 -25.828 -14.539 1 97.19 80 HIS B N 1
ATOM 3286 C CA . HIS B 1 80 ? 8.047 -26.078 -15.977 1 97.19 80 HIS B CA 1
ATOM 3287 C C . HIS B 1 80 ? 9.273 -25.5 -16.656 1 97.19 80 HIS B C 1
ATOM 3289 O O . HIS B 1 80 ? 9.883 -26.141 -17.516 1 97.19 80 HIS B O 1
ATOM 3295 N N . GLU B 1 81 ? 9.664 -24.281 -16.219 1 96.25 81 GLU B N 1
ATOM 3296 C CA . GLU B 1 81 ? 10.82 -23.594 -16.797 1 96.25 81 GLU B CA 1
ATOM 3297 C C . GLU B 1 81 ? 12.125 -24.219 -16.312 1 96.25 81 GLU B C 1
ATOM 3299 O O . GLU B 1 81 ? 13.023 -24.5 -17.109 1 96.25 81 GLU B O 1
ATOM 3304 N N . ILE B 1 82 ? 12.258 -24.484 -15.055 1 96.25 82 ILE B N 1
ATOM 3305 C CA . ILE B 1 82 ? 13.5 -24.969 -14.461 1 96.25 82 ILE B CA 1
ATOM 3306 C C . ILE B 1 82 ? 13.844 -26.344 -15.031 1 96.25 82 ILE B C 1
ATOM 3308 O O . ILE B 1 82 ? 15 -26.609 -15.375 1 96.25 82 ILE B O 1
ATOM 3312 N N . LYS B 1 83 ? 12.82 -27.219 -15.188 1 96.31 83 LYS B N 1
ATOM 3313 C CA . LYS B 1 83 ? 13.023 -28.594 -15.625 1 96.31 83 LYS B CA 1
ATOM 3314 C C . LYS B 1 83 ? 13.102 -28.688 -17.156 1 96.31 83 LYS B C 1
ATOM 3316 O O . LYS B 1 83 ? 13.5 -29.703 -17.703 1 96.31 83 LYS B O 1
ATOM 3321 N N . GLY B 1 84 ? 12.789 -27.594 -17.812 1 96.06 84 GLY B N 1
ATOM 3322 C CA . GLY B 1 84 ? 12.75 -27.625 -19.266 1 96.06 84 GLY B CA 1
ATOM 3323 C C . GLY B 1 84 ? 11.711 -28.578 -19.812 1 96.06 84 GLY B C 1
ATOM 3324 O O . GLY B 1 84 ? 12.047 -29.516 -20.562 1 96.06 84 GLY B O 1
ATOM 3325 N N . LEU B 1 85 ? 10.375 -28.312 -19.578 1 97 85 LEU B N 1
ATOM 3326 C CA . LEU B 1 85 ? 9.336 -29.281 -19.906 1 97 85 LEU B CA 1
ATOM 3327 C C . LEU B 1 85 ? 8.586 -28.859 -21.172 1 97 85 LEU B C 1
ATOM 3329 O O . LEU B 1 85 ? 7.535 -29.422 -21.484 1 97 85 LEU B O 1
ATOM 3333 N N . LYS B 1 86 ? 9.102 -28 -21.906 1 95.25 86 LYS B N 1
ATOM 3334 C CA . LYS B 1 86 ? 8.406 -27.375 -23.031 1 95.25 86 LYS B CA 1
ATOM 3335 C C . LYS B 1 86 ? 8.07 -28.406 -24.109 1 95.25 86 LYS B C 1
ATOM 3337 O O . LYS B 1 86 ? 7.055 -28.266 -24.812 1 95.25 86 LYS B O 1
ATOM 3342 N N . LYS B 1 87 ? 8.852 -29.406 -24.234 1 95.12 87 LYS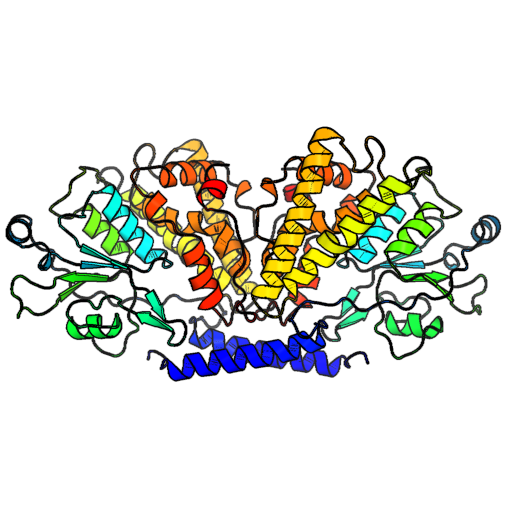 B N 1
ATOM 3343 C CA . LYS B 1 87 ? 8.648 -30.391 -25.297 1 95.12 87 LYS B CA 1
ATOM 3344 C C . LYS B 1 87 ? 7.621 -31.438 -24.891 1 95.12 87 LYS B C 1
ATOM 3346 O O . LYS B 1 87 ? 7.07 -32.156 -25.734 1 95.12 87 LYS B O 1
ATOM 3351 N N . SER B 1 88 ? 7.418 -31.562 -23.594 1 96.81 88 SER B N 1
ATOM 3352 C CA . SER B 1 88 ? 6.586 -32.656 -23.141 1 96.81 88 SER B CA 1
ATOM 3353 C C . SER B 1 88 ? 5.312 -32.156 -22.469 1 96.81 88 SER B C 1
ATOM 3355 O O . SER B 1 88 ? 4.383 -32.938 -22.234 1 96.81 88 SER B O 1
ATOM 3357 N N . ILE B 1 89 ? 5.203 -30.891 -22.141 1 97.75 89 ILE B N 1
ATOM 3358 C CA . ILE B 1 89 ? 4.016 -30.25 -21.578 1 97.75 89 ILE B CA 1
ATOM 3359 C C . ILE B 1 89 ? 3.77 -28.906 -22.25 1 97.75 89 ILE B C 1
ATOM 3361 O O . ILE B 1 89 ? 4.602 -28 -22.172 1 97.75 89 ILE B O 1
ATOM 3365 N N . ASN B 1 90 ? 2.635 -28.766 -22.922 1 97.44 90 ASN B N 1
ATOM 3366 C CA . ASN B 1 90 ? 2.258 -27.484 -23.516 1 97.44 90 ASN B CA 1
ATOM 3367 C C . ASN B 1 90 ? 1.754 -26.5 -22.469 1 97.44 90 ASN B C 1
ATOM 3369 O O . ASN B 1 90 ? 0.831 -26.812 -21.703 1 97.44 90 ASN B O 1
ATOM 3373 N N . LEU B 1 91 ? 2.375 -25.344 -22.438 1 97.12 91 LEU B N 1
ATOM 3374 C CA . LEU B 1 91 ? 1.983 -24.312 -21.484 1 97.12 91 LEU B CA 1
ATOM 3375 C C . LEU B 1 91 ? 0.932 -23.391 -22.078 1 97.12 91 LEU B C 1
ATOM 3377 O O . LEU B 1 91 ? 1.106 -22.875 -23.188 1 97.12 91 LEU B O 1
ATOM 3381 N N . HIS B 1 92 ? -0.21 -23.219 -21.375 1 97.06 92 HIS B N 1
ATOM 3382 C CA . HIS B 1 92 ? -1.283 -22.328 -21.766 1 97.06 92 HIS B CA 1
ATOM 3383 C C . HIS B 1 92 ? -1.543 -21.266 -20.688 1 97.06 92 HIS B C 1
ATOM 3385 O O . HIS B 1 92 ? -1.592 -21.594 -19.5 1 97.06 92 HIS B O 1
ATOM 3391 N N . ILE B 1 93 ? -1.701 -20.016 -21.094 1 95.5 93 ILE B N 1
ATOM 3392 C CA . ILE B 1 93 ? -1.947 -18.922 -20.141 1 95.5 93 ILE B CA 1
ATOM 3393 C C . ILE B 1 93 ? -3.402 -18.484 -20.25 1 95.5 93 ILE B C 1
ATOM 3395 O O . ILE B 1 93 ? -3.826 -17.953 -21.281 1 95.5 93 ILE B O 1
ATOM 3399 N N . ALA B 1 94 ? -4.137 -18.766 -19.25 1 95.25 94 ALA B N 1
ATOM 3400 C CA . ALA B 1 94 ? -5.512 -18.281 -19.156 1 95.25 94 ALA B CA 1
ATOM 3401 C C . ALA B 1 94 ? -5.551 -16.797 -18.797 1 95.25 94 ALA B C 1
ATOM 3403 O O . ALA B 1 94 ? -4.656 -16.297 -18.109 1 95.25 94 ALA B O 1
ATOM 3404 N N . GLN B 1 95 ? -6.578 -16.141 -19.234 1 91.19 95 GLN B N 1
ATOM 3405 C CA . GLN B 1 95 ? -6.754 -14.719 -18.969 1 91.19 95 GLN B CA 1
ATOM 3406 C C . GLN B 1 95 ? -7.941 -14.469 -18.031 1 91.19 95 GLN B C 1
ATOM 3408 O O . GLN B 1 95 ? -8.938 -15.195 -18.078 1 91.19 95 GLN B O 1
ATOM 3413 N N . VAL B 1 96 ? -7.746 -13.43 -17.25 1 85.56 96 VAL B N 1
ATOM 3414 C CA . VAL B 1 96 ? -8.836 -13.055 -16.359 1 85.56 96 VAL B CA 1
ATOM 3415 C C . VAL B 1 96 ? -9.938 -12.359 -17.141 1 85.56 96 VAL B C 1
ATOM 3417 O O . VAL B 1 96 ? -9.664 -11.477 -17.969 1 85.56 96 VAL B O 1
ATOM 3420 N N . ASP B 1 97 ? -11.117 -12.875 -16.969 1 79.44 97 ASP B N 1
ATOM 3421 C CA . ASP B 1 97 ? -12.297 -12.141 -17.422 1 79.44 97 ASP B CA 1
ATOM 3422 C C . ASP B 1 97 ? -12.828 -11.219 -16.328 1 79.44 97 ASP B C 1
ATOM 3424 O O . ASP B 1 97 ? -13.586 -11.648 -15.461 1 79.44 97 ASP B O 1
ATOM 3428 N N . GLU B 1 98 ? -12.555 -10.023 -16.328 1 71.88 98 GLU B N 1
ATOM 3429 C CA . GLU B 1 98 ? -12.852 -9.078 -15.258 1 71.88 98 GLU B CA 1
ATOM 3430 C C . GLU B 1 98 ? -14.352 -8.914 -15.07 1 71.88 98 GLU B C 1
ATOM 3432 O O . GLU B 1 98 ? -14.82 -8.625 -13.961 1 71.88 98 GLU B O 1
ATOM 3437 N N . GLU B 1 99 ? -15.078 -9.133 -16.156 1 68.19 99 GLU B N 1
ATOM 3438 C CA . GLU B 1 99 ? -16.516 -8.914 -16.078 1 68.19 99 GLU B CA 1
ATOM 3439 C C . GLU B 1 99 ? -17.234 -10.125 -15.477 1 68.19 99 GLU B C 1
ATOM 3441 O O . GLU B 1 99 ? -18.172 -9.977 -14.703 1 68.19 99 GLU B O 1
ATOM 3446 N N . GLY B 1 100 ? -16.656 -11.227 -15.734 1 67.25 100 GLY B N 1
ATOM 3447 C CA . GLY B 1 100 ? -17.391 -12.414 -15.328 1 67.25 100 GLY B CA 1
ATOM 3448 C C . GLY B 1 100 ? -16.734 -13.156 -14.172 1 67.25 100 GLY B C 1
ATOM 3449 O O . GLY B 1 100 ? -17.344 -14.039 -13.57 1 67.25 100 GLY B O 1
ATOM 3450 N N . GLY B 1 101 ? -15.555 -12.672 -13.836 1 69.69 101 GLY B N 1
ATOM 3451 C CA . GLY B 1 101 ? -14.852 -13.328 -12.75 1 69.69 101 GLY B CA 1
ATOM 3452 C C . GLY B 1 101 ? -14.438 -14.75 -13.078 1 69.69 101 GLY B C 1
ATOM 3453 O O . GLY B 1 101 ? -14.523 -15.641 -12.227 1 69.69 101 GLY B O 1
ATOM 3454 N N . ARG B 1 102 ? -14.203 -15.016 -14.297 1 81.06 102 ARG B N 1
ATOM 3455 C CA . ARG B 1 102 ? -13.805 -16.359 -14.727 1 81.06 102 ARG B CA 1
ATOM 3456 C C . ARG B 1 102 ? -12.531 -16.297 -15.562 1 81.06 102 ARG B C 1
ATOM 3458 O O . ARG B 1 102 ? -11.992 -15.219 -15.82 1 81.06 102 ARG B O 1
ATOM 3465 N N . TRP B 1 103 ? -12.016 -17.516 -15.836 1 89.69 103 TRP B N 1
ATOM 3466 C CA . TRP B 1 103 ? -10.828 -17.641 -16.672 1 89.69 103 TRP B CA 1
ATOM 3467 C C . TRP B 1 103 ? -11.203 -17.875 -18.125 1 89.69 103 TRP B C 1
ATOM 3469 O O . TRP B 1 103 ? -11.969 -18.797 -18.422 1 89.69 103 TRP B O 1
ATOM 3479 N N . ARG B 1 104 ? -10.648 -17.062 -19 1 92 104 ARG B N 1
ATOM 3480 C CA . ARG B 1 104 ? -10.852 -17.188 -20.438 1 92 104 ARG B CA 1
ATOM 3481 C C . ARG B 1 104 ? -9.656 -17.875 -21.094 1 92 104 ARG B C 1
ATOM 3483 O O . ARG B 1 104 ? -8.516 -17.688 -20.672 1 92 104 ARG B O 1
ATOM 3490 N N . LEU B 1 105 ? -10.008 -18.656 -22.031 1 95.19 105 LEU B N 1
ATOM 3491 C CA . LEU B 1 105 ? -8.977 -19.312 -22.828 1 95.19 105 LEU B CA 1
ATOM 3492 C C . LEU B 1 105 ? -8.914 -18.75 -24.234 1 95.19 105 LEU B C 1
ATOM 3494 O O . LEU B 1 105 ? -9.805 -19 -25.047 1 95.19 105 LEU B O 1
ATOM 3498 N N . ASP B 1 106 ? -7.938 -17.953 -24.469 1 92.06 106 ASP B N 1
ATOM 3499 C CA . ASP B 1 106 ? -7.738 -17.328 -25.781 1 92.06 106 ASP B CA 1
ATOM 3500 C C . ASP B 1 106 ? -6.297 -17.5 -26.25 1 92.06 106 ASP B C 1
ATOM 3502 O O . ASP B 1 106 ? -5.383 -16.859 -25.734 1 92.06 106 ASP B O 1
ATOM 3506 N N . PRO B 1 107 ? -6 -18.281 -27.328 1 93.44 107 PRO B N 1
ATOM 3507 C CA . PRO B 1 107 ? -6.988 -19 -28.141 1 93.44 107 PRO B CA 1
ATOM 3508 C C . PRO B 1 107 ? -7.656 -20.141 -27.375 1 93.44 107 PRO B C 1
ATOM 3510 O O . PRO B 1 107 ? -7.168 -20.562 -26.328 1 93.44 107 PRO B O 1
ATOM 3513 N N . PRO B 1 108 ? -8.766 -20.578 -27.891 1 95.56 108 PRO B N 1
ATOM 3514 C CA . PRO B 1 108 ? -9.445 -21.703 -27.234 1 95.56 108 PRO B CA 1
ATOM 3515 C C . PRO B 1 108 ? -8.578 -22.969 -27.188 1 95.56 108 PRO B C 1
ATOM 3517 O O . PRO B 1 108 ? -7.746 -23.188 -28.078 1 95.56 108 PRO B O 1
ATOM 3520 N N . ILE B 1 109 ? -8.766 -23.797 -26.203 1 93.62 109 ILE B N 1
ATOM 3521 C CA . ILE B 1 109 ? -8.078 -25.078 -26.031 1 93.62 109 ILE B CA 1
ATOM 3522 C C . ILE B 1 109 ? -9.078 -26.219 -26.203 1 93.62 109 ILE B C 1
ATOM 3524 O O . ILE B 1 109 ? -10.062 -26.312 -25.469 1 93.62 109 ILE B O 1
ATOM 3528 N N . LYS B 1 110 ? -8.828 -27.094 -27.219 1 92 110 LYS B N 1
ATOM 3529 C CA . LYS B 1 110 ? -9.703 -28.234 -27.516 1 92 110 LYS B CA 1
ATOM 3530 C C . LYS B 1 110 ? -11.156 -27.781 -27.656 1 92 110 LYS B C 1
ATOM 3532 O O . LYS B 1 110 ? -12.07 -28.422 -27.141 1 92 110 LYS B O 1
ATOM 3537 N N . GLY B 1 111 ? -11.336 -26.562 -28.172 1 92.19 111 GLY B N 1
ATOM 3538 C CA . GLY B 1 111 ? -12.656 -26.016 -28.453 1 92.19 111 GLY B CA 1
ATOM 3539 C C . GLY B 1 111 ? -13.273 -25.297 -27.266 1 92.19 111 GLY B C 1
ATOM 3540 O O . GLY B 1 111 ? -14.375 -24.75 -27.375 1 92.19 111 GLY B O 1
ATOM 3541 N N . CYS B 1 112 ? -12.633 -25.281 -26.156 1 93.56 112 CYS B N 1
ATOM 3542 C CA . CYS B 1 112 ? -13.148 -24.625 -24.953 1 93.56 112 CYS B CA 1
ATOM 3543 C C . CYS B 1 112 ? -12.695 -23.172 -24.906 1 93.56 112 CYS B C 1
ATOM 3545 O O . CYS B 1 112 ? -11.5 -22.891 -24.984 1 93.56 112 CYS B O 1
ATOM 3547 N N . LYS B 1 113 ? -13.633 -22.266 -24.672 1 94.12 113 LYS B N 1
ATOM 3548 C CA . LYS B 1 113 ? -13.336 -20.828 -24.609 1 94.12 113 LYS B CA 1
ATOM 3549 C C . LYS B 1 113 ? -13.102 -20.391 -23.172 1 94.12 113 LYS B C 1
ATOM 3551 O O . LYS B 1 113 ? -12.578 -19.297 -22.938 1 94.12 113 LYS B O 1
ATOM 3556 N N . THR B 1 114 ? -13.562 -21.203 -22.281 1 92.31 114 THR B N 1
ATOM 3557 C CA . THR B 1 114 ? -13.375 -20.906 -20.859 1 92.31 114 THR B CA 1
ATOM 3558 C C . THR B 1 114 ? -12.75 -22.094 -20.141 1 92.31 114 THR B C 1
ATOM 3560 O O . THR B 1 114 ? -12.891 -23.234 -20.578 1 92.31 114 THR B O 1
ATOM 3563 N N . LEU B 1 115 ? -12.062 -21.766 -19.109 1 92.94 115 LEU B N 1
ATOM 3564 C CA . LEU B 1 115 ? -11.5 -22.828 -18.297 1 92.94 115 LEU B CA 1
ATOM 3565 C C . LEU B 1 115 ? -12.594 -23.734 -17.734 1 92.94 115 LEU B C 1
ATOM 3567 O O . LEU B 1 115 ? -12.406 -24.938 -17.609 1 92.94 115 LEU B O 1
ATOM 3571 N N . GLN B 1 116 ? -13.75 -23.172 -17.406 1 89.31 116 GLN B N 1
ATOM 3572 C CA . GLN B 1 116 ? -14.891 -23.922 -16.906 1 89.31 116 GLN B CA 1
ATOM 3573 C C . GLN B 1 116 ? -15.328 -24.984 -17.922 1 89.31 116 GLN B C 1
ATOM 3575 O O . GLN B 1 116 ? -15.602 -26.125 -17.547 1 89.31 116 GLN B O 1
ATOM 3580 N N . GLU B 1 117 ? -15.383 -24.609 -19.141 1 91.25 117 GLU B N 1
ATOM 3581 C CA . GLU B 1 117 ? -15.719 -25.547 -20.203 1 91.25 117 GLU B CA 1
ATOM 3582 C C . GLU B 1 117 ? -14.711 -26.688 -20.266 1 91.25 117 GLU B C 1
ATOM 3584 O O . GLU B 1 117 ? -15.094 -27.844 -20.469 1 91.25 117 GLU B O 1
ATOM 3589 N N . LEU B 1 118 ? -13.477 -26.391 -20.094 1 91.81 118 LEU B N 1
ATOM 3590 C CA . LEU B 1 118 ? -12.43 -27.406 -20.141 1 91.81 118 LEU B CA 1
ATOM 3591 C C . LEU B 1 118 ? -12.555 -28.375 -18.984 1 91.81 118 LEU B C 1
ATOM 3593 O O . LEU B 1 118 ? -12.414 -29.594 -19.172 1 91.81 118 LEU B O 1
ATOM 3597 N N . TYR B 1 119 ? -12.789 -27.812 -17.812 1 90.56 119 TYR B N 1
ATOM 3598 C CA . TYR B 1 119 ? -13.023 -28.672 -16.656 1 90.56 119 TYR B CA 1
ATOM 3599 C C . TYR B 1 119 ? -14.188 -29.609 -16.891 1 90.56 119 TYR B C 1
ATOM 3601 O O . TYR B 1 119 ? -14.117 -30.797 -16.562 1 90.56 119 TYR B O 1
ATOM 3609 N N . GLN B 1 120 ? -15.234 -29.094 -17.469 1 88.44 120 GLN B N 1
ATOM 3610 C CA . GLN B 1 120 ? -16.422 -29.906 -17.75 1 88.44 120 GLN B CA 1
ATOM 3611 C C . GLN B 1 120 ? -16.094 -31.031 -18.734 1 88.44 120 GLN B C 1
ATOM 3613 O O . GLN B 1 120 ? -16.547 -32.156 -18.562 1 88.44 120 GLN B O 1
ATOM 3618 N N . LYS B 1 121 ? -15.359 -30.734 -19.656 1 89.06 121 LYS B N 1
ATOM 3619 C CA . LYS B 1 121 ? -14.977 -31.719 -20.656 1 89.06 121 LYS B CA 1
ATOM 3620 C C . LYS B 1 121 ? -14.102 -32.812 -20.031 1 89.06 121 LYS B C 1
ATOM 3622 O O . LYS B 1 121 ? -14.07 -33.938 -20.531 1 89.06 121 LYS B O 1
ATOM 3627 N N . CYS B 1 122 ? -13.344 -32.469 -19.016 1 87.75 122 CYS B N 1
ATOM 3628 C CA . CYS B 1 122 ? -12.508 -33.438 -18.328 1 87.75 122 CYS B CA 1
ATOM 3629 C C . CYS B 1 122 ? -13.328 -34.25 -17.328 1 87.75 122 CYS B C 1
ATOM 3631 O O . CYS B 1 122 ? -12.797 -35.125 -16.656 1 87.75 122 CYS B O 1
ATOM 3633 N N . GLY B 1 123 ? -14.547 -34.031 -17.203 1 78.06 123 GLY B N 1
ATOM 3634 C CA . GLY B 1 123 ? -15.438 -34.781 -16.328 1 78.06 123 GLY B CA 1
ATOM 3635 C C . GLY B 1 123 ? -15.562 -34.188 -14.945 1 78.06 123 GLY B C 1
ATOM 3636 O O . GLY B 1 123 ? -16.078 -34.812 -14.023 1 78.06 123 GLY B O 1
ATOM 3637 N N . ASN B 1 124 ? -14.703 -33.25 -14.648 1 64.88 124 ASN B N 1
ATOM 3638 C CA . ASN B 1 124 ? -14.742 -32.594 -13.344 1 64.88 124 ASN B CA 1
ATOM 3639 C C . ASN B 1 124 ? -15.891 -31.594 -13.258 1 64.88 124 ASN B C 1
ATOM 3641 O O . ASN B 1 124 ? -15.867 -30.562 -13.922 1 64.88 124 ASN B O 1
ATOM 3645 N N . TYR B 1 125 ? -17.125 -32.094 -12.891 1 56.84 125 TYR B N 1
ATOM 3646 C CA . TYR B 1 125 ? -18.453 -31.531 -12.977 1 56.84 125 TYR B CA 1
ATOM 3647 C C . TYR B 1 125 ? -18.531 -30.188 -12.258 1 56.84 125 TYR B C 1
ATOM 3649 O O . TYR B 1 125 ? -17.656 -29.859 -11.453 1 56.84 125 TYR B O 1
ATOM 3657 N N . GLN B 1 126 ? -19.812 -29.406 -12.484 1 54.94 126 GLN B N 1
ATOM 3658 C CA . GLN B 1 126 ? -20.516 -28.141 -12.602 1 54.94 126 GLN B CA 1
ATOM 3659 C C . GLN B 1 126 ? -20.344 -27.297 -11.344 1 54.94 126 GLN B C 1
ATOM 3661 O O . GLN B 1 126 ? -20.375 -26.062 -11.406 1 54.94 126 GLN B O 1
ATOM 3666 N N . SER B 1 127 ? -20.266 -28.016 -10.227 1 54.84 127 SER B N 1
ATOM 3667 C CA . SER B 1 127 ? -20.656 -27.109 -9.156 1 54.84 127 SER B CA 1
ATOM 3668 C C . SER B 1 127 ? -19.438 -26.344 -8.617 1 54.84 127 SER B C 1
ATOM 3670 O O . SER B 1 127 ? -19.594 -25.438 -7.801 1 54.84 127 SER B O 1
ATOM 3672 N N . ARG B 1 128 ? -18.234 -26.625 -9.359 1 64.25 128 ARG B N 1
ATOM 3673 C CA . ARG B 1 128 ? -17.125 -25.969 -8.672 1 64.25 128 ARG B CA 1
ATOM 3674 C C . ARG B 1 128 ? -16.438 -24.953 -9.586 1 64.25 128 ARG B C 1
ATOM 3676 O O . ARG B 1 128 ? -16.516 -25.078 -10.812 1 64.25 128 ARG B O 1
ATOM 3683 N N . ARG B 1 129 ? -15.977 -23.938 -8.969 1 74.31 129 ARG B N 1
ATOM 3684 C CA . ARG B 1 129 ? -15.234 -22.859 -9.641 1 74.31 129 ARG B CA 1
ATOM 3685 C C . ARG B 1 129 ? -13.961 -23.406 -10.281 1 74.31 129 ARG B C 1
ATOM 3687 O O . ARG B 1 129 ? -13.25 -24.203 -9.68 1 74.31 129 ARG B O 1
ATOM 3694 N N . ALA B 1 130 ? -13.789 -23.141 -11.594 1 84.88 130 ALA B N 1
ATOM 3695 C CA . ALA B 1 130 ? -12.578 -23.516 -12.312 1 84.88 130 ALA B CA 1
ATOM 3696 C C . ALA B 1 130 ? -11.375 -22.734 -11.82 1 84.88 130 ALA B C 1
ATOM 3698 O O . ALA B 1 130 ? -11.406 -21.5 -11.797 1 84.88 130 ALA B O 1
ATOM 3699 N N . THR B 1 131 ? -10.336 -23.453 -11.391 1 87.94 131 THR B N 1
ATOM 3700 C CA . THR B 1 131 ? -9.164 -22.797 -10.828 1 87.94 131 THR B CA 1
ATOM 3701 C C . THR B 1 131 ? -7.914 -23.125 -11.641 1 87.94 131 THR B C 1
ATOM 3703 O O . THR B 1 131 ? -7.906 -24.109 -12.391 1 87.94 131 THR B O 1
ATOM 3706 N N . VAL B 1 132 ? -7.004 -22.281 -11.648 1 92.38 132 VAL B N 1
ATOM 3707 C CA . VAL B 1 132 ? -5.656 -22.562 -12.125 1 92.38 132 VAL B CA 1
ATOM 3708 C C . VAL B 1 132 ? -4.723 -22.781 -10.938 1 92.38 132 VAL B C 1
ATOM 3710 O O . VAL B 1 132 ? -4.941 -22.234 -9.852 1 92.38 132 VAL B O 1
ATOM 3713 N N . PRO B 1 133 ? -3.709 -23.609 -11.023 1 94.31 133 PRO B N 1
ATOM 3714 C CA . PRO B 1 133 ? -3.254 -24.312 -12.219 1 94.31 133 PRO B CA 1
ATOM 3715 C C . PRO B 1 133 ? -4.098 -25.562 -12.523 1 94.31 133 PRO B C 1
ATOM 3717 O O . PRO B 1 133 ? -4.82 -26.047 -11.648 1 94.31 133 PRO B O 1
ATOM 3720 N N . MET B 1 134 ? -4.027 -25.953 -13.797 1 93 134 MET B N 1
ATOM 3721 C CA . MET B 1 134 ? -4.672 -27.188 -14.242 1 93 134 MET B CA 1
ATOM 3722 C C . MET B 1 134 ? -3.762 -27.953 -15.195 1 93 134 MET B C 1
ATOM 3724 O O . MET B 1 134 ? -3.242 -27.391 -16.156 1 93 134 MET B O 1
ATOM 3728 N N . LEU B 1 135 ? -3.453 -29.188 -14.844 1 95.38 135 LEU B N 1
ATOM 3729 C CA . LEU B 1 135 ? -2.779 -30.094 -15.766 1 95.38 135 LEU B CA 1
ATOM 3730 C C . LEU B 1 135 ? -3.76 -31.109 -16.328 1 95.38 135 LEU B C 1
ATOM 3732 O O . LEU B 1 135 ? -4.449 -31.812 -15.578 1 95.38 135 LEU B O 1
ATOM 3736 N N . PHE B 1 136 ? -3.834 -31.141 -17.656 1 94.19 136 PHE B N 1
ATOM 3737 C CA . PHE B 1 136 ? -4.773 -32.062 -18.281 1 94.19 136 PHE B CA 1
ATOM 3738 C C . PHE B 1 136 ? -4.102 -32.844 -19.391 1 94.19 136 PHE B C 1
ATOM 3740 O O . PHE B 1 136 ? -3.045 -32.469 -19.891 1 94.19 136 PHE B O 1
ATOM 3747 N N . ASP B 1 137 ? -4.598 -34 -19.703 1 94.31 137 ASP B N 1
ATOM 3748 C CA . ASP B 1 137 ? -4.156 -34.844 -20.797 1 94.31 137 ASP B CA 1
ATOM 3749 C C . ASP B 1 137 ? -5.223 -34.969 -21.875 1 94.31 137 ASP B C 1
ATOM 3751 O O . ASP B 1 137 ? -6.316 -35.469 -21.641 1 94.31 137 ASP B O 1
ATOM 3755 N N . PRO B 1 138 ? -4.879 -34.406 -23.031 1 92.31 138 PRO B N 1
ATOM 3756 C CA . PRO B 1 138 ? -5.867 -34.469 -24.125 1 92.31 138 PRO B CA 1
ATOM 3757 C C . PRO B 1 138 ? -6.016 -35.875 -24.703 1 92.31 138 PRO B C 1
ATOM 3759 O O . PRO B 1 138 ? -6.957 -36.156 -25.453 1 92.31 138 PRO B O 1
ATOM 3762 N N . GLY B 1 139 ? -5.125 -36.781 -24.359 1 85.81 139 GLY B N 1
ATOM 3763 C CA . GLY B 1 139 ? -5.172 -38.125 -24.891 1 85.81 139 GLY B CA 1
ATOM 3764 C C . GLY B 1 139 ? -4.398 -38.312 -26.188 1 85.81 139 GLY B C 1
ATOM 3765 O O . GLY B 1 139 ? -3.889 -37.312 -26.734 1 85.81 139 GLY B O 1
ATOM 3766 N N . LYS B 1 140 ? -4.34 -39.562 -26.703 1 85.06 140 LYS B N 1
ATOM 3767 C CA . LYS B 1 140 ? -3.496 -39.906 -27.844 1 85.06 140 LYS B CA 1
ATOM 3768 C C . LYS B 1 140 ? -4.25 -39.719 -29.156 1 85.06 140 LYS B C 1
ATOM 3770 O O . LYS B 1 140 ? -3.635 -39.531 -30.203 1 85.06 140 LYS B O 1
ATOM 3775 N N . GLU B 1 141 ? -5.57 -39.812 -29.047 1 82.06 141 GLU B N 1
ATOM 3776 C CA . GLU B 1 141 ? -6.398 -39.719 -30.234 1 82.06 141 GLU B CA 1
ATOM 3777 C C . GLU B 1 141 ? -7.312 -38.5 -30.188 1 82.06 141 GLU B C 1
ATOM 3779 O O . GLU B 1 141 ? -7.664 -38.031 -29.094 1 82.06 141 GLU B O 1
ATOM 3784 N N . PRO B 1 142 ? -7.594 -37.969 -31.312 1 75.44 142 PRO B N 1
ATOM 3785 C CA . PRO B 1 142 ? -8.461 -36.781 -31.344 1 75.44 142 PRO B CA 1
ATOM 3786 C C . PRO B 1 142 ? -9.781 -37 -30.609 1 75.44 142 PRO B C 1
ATOM 3788 O O . PRO B 1 142 ? -10.344 -36.062 -30.031 1 75.44 142 PRO B O 1
ATOM 3791 N N . GLU B 1 143 ? -10.195 -38.25 -30.672 1 77.38 143 GLU B N 1
ATOM 3792 C CA . GLU B 1 143 ? -11.484 -38.562 -30.062 1 77.38 143 GLU B CA 1
ATOM 3793 C C . GLU B 1 143 ? -11.328 -38.969 -28.594 1 77.38 143 GLU B C 1
ATOM 3795 O O . GLU B 1 143 ? -12.312 -39.25 -27.906 1 77.38 143 GLU B O 1
ATOM 3800 N N . SER B 1 144 ? -10.148 -38.906 -28.156 1 82 144 SER B N 1
ATOM 3801 C CA . SER B 1 144 ? -9.914 -39.281 -26.781 1 82 144 SER B CA 1
ATOM 3802 C C . SER B 1 144 ? -10.586 -38.344 -25.812 1 82 144 SER B C 1
ATOM 3804 O O . SER B 1 144 ? -10.719 -37.125 -26.094 1 82 144 SER B O 1
ATOM 3806 N N . LYS B 1 145 ? -10.992 -38.906 -24.734 1 86.25 145 LYS B N 1
ATOM 3807 C CA . LYS B 1 145 ? -11.555 -38.094 -23.656 1 86.25 145 LYS B CA 1
ATOM 3808 C C . LYS B 1 145 ? -10.461 -37.312 -22.953 1 86.25 145 LYS B C 1
ATOM 3810 O O . LYS B 1 145 ? -9.391 -37.844 -22.641 1 86.25 145 LYS B O 1
ATOM 3815 N N . LEU B 1 146 ? -10.781 -36.031 -22.734 1 90.06 146 LEU B N 1
ATOM 3816 C CA . LEU B 1 146 ? -9.875 -35.219 -21.953 1 90.06 146 LEU B CA 1
ATOM 3817 C C . LEU B 1 146 ? -9.875 -35.656 -20.484 1 90.06 146 LEU B C 1
ATOM 3819 O O . LEU B 1 146 ? -10.93 -35.969 -19.938 1 90.06 146 LEU B O 1
ATOM 3823 N N . ARG B 1 147 ? -8.727 -35.688 -19.938 1 90.88 147 ARG B N 1
ATOM 3824 C CA . ARG B 1 147 ? -8.609 -36.094 -18.547 1 90.88 147 ARG B CA 1
ATOM 3825 C C . ARG B 1 147 ? -7.898 -35.062 -17.703 1 90.88 147 ARG B C 1
ATOM 3827 O O . ARG B 1 147 ? -6.875 -34.5 -18.125 1 90.88 147 ARG B O 1
ATOM 3834 N N . LEU B 1 148 ? -8.5 -34.688 -16.594 1 91 148 LEU B N 1
ATOM 3835 C CA . LEU B 1 148 ? -7.82 -33.875 -15.602 1 91 148 LEU B CA 1
ATOM 3836 C C . LEU B 1 148 ? -6.754 -34.656 -14.859 1 91 148 LEU B C 1
ATOM 3838 O O . LEU B 1 148 ? -7.051 -35.688 -14.266 1 91 148 LEU B O 1
ATOM 3842 N N . ILE B 1 149 ? -5.523 -34.281 -15.016 1 92.12 149 ILE B N 1
ATOM 3843 C CA . ILE B 1 149 ? -4.457 -34.938 -14.273 1 92.12 149 ILE B CA 1
ATOM 3844 C C . ILE B 1 149 ? -4.418 -34.438 -12.844 1 92.12 149 ILE B C 1
ATOM 3846 O O . ILE B 1 149 ? -4.434 -35.219 -11.891 1 92.12 149 ILE B O 1
ATOM 3850 N N . ASN B 1 150 ? -4.336 -33.094 -12.711 1 91.75 150 ASN B N 1
ATOM 3851 C CA . ASN B 1 150 ? -4.262 -32.5 -11.383 1 91.75 150 ASN B CA 1
ATOM 3852 C C . ASN B 1 150 ? -4.539 -30.984 -11.445 1 91.75 150 ASN B C 1
ATOM 3854 O O . ASN B 1 150 ? -4.273 -30.344 -12.461 1 91.75 150 ASN B O 1
ATOM 3858 N N . ASN B 1 151 ? -5.082 -30.453 -10.398 1 90.25 151 ASN B N 1
ATOM 3859 C CA . ASN B 1 151 ? -5.355 -29.016 -10.328 1 90.25 151 ASN B CA 1
ATOM 3860 C C . ASN B 1 151 ? -4.969 -28.453 -8.961 1 90.25 151 ASN B C 1
ATOM 3862 O O . ASN B 1 151 ? -5.402 -27.344 -8.602 1 90.25 151 ASN B O 1
ATOM 3866 N N . GLU B 1 152 ? -4.215 -29.141 -8.18 1 88.25 152 GLU B N 1
ATOM 3867 C CA . GLU B 1 152 ? -3.723 -28.703 -6.879 1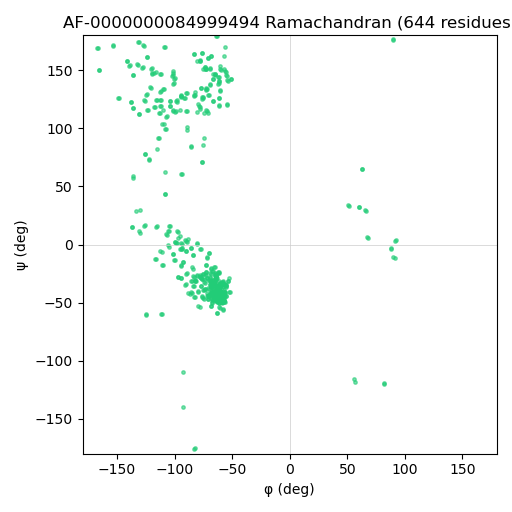 88.25 152 GLU B CA 1
ATOM 3868 C C . GLU B 1 152 ? -2.252 -28.297 -6.953 1 88.25 152 GLU B C 1
ATOM 3870 O O . GLU B 1 152 ? -1.388 -29.141 -7.215 1 88.25 152 GLU B O 1
ATOM 3875 N N . SER B 1 153 ? -1.968 -27.062 -6.652 1 91.06 153 SER B N 1
ATOM 3876 C CA . SER B 1 153 ? -0.659 -26.469 -6.906 1 91.06 153 SER B CA 1
ATOM 3877 C C . SER B 1 153 ? 0.439 -27.203 -6.145 1 91.06 153 SER B C 1
ATOM 3879 O O . SER B 1 153 ? 1.523 -27.438 -6.684 1 91.06 153 SER B O 1
ATOM 3881 N N . ALA B 1 154 ? 0.195 -27.609 -4.883 1 88.69 154 ALA B N 1
ATOM 3882 C CA . ALA B 1 154 ? 1.214 -28.266 -4.07 1 88.69 154 ALA B CA 1
ATOM 3883 C C . ALA B 1 154 ? 1.562 -29.641 -4.645 1 88.69 154 ALA B C 1
ATOM 3885 O O . ALA B 1 154 ? 2.729 -30.047 -4.652 1 88.69 154 ALA B O 1
ATOM 3886 N N . GLU B 1 155 ? 0.581 -30.312 -5.117 1 90.31 155 GLU B N 1
ATOM 3887 C CA . GLU B 1 155 ? 0.807 -31.625 -5.723 1 90.31 155 GLU B CA 1
ATOM 3888 C C . GLU B 1 155 ? 1.434 -31.5 -7.109 1 90.31 155 GLU B C 1
ATOM 3890 O O . GLU B 1 155 ? 2.295 -32.281 -7.484 1 90.31 155 GLU B O 1
ATOM 3895 N N . LEU B 1 156 ? 0.976 -30.547 -7.773 1 93.44 156 LEU B N 1
ATOM 3896 C CA . LEU B 1 156 ? 1.434 -30.344 -9.141 1 93.44 156 LEU B CA 1
ATOM 3897 C C . LEU B 1 156 ? 2.936 -30.078 -9.18 1 93.44 156 LEU B C 1
ATOM 3899 O O . LEU B 1 156 ? 3.625 -30.516 -10.109 1 93.44 156 LEU B O 1
ATOM 3903 N N . VAL B 1 157 ? 3.447 -29.344 -8.25 1 94.44 157 VAL B N 1
ATOM 3904 C CA . VAL B 1 157 ? 4.875 -29.031 -8.25 1 94.44 157 VAL B CA 1
ATOM 3905 C C . VAL B 1 157 ? 5.68 -30.328 -8.109 1 94.44 157 VAL B C 1
ATOM 3907 O O . VAL B 1 157 ? 6.738 -30.469 -8.727 1 94.44 157 VAL B O 1
ATOM 3910 N N . GLU B 1 158 ? 5.184 -31.281 -7.371 1 93.81 158 GLU B N 1
ATOM 3911 C CA . GLU B 1 158 ? 5.844 -32.562 -7.242 1 93.81 158 GLU B CA 1
ATOM 3912 C C . GLU B 1 158 ? 5.723 -33.375 -8.531 1 93.81 158 GLU B C 1
ATOM 3914 O O . GLU B 1 158 ? 6.691 -34 -8.969 1 93.81 158 GLU B O 1
ATOM 3919 N N . ILE B 1 159 ? 4.547 -33.375 -9.062 1 95.25 159 ILE B N 1
ATOM 3920 C CA . ILE B 1 159 ? 4.293 -34.094 -10.312 1 95.25 159 ILE B CA 1
ATOM 3921 C C . ILE B 1 159 ? 5.238 -33.562 -11.398 1 95.25 159 ILE B C 1
ATOM 3923 O O . ILE B 1 159 ? 5.883 -34.375 -12.086 1 95.25 159 ILE B O 1
ATOM 3927 N N . LEU B 1 160 ? 5.371 -32.312 -11.508 1 97.12 160 LEU B N 1
ATOM 3928 C CA . LEU B 1 160 ? 6.207 -31.719 -12.547 1 97.12 160 LEU B CA 1
ATOM 3929 C C . LEU B 1 160 ? 7.684 -31.969 -12.266 1 97.12 160 LEU B C 1
ATOM 3931 O O . LEU B 1 160 ? 8.469 -32.188 -13.188 1 97.12 160 LEU B O 1
ATOM 3935 N N . ASN B 1 161 ? 8.062 -31.922 -10.977 1 96.69 161 ASN B N 1
ATOM 3936 C CA . ASN B 1 161 ? 9.438 -32.25 -10.609 1 96.69 161 ASN B CA 1
ATOM 3937 C C . ASN B 1 161 ? 9.836 -33.656 -11.055 1 96.69 161 ASN B C 1
ATOM 3939 O O . ASN B 1 161 ? 10.984 -33.875 -11.422 1 96.69 161 ASN B O 1
ATOM 3943 N N . ASN B 1 162 ? 8.875 -34.531 -11.07 1 95.44 162 ASN B N 1
ATOM 3944 C CA . ASN B 1 162 ? 9.141 -35.938 -11.391 1 95.44 162 ASN B CA 1
ATOM 3945 C C . ASN B 1 162 ? 8.664 -36.312 -12.797 1 95.44 162 ASN B C 1
ATOM 3947 O O . ASN B 1 162 ? 8.562 -37.469 -13.141 1 95.44 162 ASN B O 1
ATOM 3951 N N . TRP B 1 163 ? 8.32 -35.312 -13.594 1 96.75 163 TRP B N 1
ATOM 3952 C CA . TRP B 1 163 ? 7.801 -35.531 -14.938 1 96.75 163 TRP B CA 1
ATOM 3953 C C . TRP B 1 163 ? 8.766 -36.406 -15.75 1 96.75 163 TRP B C 1
ATOM 3955 O O . TRP B 1 163 ? 9.984 -36.219 -15.672 1 96.75 163 TRP B O 1
ATOM 3965 N N . PRO B 1 164 ? 8.281 -37.312 -16.562 1 95.81 164 PRO B N 1
ATOM 3966 C CA . PRO B 1 164 ? 9.109 -38.375 -17.172 1 95.81 164 PRO B CA 1
ATOM 3967 C C . PRO B 1 164 ? 10.086 -37.812 -18.203 1 95.81 164 PRO B C 1
ATOM 3969 O O . PRO B 1 164 ? 11.141 -38.406 -18.438 1 95.81 164 PRO B O 1
ATOM 3972 N N . ILE B 1 165 ? 9.766 -36.844 -18.922 1 95.31 165 ILE B N 1
ATOM 3973 C CA . ILE B 1 165 ? 10.633 -36.281 -19.953 1 95.31 165 ILE B CA 1
ATOM 3974 C C . ILE B 1 165 ? 10.977 -34.844 -19.625 1 95.31 165 ILE B C 1
ATOM 3976 O O . ILE B 1 165 ? 10.094 -34 -19.5 1 95.31 165 ILE B O 1
ATOM 3980 N N . TYR B 1 166 ? 12.266 -34.594 -19.438 1 94.12 166 TYR B N 1
ATOM 3981 C CA . TYR B 1 166 ? 12.773 -33.281 -19.078 1 94.12 166 TYR B CA 1
ATOM 3982 C C . TYR B 1 166 ? 14.086 -33 -19.812 1 94.12 166 TYR B C 1
ATOM 3984 O O . TYR B 1 166 ? 14.773 -33.906 -20.25 1 94.12 166 TYR B O 1
ATOM 3992 N N . ASP B 1 167 ? 14.383 -31.672 -19.922 1 93.81 167 ASP B N 1
ATOM 3993 C CA . ASP B 1 167 ? 15.633 -31.266 -20.562 1 93.81 167 ASP B CA 1
ATOM 3994 C C . ASP B 1 167 ? 16.734 -31.047 -19.516 1 93.81 167 ASP B C 1
ATOM 3996 O O . ASP B 1 167 ? 17.922 -31.141 -19.844 1 93.81 167 ASP B O 1
ATOM 4000 N N . GLN B 1 168 ? 16.375 -30.672 -18.328 1 92.06 168 GLN B N 1
ATOM 4001 C CA . GLN B 1 168 ? 17.328 -30.375 -17.266 1 92.06 168 GLN B CA 1
ATOM 4002 C C . GLN B 1 168 ? 17.172 -31.359 -16.109 1 92.06 168 GLN B C 1
ATOM 4004 O O . GLN B 1 168 ? 16.078 -31.5 -15.547 1 92.06 168 GLN B O 1
ATOM 4009 N N . GLU B 1 169 ? 18.25 -31.984 -15.789 1 90.12 169 GLU B N 1
ATOM 4010 C CA . GLU B 1 169 ? 18.234 -32.938 -14.68 1 90.12 169 GLU B CA 1
ATOM 4011 C C . GLU B 1 169 ? 18.469 -32.219 -13.344 1 90.12 169 GLU B C 1
ATOM 4013 O O . GLU B 1 169 ? 19.625 -32.062 -12.93 1 90.12 169 GLU B O 1
ATOM 4018 N N . ILE B 1 170 ? 17.516 -31.719 -12.789 1 91.81 170 ILE B N 1
ATOM 4019 C CA . ILE B 1 170 ? 17.547 -31.062 -11.477 1 91.81 170 ILE B CA 1
ATOM 4020 C C . ILE B 1 170 ? 16.484 -31.688 -10.578 1 91.81 170 ILE B C 1
ATOM 4022 O O . ILE B 1 170 ? 15.32 -31.828 -10.984 1 91.81 170 ILE B O 1
ATOM 4026 N N . ASP B 1 171 ? 16.875 -32.156 -9.484 1 94.31 171 ASP B N 1
ATOM 4027 C CA . ASP B 1 171 ? 15.914 -32.656 -8.508 1 94.31 171 ASP B CA 1
ATOM 4028 C C . ASP B 1 171 ? 15.633 -31.641 -7.422 1 94.31 171 ASP B C 1
ATOM 4030 O O . ASP B 1 171 ? 16.5 -31.359 -6.59 1 94.31 171 ASP B O 1
ATOM 4034 N N . LEU B 1 172 ? 14.422 -31.156 -7.375 1 96.56 172 LEU B N 1
ATOM 4035 C CA . LEU B 1 172 ? 14.031 -30.094 -6.449 1 96.56 172 LEU B CA 1
ATOM 4036 C C . LEU B 1 172 ? 13.453 -30.688 -5.168 1 96.56 172 LEU B C 1
ATOM 4038 O O . LEU B 1 172 ? 13.078 -29.938 -4.254 1 96.56 172 LEU B O 1
ATOM 4042 N N . ASN B 1 173 ? 13.328 -31.969 -5.133 1 96.19 173 ASN B N 1
ATOM 4043 C CA . ASN B 1 173 ? 12.82 -32.656 -3.951 1 96.19 173 ASN B CA 1
ATOM 4044 C C . ASN B 1 173 ? 13.641 -33.906 -3.617 1 96.19 173 ASN B C 1
ATOM 4046 O O . ASN B 1 173 ? 13.102 -35 -3.5 1 96.19 173 ASN B O 1
ATOM 4050 N N . PRO B 1 174 ? 14.922 -33.625 -3.404 1 94.38 174 PRO B N 1
ATOM 4051 C CA . PRO B 1 174 ? 15.758 -34.781 -3.119 1 94.38 174 PRO B CA 1
ATOM 4052 C C . PRO B 1 174 ? 15.391 -35.469 -1.804 1 94.38 174 PRO B C 1
ATOM 4054 O O . PRO B 1 174 ? 15.039 -34.812 -0.833 1 94.38 174 PRO B O 1
ATOM 4057 N N . SER B 1 175 ? 15.531 -36.781 -1.771 1 93.25 175 SER B N 1
ATOM 4058 C CA . SER B 1 175 ? 15.125 -37.594 -0.629 1 93.25 175 SER B CA 1
ATOM 4059 C C . SER B 1 175 ? 15.898 -37.188 0.629 1 93.25 175 SER B C 1
ATOM 4061 O O . SER B 1 175 ? 15.359 -37.25 1.735 1 93.25 175 SER B O 1
ATOM 4063 N N . LYS B 1 176 ? 17.109 -36.781 0.455 1 93.31 176 LYS B N 1
ATOM 4064 C CA . LYS B 1 176 ? 17.984 -36.438 1.575 1 93.31 176 LYS B CA 1
ATOM 4065 C C . LYS B 1 176 ? 17.406 -35.281 2.379 1 93.31 176 LYS B C 1
ATOM 4067 O O . LYS B 1 176 ? 17.672 -35.156 3.576 1 93.31 176 LYS B O 1
ATOM 4072 N N . TYR B 1 177 ? 16.578 -34.438 1.794 1 94.81 177 TYR B N 1
ATOM 4073 C CA . TYR B 1 177 ? 16.062 -33.25 2.457 1 94.81 177 TYR B CA 1
ATOM 4074 C C . TYR B 1 177 ? 14.555 -33.344 2.637 1 94.81 177 TYR B C 1
ATOM 4076 O O . TYR B 1 177 ? 13.898 -32.344 2.924 1 94.81 177 TYR B O 1
ATOM 4084 N N . LYS B 1 178 ? 13.984 -34.469 2.506 1 95.12 178 LYS B N 1
ATOM 4085 C CA . LYS B 1 178 ? 12.539 -34.625 2.445 1 95.12 178 LYS B CA 1
ATOM 4086 C C . LYS B 1 178 ? 11.859 -34.062 3.691 1 95.12 178 LYS B C 1
ATOM 4088 O O . LYS B 1 178 ? 10.898 -33.312 3.588 1 95.12 178 LYS B O 1
ATOM 4093 N N . LYS B 1 179 ? 12.359 -34.375 4.859 1 95.94 179 LYS B N 1
ATOM 4094 C CA . LYS B 1 179 ? 11.773 -33.906 6.109 1 95.94 179 LYS B CA 1
ATOM 4095 C C . LYS B 1 179 ? 11.867 -32.406 6.223 1 95.94 179 LYS B C 1
ATOM 4097 O O . LYS B 1 179 ? 10.891 -31.734 6.598 1 95.94 179 LYS B O 1
ATOM 4102 N N . GLU B 1 180 ? 13.039 -31.891 5.902 1 96.5 180 GLU B N 1
ATOM 4103 C CA . GLU B 1 180 ? 13.25 -30.453 5.949 1 96.5 180 GLU B CA 1
ATOM 4104 C C . GLU B 1 180 ? 12.328 -29.734 4.977 1 96.5 180 GLU B C 1
ATOM 4106 O O . GLU B 1 180 ? 11.727 -28.719 5.328 1 96.5 180 GLU B O 1
ATOM 4111 N N . ILE B 1 181 ? 12.203 -30.266 3.818 1 97.44 181 ILE B N 1
ATOM 4112 C CA . ILE B 1 181 ? 11.359 -29.672 2.783 1 97.44 181 ILE B CA 1
ATOM 4113 C C . ILE B 1 181 ? 9.906 -29.656 3.248 1 97.44 181 ILE B C 1
ATOM 4115 O O . ILE B 1 181 ? 9.211 -28.641 3.117 1 97.44 181 ILE B O 1
ATOM 4119 N N . ILE B 1 182 ? 9.469 -30.719 3.836 1 96.75 182 ILE B N 1
ATOM 4120 C CA . ILE B 1 182 ? 8.094 -30.812 4.316 1 96.75 182 ILE B CA 1
A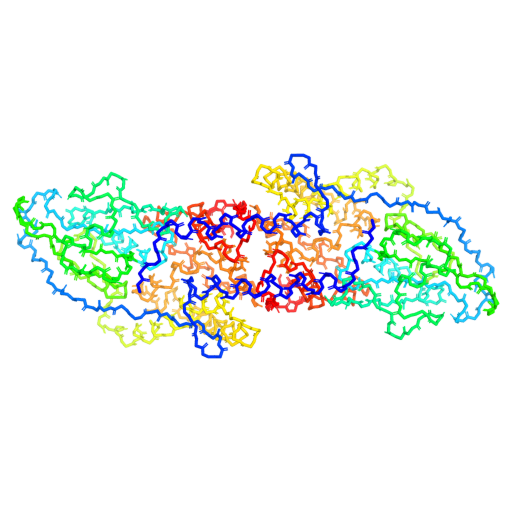TOM 4121 C C . ILE B 1 182 ? 7.855 -29.781 5.414 1 96.75 182 ILE B C 1
ATOM 4123 O O . ILE B 1 182 ? 6.824 -29.109 5.418 1 96.75 182 ILE B O 1
ATOM 4127 N N . ASN B 1 183 ? 8.766 -29.641 6.309 1 97.75 183 ASN B N 1
ATOM 4128 C CA . ASN B 1 183 ? 8.641 -28.672 7.387 1 97.75 183 ASN B CA 1
ATOM 4129 C C . ASN B 1 183 ? 8.531 -27.25 6.848 1 97.75 183 ASN B C 1
ATOM 4131 O O . ASN B 1 183 ? 7.68 -26.469 7.293 1 97.75 183 ASN B O 1
ATOM 4135 N N . TRP B 1 184 ? 9.383 -26.906 5.898 1 98.06 184 TRP B N 1
ATOM 4136 C CA . TRP B 1 184 ? 9.32 -25.578 5.285 1 98.06 184 TRP B CA 1
ATOM 4137 C C . TRP B 1 184 ? 7.996 -25.375 4.562 1 98.06 184 TRP B C 1
ATOM 4139 O O . TRP B 1 184 ? 7.371 -24.328 4.691 1 98.06 184 TRP B O 1
ATOM 4149 N N . GLN B 1 185 ? 7.602 -26.359 3.822 1 97.44 185 GLN B N 1
ATOM 4150 C CA . GLN B 1 185 ? 6.359 -26.234 3.064 1 97.44 185 GLN B CA 1
ATOM 4151 C C . GLN B 1 185 ? 5.176 -25.984 3.992 1 97.44 185 GLN B C 1
ATOM 4153 O O . GLN B 1 185 ? 4.281 -25.203 3.666 1 97.44 185 GLN B O 1
ATOM 4158 N N . ASN B 1 186 ? 5.168 -26.656 5.086 1 97.12 186 ASN B N 1
ATOM 4159 C CA . ASN B 1 186 ? 4.09 -26.469 6.047 1 97.12 186 ASN B CA 1
ATOM 4160 C C . ASN B 1 186 ? 4.074 -25.031 6.598 1 97.12 186 ASN B C 1
ATOM 4162 O O . ASN B 1 186 ? 3.029 -24.391 6.629 1 97.12 186 ASN B O 1
ATOM 4166 N N . LEU B 1 187 ? 5.211 -24.547 7.031 1 98.19 187 LEU B N 1
ATOM 4167 C CA . LEU B 1 187 ? 5.32 -23.188 7.555 1 98.19 187 LEU B CA 1
ATOM 4168 C C . LEU B 1 187 ? 4.926 -22.156 6.496 1 98.19 187 LEU B C 1
ATOM 4170 O O . LEU B 1 187 ? 4.145 -21.25 6.77 1 98.19 187 LEU B O 1
ATOM 4174 N N . ILE B 1 188 ? 5.445 -22.359 5.324 1 98.19 188 ILE B N 1
ATOM 4175 C CA . ILE B 1 188 ? 5.258 -21.406 4.227 1 98.19 188 ILE B CA 1
ATOM 4176 C C . ILE B 1 188 ? 3.793 -21.391 3.805 1 98.19 188 ILE B C 1
ATOM 4178 O O . ILE B 1 188 ? 3.201 -20.328 3.627 1 98.19 188 ILE B O 1
ATOM 4182 N N . GLN B 1 189 ? 3.203 -22.578 3.615 1 96.25 189 GLN B N 1
ATOM 4183 C CA . GLN B 1 189 ? 1.823 -22.688 3.154 1 96.25 189 GLN B CA 1
ATOM 4184 C C . GLN B 1 189 ? 0.868 -21.953 4.098 1 96.25 189 GLN B C 1
ATOM 4186 O O . GLN B 1 189 ? 0.07 -21.125 3.662 1 96.25 189 GLN B O 1
ATOM 4191 N N . GLU B 1 190 ? 1 -22.172 5.32 1 95.69 190 GLU B N 1
ATOM 4192 C CA . GLU B 1 190 ? 0.031 -21.688 6.301 1 95.69 190 GLU B CA 1
ATOM 4193 C C . GLU B 1 190 ? 0.249 -20.219 6.613 1 95.69 190 GLU B C 1
ATOM 4195 O O . GLU B 1 190 ? -0.711 -19.438 6.707 1 95.69 190 GLU B O 1
ATOM 4200 N N . ASN B 1 191 ? 1.511 -19.812 6.719 1 97.88 191 ASN B N 1
ATOM 4201 C CA . ASN B 1 191 ? 1.771 -18.516 7.344 1 97.88 191 ASN B CA 1
ATOM 4202 C C . ASN B 1 191 ? 2.275 -17.5 6.328 1 97.88 191 ASN B C 1
ATOM 4204 O O . ASN B 1 191 ? 2.271 -16.297 6.598 1 97.88 191 ASN B O 1
ATOM 4208 N N . VAL B 1 192 ? 2.748 -17.938 5.18 1 98.5 192 VAL B N 1
ATOM 4209 C CA . VAL B 1 192 ? 3.234 -16.984 4.184 1 98.5 192 VAL B CA 1
ATOM 4210 C C . VAL B 1 192 ? 2.297 -16.969 2.977 1 98.5 192 VAL B C 1
ATOM 4212 O O . VAL B 1 192 ? 1.613 -15.977 2.723 1 98.5 192 VAL B O 1
ATOM 4215 N N . ASN B 1 193 ? 2.133 -18.172 2.303 1 97.81 193 ASN B N 1
ATOM 4216 C CA . ASN B 1 193 ? 1.277 -18.25 1.122 1 97.81 193 ASN B CA 1
ATOM 4217 C C . ASN B 1 193 ? -0.166 -17.875 1.452 1 97.81 193 ASN B C 1
ATOM 4219 O O . ASN B 1 193 ? -0.744 -16.984 0.825 1 97.81 193 ASN B O 1
ATOM 4223 N N . ASN B 1 194 ? -0.7 -18.562 2.424 1 95.75 194 ASN B N 1
ATOM 4224 C CA . ASN B 1 194 ? -2.051 -18.234 2.869 1 95.75 194 ASN B CA 1
ATOM 4225 C C . ASN B 1 194 ? -2.07 -16.984 3.73 1 95.75 194 ASN B C 1
ATOM 4227 O O . ASN B 1 194 ? -3.094 -16.297 3.822 1 95.75 194 ASN B O 1
ATOM 4231 N N . GLY B 1 195 ? -0.942 -16.766 4.422 1 97.56 195 GLY B N 1
ATOM 4232 C CA . GLY B 1 195 ? -0.849 -15.664 5.371 1 97.56 195 GLY B CA 1
ATOM 4233 C C . GLY B 1 195 ? -1.174 -14.312 4.754 1 97.56 195 GLY B C 1
ATOM 4234 O O . GLY B 1 195 ? -1.881 -13.508 5.359 1 97.56 195 GLY B O 1
ATOM 4235 N N . VAL B 1 196 ? -0.654 -14.023 3.557 1 98.12 196 VAL B N 1
ATOM 4236 C CA . VAL B 1 196 ? -0.914 -12.742 2.916 1 98.12 196 VAL B CA 1
ATOM 4237 C C . VAL B 1 196 ? -2.404 -12.609 2.611 1 98.12 196 VAL B C 1
ATOM 4239 O O . VAL B 1 196 ? -2.971 -11.516 2.727 1 98.12 196 VAL B O 1
ATOM 4242 N N . TYR B 1 197 ? -3.109 -13.695 2.25 1 95.81 197 TYR B N 1
ATOM 4243 C CA . TYR B 1 197 ? -4.539 -13.656 1.968 1 95.81 197 TYR B CA 1
ATOM 4244 C C . TYR B 1 197 ? -5.348 -13.508 3.252 1 95.81 197 TYR B C 1
ATOM 4246 O O . TYR B 1 197 ? -6.379 -12.828 3.271 1 95.81 197 TYR B O 1
ATOM 4254 N N . LYS B 1 198 ? -4.863 -14.188 4.285 1 95.94 198 LYS B N 1
ATOM 4255 C CA . LYS B 1 198 ? -5.516 -14.008 5.582 1 95.94 198 LYS B CA 1
ATOM 4256 C C . LYS B 1 198 ? -5.484 -12.539 6.012 1 95.94 198 LYS B C 1
ATOM 4258 O O . LYS B 1 198 ? -6.434 -12.047 6.617 1 95.94 198 LYS B O 1
ATOM 4263 N N . CYS B 1 199 ? -4.426 -11.836 5.727 1 97.06 199 CYS B N 1
ATOM 4264 C CA . CYS B 1 199 ? -4.355 -10.406 5.98 1 97.06 199 CYS B CA 1
ATOM 4265 C C . CYS B 1 199 ? -5.32 -9.641 5.082 1 97.06 199 CYS B C 1
ATOM 4267 O O . CYS B 1 199 ? -6.152 -8.867 5.566 1 97.06 199 CYS B O 1
ATOM 4269 N N . GLY B 1 200 ? -5.273 -9.906 3.84 1 96.06 200 GLY B N 1
ATOM 4270 C CA . GLY B 1 200 ? -6.023 -9.148 2.85 1 96.06 200 GLY B CA 1
ATOM 4271 C C . GLY B 1 200 ? -7.523 -9.32 2.984 1 96.06 200 GLY B C 1
ATOM 4272 O O . GLY B 1 200 ? -8.289 -8.391 2.691 1 96.06 200 GLY B O 1
ATOM 4273 N N . PHE B 1 201 ? -7.984 -10.492 3.398 1 93.56 201 PHE B N 1
ATOM 4274 C CA . PHE B 1 201 ? -9.414 -10.797 3.402 1 93.56 201 PHE B CA 1
ATOM 4275 C C . PHE B 1 201 ? -9.961 -10.805 4.824 1 93.56 201 PHE B C 1
ATOM 4277 O O . PHE B 1 201 ? -11.078 -11.258 5.062 1 93.56 201 PHE B O 1
ATOM 4284 N N . ALA B 1 202 ? -9.117 -10.359 5.781 1 93.75 202 ALA B N 1
ATOM 4285 C CA . ALA B 1 202 ? -9.594 -10.258 7.16 1 93.75 202 ALA B CA 1
ATOM 4286 C C . ALA B 1 202 ? -10.852 -9.406 7.246 1 93.75 202 ALA B C 1
ATOM 4288 O O . ALA B 1 202 ? -10.961 -8.375 6.57 1 93.75 202 ALA B O 1
ATOM 4289 N N . ARG B 1 203 ? -11.797 -9.758 8.203 1 92 203 ARG B N 1
ATOM 4290 C CA . ARG B 1 203 ? -13.086 -9.078 8.289 1 92 203 ARG B CA 1
ATOM 4291 C C . ARG B 1 203 ? -13.086 -8.047 9.414 1 92 203 ARG B C 1
ATOM 4293 O O . ARG B 1 203 ? -14 -7.223 9.516 1 92 203 ARG B O 1
ATOM 4300 N N . ASN B 1 204 ? -12.125 -8.125 10.242 1 92.12 204 ASN B N 1
ATOM 4301 C CA . ASN B 1 204 ? -12 -7.184 11.352 1 92.12 204 ASN B CA 1
ATOM 4302 C C . ASN B 1 204 ? -10.547 -7.035 11.797 1 92.12 204 ASN B C 1
ATOM 4304 O O . ASN B 1 204 ? -9.672 -7.77 11.336 1 92.12 204 ASN B O 1
ATOM 4308 N N . GLN B 1 205 ? -10.289 -6.09 12.664 1 95.25 205 GLN B N 1
ATOM 4309 C CA . GLN B 1 205 ? -8.938 -5.734 13.094 1 95.25 205 GLN B CA 1
ATOM 4310 C C . GLN B 1 205 ? -8.258 -6.906 13.789 1 95.25 205 GLN B C 1
ATOM 4312 O O . GLN B 1 205 ? -7.066 -7.156 13.562 1 95.25 205 GLN B O 1
ATOM 4317 N N . LYS B 1 206 ? -8.969 -7.625 14.633 1 95.69 206 LYS B N 1
ATOM 4318 C CA . LYS B 1 206 ? -8.391 -8.734 15.383 1 95.69 206 LYS B CA 1
ATOM 4319 C C . LYS B 1 206 ? -7.898 -9.836 14.445 1 95.69 206 LYS B C 1
ATOM 4321 O O . LYS B 1 206 ? -6.789 -10.344 14.602 1 95.69 206 LYS B O 1
ATOM 4326 N N . ALA B 1 207 ? -8.727 -10.242 13.453 1 94.62 207 ALA B N 1
ATOM 4327 C CA . ALA B 1 207 ? -8.352 -11.25 12.469 1 94.62 207 ALA B CA 1
ATOM 4328 C C . ALA B 1 207 ? -7.125 -10.812 11.672 1 94.62 207 ALA B C 1
ATOM 4330 O O . ALA B 1 207 ? -6.219 -11.609 11.43 1 94.62 207 ALA B O 1
ATOM 4331 N N . TYR B 1 208 ? -7.121 -9.531 11.32 1 97.25 208 TYR B N 1
ATOM 4332 C CA . TYR B 1 208 ? -5.996 -8.984 10.578 1 97.25 208 TYR B CA 1
ATOM 4333 C C . TYR B 1 208 ? -4.715 -9.039 11.398 1 97.25 208 TYR B C 1
ATOM 4335 O O . TYR B 1 208 ? -3.674 -9.484 10.906 1 97.25 208 TYR B O 1
ATOM 4343 N N . GLU B 1 209 ? -4.797 -8.594 12.609 1 97 209 GLU B N 1
ATOM 4344 C CA . GLU B 1 209 ? -3.609 -8.547 13.461 1 97 209 GLU B CA 1
ATOM 4345 C C . GLU B 1 209 ? -3.051 -9.945 13.711 1 97 209 GLU B C 1
ATOM 4347 O O . GLU B 1 209 ? -1.835 -10.141 13.711 1 97 209 GLU B O 1
ATOM 4352 N N . LYS B 1 210 ? -3.896 -10.883 13.906 1 97 210 LYS B N 1
ATOM 4353 C CA . LYS B 1 210 ? -3.463 -12.273 14.07 1 97 210 LYS B CA 1
ATOM 4354 C C . LYS B 1 210 ? -2.738 -12.773 12.828 1 97 210 LYS B C 1
ATOM 4356 O O . LYS B 1 210 ? -1.645 -13.336 12.922 1 97 210 LYS B O 1
ATOM 4361 N N . ALA B 1 211 ? -3.361 -12.586 11.656 1 97.12 211 ALA B N 1
ATOM 4362 C CA . ALA B 1 211 ? -2.77 -13.008 10.391 1 97.12 211 ALA B CA 1
ATOM 4363 C C . ALA B 1 211 ? -1.42 -12.336 10.164 1 97.12 211 ALA B C 1
ATOM 4365 O O . ALA B 1 211 ? -0.444 -12.992 9.797 1 97.12 211 ALA B O 1
ATOM 4366 N N . SER B 1 212 ? -1.39 -11.031 10.422 1 98 212 SER B N 1
ATOM 4367 C CA . SER B 1 212 ? -0.172 -10.25 10.227 1 98 212 SER B CA 1
ATOM 4368 C C . SER B 1 212 ? 0.944 -10.734 11.148 1 98 212 SER B C 1
ATOM 4370 O O . SER B 1 212 ? 2.078 -10.93 10.711 1 98 212 SER B O 1
ATOM 4372 N N . ASN B 1 213 ? 0.636 -10.922 12.383 1 97.75 213 ASN B N 1
ATOM 4373 C CA . ASN B 1 213 ? 1.637 -11.398 13.336 1 97.75 213 ASN B CA 1
ATOM 4374 C C . ASN B 1 213 ? 2.203 -12.75 12.922 1 97.75 213 ASN B C 1
ATOM 4376 O O . ASN B 1 213 ? 3.418 -12.961 12.961 1 97.75 213 ASN B O 1
ATOM 4380 N N . ASN B 1 214 ? 1.335 -13.672 12.547 1 98.31 214 ASN B N 1
ATOM 4381 C CA . ASN B 1 214 ? 1.778 -14.984 12.109 1 98.31 214 ASN B CA 1
ATOM 4382 C C . ASN B 1 214 ? 2.646 -14.898 10.859 1 98.31 214 ASN B C 1
ATOM 4384 O O . ASN B 1 214 ? 3.676 -15.57 10.766 1 98.31 214 ASN B O 1
ATOM 4388 N N . LEU B 1 215 ? 2.217 -14.078 9.898 1 98.62 215 LEU B N 1
ATOM 4389 C CA . LEU B 1 215 ? 2.945 -13.883 8.648 1 98.62 215 LEU B CA 1
ATOM 4390 C C . LEU B 1 215 ? 4.359 -13.375 8.914 1 98.62 215 LEU B C 1
ATOM 4392 O O . LEU B 1 215 ? 5.332 -13.969 8.438 1 98.62 215 LEU B O 1
ATOM 4396 N N . PHE B 1 216 ? 4.531 -12.383 9.727 1 98.19 216 PHE B N 1
ATOM 4397 C CA . PHE B 1 216 ? 5.832 -11.75 9.906 1 98.19 216 PHE B CA 1
ATOM 4398 C C . PHE B 1 216 ? 6.703 -12.562 10.859 1 98.19 216 PHE B C 1
ATOM 4400 O O . PHE B 1 216 ? 7.93 -12.531 10.766 1 98.19 216 PHE B O 1
ATOM 4407 N N . SER B 1 217 ? 6.039 -13.312 11.758 1 98.5 217 SER B N 1
ATOM 4408 C CA . SER B 1 217 ? 6.805 -14.281 12.531 1 98.5 217 SER B CA 1
ATOM 4409 C C . SER B 1 217 ? 7.453 -15.32 11.617 1 98.5 217 SER B C 1
ATOM 4411 O O . SER B 1 217 ? 8.625 -15.656 11.789 1 98.5 217 SER B O 1
ATOM 4413 N N . ALA B 1 218 ? 6.688 -15.82 10.703 1 98.75 218 ALA B N 1
ATOM 4414 C CA . ALA B 1 218 ? 7.215 -16.797 9.75 1 98.75 218 ALA B CA 1
ATOM 4415 C C . ALA B 1 218 ? 8.328 -16.172 8.898 1 98.75 218 ALA B C 1
ATOM 4417 O O . ALA B 1 218 ? 9.352 -16.828 8.648 1 98.75 218 ALA B O 1
ATOM 4418 N N . LEU B 1 219 ? 8.188 -14.93 8.445 1 98.62 219 LEU B N 1
ATOM 4419 C CA . LEU B 1 219 ? 9.219 -14.25 7.668 1 98.62 219 LEU B CA 1
ATOM 4420 C C . LEU B 1 219 ? 10.5 -14.109 8.484 1 98.62 219 LEU B C 1
ATOM 4422 O O . LEU B 1 219 ? 11.602 -14.25 7.949 1 98.62 219 LEU B O 1
ATOM 4426 N N . ASN B 1 220 ? 10.328 -13.812 9.766 1 98.31 220 ASN B N 1
ATOM 4427 C CA . ASN B 1 220 ? 11.492 -13.727 10.633 1 98.31 220 ASN B CA 1
ATOM 4428 C C . ASN B 1 220 ? 12.234 -15.062 10.727 1 98.31 220 ASN B C 1
ATOM 4430 O O . ASN B 1 220 ? 13.461 -15.102 10.695 1 98.31 220 ASN B O 1
ATOM 4434 N N . ILE B 1 221 ? 11.484 -16.109 10.852 1 98.62 221 ILE B N 1
ATOM 4435 C CA . ILE B 1 221 ? 12.07 -17.453 10.914 1 98.62 221 ILE B CA 1
ATOM 4436 C C . ILE B 1 221 ? 12.852 -17.719 9.633 1 98.62 221 ILE B C 1
ATOM 4438 O O . ILE B 1 221 ? 13.992 -18.203 9.68 1 98.62 221 ILE B O 1
ATOM 4442 N N . ILE B 1 222 ? 12.312 -17.422 8.508 1 98.75 222 ILE B N 1
ATOM 4443 C CA . ILE B 1 222 ? 12.938 -17.641 7.207 1 98.75 222 ILE B CA 1
ATOM 4444 C C . ILE B 1 222 ? 14.188 -16.766 7.082 1 98.75 222 ILE B C 1
ATOM 4446 O O . ILE B 1 222 ? 15.242 -17.25 6.648 1 98.75 222 ILE B O 1
ATOM 4450 N N . GLU B 1 223 ? 14.062 -15.484 7.473 1 98.5 223 GLU B N 1
ATOM 4451 C CA . GLU B 1 223 ? 15.172 -14.547 7.406 1 98.5 223 GLU B CA 1
ATOM 4452 C C . GLU B 1 223 ? 16.375 -15.055 8.219 1 98.5 223 GLU B C 1
ATOM 4454 O O . GLU B 1 223 ? 17.5 -15.094 7.715 1 98.5 223 GLU B O 1
ATOM 4459 N N . GLU B 1 224 ? 16.062 -15.445 9.43 1 98.31 224 GLU B N 1
ATOM 4460 C CA . GLU B 1 224 ? 17.125 -15.922 10.312 1 98.31 224 GLU B CA 1
ATOM 4461 C C . GLU B 1 224 ? 17.766 -17.203 9.766 1 98.31 224 GLU B C 1
ATOM 4463 O O . GLU B 1 224 ? 18.984 -17.391 9.844 1 98.31 224 GLU B O 1
ATOM 4468 N N . HIS B 1 225 ? 17 -18.078 9.242 1 98.25 225 HIS B N 1
ATOM 4469 C CA . HIS B 1 225 ? 17.516 -19.328 8.68 1 98.25 225 HIS B CA 1
ATOM 4470 C C . HIS B 1 225 ? 18.406 -19.062 7.477 1 98.25 225 HIS B C 1
ATOM 4472 O O . HIS B 1 225 ? 19.484 -19.625 7.367 1 98.25 225 HIS B O 1
ATOM 4478 N N . LEU B 1 226 ? 17.953 -18.219 6.574 1 98.31 226 LEU B N 1
ATOM 4479 C CA . LEU B 1 226 ? 18.719 -17.906 5.383 1 98.31 226 LEU B CA 1
ATOM 4480 C C . LEU B 1 226 ? 20.031 -17.234 5.754 1 98.31 226 LEU B C 1
ATOM 4482 O O . LEU B 1 226 ? 21.062 -17.422 5.086 1 98.31 226 LEU B O 1
ATOM 4486 N N . LYS B 1 227 ? 19.984 -16.422 6.75 1 97.75 227 LYS B N 1
ATOM 4487 C CA . LYS B 1 227 ? 21.188 -15.758 7.238 1 97.75 227 LYS B CA 1
ATOM 4488 C C . LYS B 1 227 ? 22.25 -16.781 7.625 1 97.75 227 LYS B C 1
ATOM 4490 O O . LYS B 1 227 ? 23.422 -16.641 7.25 1 97.75 227 LYS B O 1
ATOM 4495 N N . SER B 1 228 ? 21.844 -17.828 8.242 1 97.19 228 SER B N 1
ATOM 4496 C CA . SER B 1 228 ? 22.781 -18.781 8.836 1 97.19 228 SER B CA 1
ATOM 4497 C C . SER B 1 228 ? 23.031 -19.953 7.91 1 97.19 228 SER B C 1
ATOM 4499 O O . SER B 1 228 ? 24.109 -20.547 7.941 1 97.19 228 SER B O 1
ATOM 4501 N N . ASN B 1 229 ? 22.094 -20.328 7.043 1 95.25 229 ASN B N 1
ATOM 4502 C CA . ASN B 1 229 ? 22.141 -21.609 6.336 1 95.25 229 ASN B CA 1
ATOM 4503 C C . ASN B 1 229 ? 21.906 -21.422 4.836 1 95.25 229 ASN B C 1
ATOM 4505 O O . ASN B 1 229 ? 21.75 -22.406 4.105 1 95.25 229 ASN B O 1
ATOM 4509 N N . GLY B 1 230 ? 21.922 -20.25 4.316 1 92.5 230 GLY B N 1
ATOM 4510 C CA . GLY B 1 230 ? 21.625 -20.016 2.916 1 92.5 230 GLY B CA 1
ATOM 4511 C C . GLY B 1 230 ? 22.609 -20.656 1.969 1 92.5 230 GLY B C 1
ATOM 4512 O O . GLY B 1 230 ? 23.438 -21.469 2.387 1 92.5 230 GLY B O 1
ATOM 4513 N N . PRO B 1 231 ? 22.328 -20.453 0.691 1 96.38 231 PRO B N 1
ATOM 4514 C CA . PRO B 1 231 ? 21.484 -19.406 0.111 1 96.38 231 PRO B CA 1
ATOM 4515 C C . PRO B 1 231 ? 20.031 -19.844 -0.069 1 96.38 231 PRO B C 1
ATOM 4517 O O . PRO B 1 231 ? 19.156 -19.016 -0.35 1 96.38 231 PRO B O 1
ATOM 4520 N N . TRP B 1 232 ? 19.734 -21.188 0.013 1 97.75 232 TRP B N 1
ATOM 4521 C CA . TRP B 1 232 ? 18.375 -21.703 -0.148 1 97.75 232 TRP B CA 1
ATOM 4522 C C . TRP B 1 232 ? 17.828 -22.203 1.182 1 97.75 232 TRP B C 1
ATOM 4524 O O . TRP B 1 232 ? 18.547 -22.234 2.188 1 97.75 232 TRP B O 1
ATOM 4534 N N . LEU B 1 233 ? 16.562 -22.5 1.202 1 98 233 LEU B N 1
ATOM 4535 C CA . LEU B 1 233 ? 15.906 -22.938 2.43 1 98 233 LEU B CA 1
ATOM 4536 C C . LEU B 1 233 ? 16.469 -24.266 2.904 1 98 233 LEU B C 1
ATOM 4538 O O . LEU B 1 233 ? 16.516 -24.547 4.105 1 98 233 LEU B O 1
ATOM 4542 N N . CYS B 1 234 ? 16.922 -25.125 1.968 1 96 234 CYS B N 1
ATOM 4543 C CA . CYS B 1 234 ? 17.547 -26.406 2.32 1 96 234 CYS B CA 1
ATOM 4544 C C . CYS B 1 234 ? 19.047 -26.375 2.041 1 96 234 CYS B C 1
ATOM 4546 O O . CYS B 1 234 ? 19.578 -27.312 1.448 1 96 234 CYS B O 1
ATOM 4548 N N . GLY B 1 235 ? 19.625 -25.281 2.412 1 92.94 235 GLY B N 1
ATOM 4549 C CA . GLY B 1 235 ? 21.078 -25.172 2.305 1 92.94 235 GLY B CA 1
ATOM 4550 C C . GLY B 1 235 ? 21.547 -24.797 0.909 1 92.94 235 GLY B C 1
ATOM 4551 O O . GLY B 1 235 ? 21.109 -23.781 0.351 1 92.94 235 GLY B O 1
ATOM 4552 N N . LYS B 1 236 ? 22.312 -25.656 0.35 1 91.81 236 LYS B N 1
ATOM 4553 C CA . LYS B 1 236 ? 22.953 -25.344 -0.918 1 91.81 236 LYS B CA 1
ATOM 4554 C C . LYS B 1 236 ? 22.078 -25.766 -2.1 1 91.81 236 LYS B C 1
ATOM 4556 O O . LYS B 1 236 ? 22.391 -25.422 -3.248 1 91.81 236 LYS B O 1
ATOM 4561 N N . ASN B 1 237 ? 21.016 -26.406 -1.805 1 90.12 237 ASN B N 1
ATOM 4562 C CA . ASN B 1 237 ? 20.188 -26.953 -2.881 1 90.12 237 ASN B CA 1
ATOM 4563 C C . ASN B 1 237 ? 18.844 -26.234 -2.973 1 90.12 237 ASN B C 1
ATOM 4565 O O . ASN B 1 237 ? 18.125 -26.125 -1.98 1 90.12 237 ASN B O 1
ATOM 4569 N N . LEU B 1 238 ? 18.641 -25.734 -4.203 1 95.5 238 LEU B N 1
ATOM 4570 C CA . LEU B 1 238 ? 17.297 -25.234 -4.496 1 95.5 238 LEU B CA 1
ATOM 4571 C C . LEU B 1 238 ? 16.266 -26.344 -4.367 1 95.5 238 LEU B C 1
ATOM 4573 O O . LEU B 1 238 ? 16.5 -27.469 -4.82 1 95.5 238 LEU B O 1
ATOM 4577 N N . SER B 1 239 ? 15.203 -26.125 -3.709 1 97.25 239 SER B N 1
ATOM 4578 C CA . SER B 1 239 ? 14.188 -27.156 -3.502 1 97.25 239 SER B CA 1
ATOM 4579 C C . SER B 1 239 ? 12.797 -26.641 -3.838 1 97.25 239 SER B C 1
ATOM 4581 O O . SER B 1 239 ? 12.617 -25.453 -4.113 1 97.25 239 SER B O 1
ATOM 4583 N N . ILE B 1 240 ? 11.797 -27.5 -3.807 1 97.25 240 ILE B N 1
ATOM 4584 C CA . ILE B 1 240 ? 10.406 -27.156 -4.074 1 97.25 240 ILE B CA 1
ATOM 4585 C C . ILE B 1 240 ? 9.906 -26.188 -3.018 1 97.25 240 ILE B C 1
ATOM 4587 O O . ILE B 1 240 ? 9.023 -25.359 -3.289 1 97.25 240 ILE B O 1
ATOM 4591 N N . ALA B 1 241 ? 10.523 -26.25 -1.821 1 98 241 ALA B N 1
ATOM 4592 C CA . ALA B 1 241 ? 10.133 -25.281 -0.791 1 98 241 ALA B CA 1
ATOM 4593 C C . ALA B 1 241 ? 10.438 -23.859 -1.233 1 98 241 ALA B C 1
ATOM 4595 O O . ALA B 1 241 ? 9.633 -22.938 -1.003 1 98 241 ALA B O 1
ATOM 4596 N N . ASP B 1 242 ? 11.586 -23.672 -1.846 1 98.31 242 ASP B N 1
ATOM 4597 C CA . ASP B 1 242 ? 11.938 -22.359 -2.387 1 98.31 242 ASP B CA 1
ATOM 4598 C C . ASP B 1 242 ? 10.938 -21.938 -3.463 1 98.31 242 ASP B C 1
ATOM 4600 O O . ASP B 1 242 ? 10.508 -20.781 -3.488 1 98.31 242 ASP B O 1
ATOM 4604 N N . ILE B 1 243 ? 10.555 -22.812 -4.281 1 97.75 243 ILE B N 1
ATOM 4605 C CA . ILE B 1 243 ? 9.672 -22.531 -5.41 1 97.75 243 ILE B CA 1
ATOM 4606 C C . ILE B 1 243 ? 8.281 -22.156 -4.898 1 97.75 243 ILE B C 1
ATOM 4608 O O . ILE B 1 243 ? 7.609 -21.312 -5.484 1 97.75 243 ILE B O 1
ATOM 4612 N N . ARG B 1 244 ? 7.887 -22.75 -3.846 1 98 244 ARG B N 1
ATOM 4613 C CA . ARG B 1 244 ? 6.578 -22.453 -3.279 1 98 244 ARG B CA 1
ATOM 4614 C C . ARG B 1 244 ? 6.578 -21.109 -2.568 1 98 244 ARG B C 1
ATOM 4616 O O . ARG B 1 244 ? 5.531 -20.469 -2.449 1 98 244 ARG B O 1
ATOM 4623 N N . LEU B 1 245 ? 7.68 -20.625 -2.104 1 98.69 245 LEU B N 1
ATOM 4624 C CA . LEU B 1 245 ? 7.809 -19.359 -1.382 1 98.69 245 LEU B CA 1
ATOM 4625 C C . LEU B 1 245 ? 7.922 -18.188 -2.35 1 98.69 245 LEU B C 1
ATOM 4627 O O . LEU B 1 245 ? 7.336 -17.125 -2.119 1 98.69 245 LEU B O 1
ATOM 4631 N N . PHE B 1 246 ? 8.57 -18.375 -3.463 1 98.44 246 PHE B N 1
ATOM 4632 C CA . PHE B 1 246 ? 9.047 -17.328 -4.359 1 98.44 246 PHE B CA 1
ATOM 4633 C C . PHE B 1 246 ? 7.875 -16.516 -4.91 1 98.44 246 PHE B C 1
ATOM 4635 O O . PHE B 1 246 ? 7.902 -15.289 -4.887 1 98.44 246 PHE B O 1
ATOM 4642 N N . PRO B 1 247 ? 6.777 -17.156 -5.352 1 98.5 247 PRO B N 1
ATOM 4643 C CA . PRO B 1 247 ? 5.703 -16.375 -5.969 1 98.5 247 PRO B CA 1
ATOM 4644 C C . PRO B 1 247 ? 5.105 -15.344 -5.02 1 98.5 247 PRO B C 1
ATOM 4646 O O . PRO B 1 247 ? 4.703 -14.266 -5.453 1 98.5 247 PRO B O 1
ATOM 4649 N N . THR B 1 248 ? 5.043 -15.68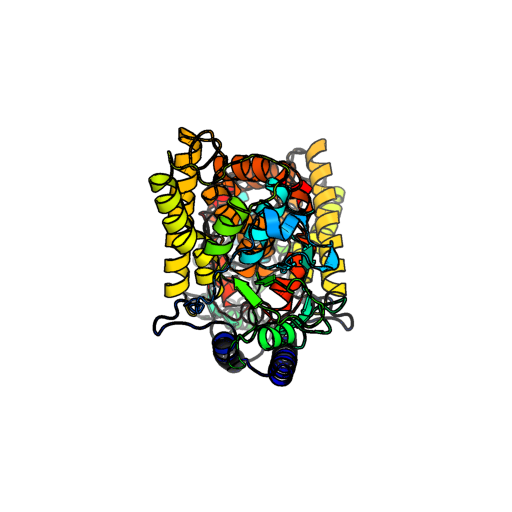 -3.754 1 98.44 248 THR B N 1
ATOM 4650 C CA . THR B 1 248 ? 4.496 -14.734 -2.785 1 98.44 248 THR B CA 1
ATOM 4651 C C . THR B 1 248 ? 5.441 -13.555 -2.582 1 98.44 248 THR B C 1
ATOM 4653 O O . THR B 1 248 ? 5.023 -12.398 -2.654 1 98.44 248 THR B O 1
ATOM 4656 N N . LEU B 1 249 ? 6.672 -13.844 -2.449 1 98.19 249 LEU B N 1
ATOM 4657 C CA . LEU B 1 249 ? 7.613 -12.805 -2.051 1 98.19 249 LEU B CA 1
ATOM 4658 C C . LEU B 1 249 ? 7.961 -11.906 -3.232 1 98.19 249 LEU B C 1
ATOM 4660 O O . LEU B 1 249 ? 8.297 -10.734 -3.047 1 98.19 249 LEU B O 1
ATOM 4664 N N . ILE B 1 250 ? 7.879 -12.461 -4.461 1 97.5 250 ILE B N 1
ATOM 4665 C CA . ILE B 1 250 ? 8.211 -11.656 -5.633 1 97.5 250 ILE B CA 1
ATOM 4666 C C . ILE B 1 250 ? 7.098 -10.641 -5.887 1 97.5 250 ILE B C 1
ATOM 4668 O O . ILE B 1 250 ? 7.309 -9.641 -6.586 1 97.5 250 ILE B O 1
ATOM 4672 N N . ARG B 1 251 ? 5.922 -10.812 -5.344 1 97.06 251 ARG B N 1
ATOM 4673 C CA . ARG B 1 251 ? 4.766 -9.945 -5.551 1 97.06 251 ARG B CA 1
ATOM 4674 C C . ARG B 1 251 ? 4.594 -8.969 -4.395 1 97.06 251 ARG B C 1
ATOM 4676 O O . ARG B 1 251 ? 3.66 -8.164 -4.387 1 97.06 251 ARG B O 1
ATOM 4683 N N . TRP B 1 252 ? 5.438 -8.969 -3.457 1 96.38 252 TRP B N 1
ATOM 4684 C CA . TRP B 1 252 ? 5.242 -8.344 -2.156 1 96.38 252 TRP B CA 1
ATOM 4685 C C . TRP B 1 252 ? 4.957 -6.852 -2.311 1 96.38 252 TRP B C 1
ATOM 4687 O O . TRP B 1 252 ? 3.891 -6.375 -1.914 1 96.38 252 TRP B O 1
ATOM 4697 N N . GLU B 1 253 ? 5.82 -6.098 -2.965 1 93.44 253 GLU B N 1
ATOM 4698 C CA . GLU B 1 253 ? 5.719 -4.645 -3.055 1 93.44 253 GLU B CA 1
ATOM 4699 C C . GLU B 1 253 ? 4.566 -4.227 -3.963 1 93.44 253 GLU B C 1
ATOM 4701 O O . GLU B 1 253 ? 3.936 -3.191 -3.736 1 93.44 253 GLU B O 1
ATOM 4706 N N . ALA B 1 254 ? 4.273 -5.07 -4.914 1 94.88 254 ALA B N 1
ATOM 4707 C CA . ALA B 1 254 ? 3.293 -4.691 -5.926 1 94.88 254 ALA B CA 1
ATOM 4708 C C . ALA B 1 254 ? 1.873 -4.996 -5.453 1 94.88 254 ALA B C 1
ATOM 4710 O O . ALA B 1 254 ? 0.926 -4.297 -5.824 1 94.88 254 ALA B O 1
ATOM 4711 N N . ILE B 1 255 ? 1.774 -6.02 -4.676 1 96.56 255 ILE B N 1
ATOM 4712 C CA . ILE B 1 255 ? 0.422 -6.504 -4.43 1 96.56 255 ILE B CA 1
ATOM 4713 C C . ILE B 1 255 ? 0.159 -6.551 -2.926 1 96.56 255 ILE B C 1
ATOM 4715 O O . ILE B 1 255 ? -0.7 -5.828 -2.416 1 96.56 255 ILE B O 1
ATOM 4719 N N . TYR B 1 256 ? 0.938 -7.324 -2.191 1 97.56 256 TYR B N 1
ATOM 4720 C CA . TYR B 1 256 ? 0.535 -7.73 -0.849 1 97.56 256 TYR B CA 1
ATOM 4721 C C . TYR B 1 256 ? 0.741 -6.594 0.147 1 97.56 256 TYR B C 1
ATOM 4723 O O . TYR B 1 256 ? -0.06 -6.414 1.068 1 97.56 256 TYR B O 1
ATOM 4731 N N . TYR B 1 257 ? 1.762 -5.832 -0.035 1 95.25 257 TYR B N 1
ATOM 4732 C CA . TYR B 1 257 ? 1.984 -4.676 0.823 1 95.25 257 TYR B CA 1
ATOM 4733 C C . TYR B 1 257 ? 0.851 -3.664 0.68 1 95.25 257 TYR B C 1
ATOM 4735 O O . TYR B 1 257 ? 0.169 -3.346 1.656 1 95.25 257 TYR B O 1
ATOM 4743 N N . PRO B 1 258 ? 0.632 -3.18 -0.5 1 95 258 PRO B N 1
ATOM 4744 C CA . PRO B 1 258 ? -0.35 -2.102 -0.635 1 95 258 PRO B CA 1
ATOM 4745 C C . PRO B 1 258 ? -1.79 -2.602 -0.554 1 95 258 PRO B C 1
ATOM 4747 O O . PRO B 1 258 ? -2.621 -1.996 0.128 1 95 258 PRO B O 1
ATOM 4750 N N . LEU B 1 259 ? -2.146 -3.668 -1.202 1 96.56 259 LEU B N 1
ATOM 4751 C CA . LEU B 1 259 ? -3.537 -4.086 -1.347 1 96.56 259 LEU B CA 1
ATOM 4752 C C . LEU B 1 259 ? -3.982 -4.914 -0.146 1 96.56 259 LEU B C 1
ATOM 4754 O O . LEU B 1 259 ? -5.105 -4.754 0.341 1 96.56 259 LEU B O 1
ATOM 4758 N N . PHE B 1 260 ? -3.076 -5.832 0.341 1 97.44 260 PHE B N 1
ATOM 4759 C CA . PHE B 1 260 ? -3.443 -6.762 1.401 1 97.44 260 PHE B CA 1
ATOM 4760 C C . PHE B 1 260 ? -2.959 -6.258 2.756 1 97.44 260 PHE B C 1
ATOM 4762 O O . PHE B 1 260 ? -3.156 -6.922 3.777 1 97.44 260 PHE B O 1
ATOM 4769 N N . LYS B 1 261 ? -2.314 -5.059 2.783 1 96.94 261 LYS B N 1
ATOM 4770 C CA . LYS B 1 261 ? -1.867 -4.387 4 1 96.94 261 LYS B CA 1
ATOM 4771 C C . LYS B 1 261 ? -0.865 -5.246 4.766 1 96.94 261 LYS B C 1
ATOM 4773 O O . LYS B 1 261 ? -0.903 -5.305 5.996 1 96.94 261 LYS B O 1
ATOM 4778 N N . CYS B 1 262 ? -0.068 -6.031 4.027 1 97.44 262 CYS B N 1
ATOM 4779 C CA . CYS B 1 262 ? 1.045 -6.754 4.633 1 97.44 262 CYS B CA 1
ATOM 4780 C C . CYS B 1 262 ? 2.215 -5.82 4.91 1 97.44 262 CYS B C 1
ATOM 4782 O O . CYS B 1 262 ? 3.293 -5.98 4.332 1 97.44 262 CYS B O 1
ATOM 4784 N N . SER B 1 263 ? 2.047 -4.953 5.891 1 94.75 263 SER B N 1
ATOM 4785 C CA . SER B 1 263 ? 2.936 -3.803 6.023 1 94.75 263 SER B CA 1
ATOM 4786 C C . SER B 1 263 ? 3.547 -3.734 7.418 1 94.75 263 SER B C 1
ATOM 4788 O O . SER B 1 263 ? 4.059 -2.689 7.828 1 94.75 263 SER B O 1
ATOM 4790 N N . ASN B 1 264 ? 3.48 -4.809 8.148 1 94.56 264 ASN B N 1
ATOM 4791 C CA . ASN B 1 264 ? 4.02 -4.785 9.508 1 94.56 264 ASN B CA 1
ATOM 4792 C C . ASN B 1 264 ? 5.484 -4.363 9.523 1 94.56 264 ASN B C 1
ATOM 4794 O O . ASN B 1 264 ? 5.91 -3.604 10.398 1 94.56 264 ASN B O 1
ATOM 4798 N N . LYS B 1 265 ? 6.191 -4.871 8.609 1 92.06 265 LYS B N 1
ATOM 4799 C CA . LYS B 1 265 ? 7.57 -4.469 8.344 1 92.06 265 LYS B CA 1
ATOM 4800 C C . LYS B 1 265 ? 7.816 -4.309 6.844 1 92.06 265 LYS B C 1
ATOM 4802 O O . LYS B 1 265 ? 7.234 -5.031 6.031 1 92.06 265 LYS B O 1
ATOM 4807 N N . PRO B 1 266 ? 8.664 -3.35 6.57 1 87.19 266 PRO B N 1
ATOM 4808 C CA . PRO B 1 266 ? 9.047 -3.285 5.16 1 87.19 266 PRO B CA 1
ATOM 4809 C C . PRO B 1 266 ? 9.906 -4.473 4.73 1 87.19 266 PRO B C 1
ATOM 4811 O O . PRO B 1 266 ? 10.625 -5.051 5.551 1 87.19 266 PRO B O 1
ATOM 4814 N N . ILE B 1 267 ? 9.805 -4.793 3.486 1 88.62 267 ILE B N 1
ATOM 4815 C CA . ILE B 1 267 ? 10.523 -5.961 2.986 1 88.62 267 ILE B CA 1
ATOM 4816 C C . ILE B 1 267 ? 12.031 -5.754 3.16 1 88.62 267 ILE B C 1
ATOM 4818 O O . ILE B 1 267 ? 12.781 -6.719 3.299 1 88.62 267 ILE B O 1
ATOM 4822 N N . GLU B 1 268 ? 12.5 -4.523 3.236 1 86.88 268 GLU B N 1
ATOM 4823 C CA . GLU B 1 268 ? 13.906 -4.191 3.412 1 86.88 268 GLU B CA 1
ATOM 4824 C C . GLU B 1 268 ? 14.422 -4.664 4.77 1 86.88 268 GLU B C 1
ATOM 4826 O O . GLU B 1 268 ? 15.633 -4.77 4.98 1 86.88 268 GLU B O 1
ATOM 4831 N N . SER B 1 269 ? 13.547 -4.898 5.656 1 89.75 269 SER B N 1
ATOM 4832 C CA . SER B 1 269 ? 13.922 -5.418 6.969 1 89.75 269 SER B CA 1
ATOM 4833 C C . SER B 1 269 ? 14.391 -6.867 6.875 1 89.75 269 SER B C 1
ATOM 4835 O O . SER B 1 269 ? 14.867 -7.434 7.859 1 89.75 269 SER B O 1
ATOM 4837 N N . PHE B 1 270 ? 14.273 -7.48 5.746 1 95.19 270 PHE B N 1
ATOM 4838 C CA . PHE B 1 270 ? 14.641 -8.875 5.527 1 95.19 270 PHE B CA 1
ATOM 4839 C C . PHE B 1 270 ? 15.68 -8.992 4.414 1 95.19 270 PHE B C 1
ATOM 4841 O O . PHE B 1 270 ? 15.406 -9.562 3.357 1 95.19 270 PHE B O 1
ATOM 4848 N N . PRO B 1 271 ? 16.922 -8.594 4.691 1 95.12 271 PRO B N 1
ATOM 4849 C CA . PRO B 1 271 ? 17.953 -8.523 3.648 1 95.12 271 PRO B CA 1
ATOM 4850 C C . PRO B 1 271 ? 18.312 -9.898 3.078 1 95.12 271 PRO B C 1
ATOM 4852 O O . PRO B 1 271 ? 18.672 -10.008 1.903 1 95.12 271 PRO B O 1
ATOM 4855 N N . HIS B 1 272 ? 18.281 -10.945 3.854 1 97.94 272 HIS B N 1
ATOM 4856 C CA . HIS B 1 272 ? 18.609 -12.266 3.344 1 97.94 272 HIS B CA 1
ATOM 4857 C C . HIS B 1 272 ? 17.5 -12.82 2.467 1 97.94 272 HIS B C 1
ATOM 4859 O O . HIS B 1 272 ? 17.766 -13.539 1.499 1 97.94 272 HIS B O 1
ATOM 4865 N N . ILE B 1 273 ? 16.25 -12.492 2.768 1 98.06 273 ILE B N 1
ATOM 4866 C CA . ILE B 1 273 ? 15.133 -12.844 1.893 1 98.06 273 ILE B CA 1
ATOM 4867 C C . ILE B 1 273 ? 15.273 -12.102 0.564 1 98.06 273 ILE B C 1
ATOM 4869 O O . ILE B 1 273 ? 15.031 -12.672 -0.501 1 98.06 273 ILE B O 1
ATOM 4873 N N . ILE B 1 274 ? 15.648 -10.859 0.648 1 95.94 274 ILE B N 1
ATOM 4874 C CA . ILE B 1 274 ? 15.82 -10.055 -0.558 1 95.94 274 ILE B CA 1
ATOM 4875 C C . ILE B 1 274 ? 16.906 -10.68 -1.444 1 95.94 274 ILE B C 1
ATOM 4877 O O . ILE B 1 274 ? 16.719 -10.812 -2.656 1 95.94 274 ILE B O 1
ATOM 4881 N N . LYS B 1 275 ? 18.031 -11.047 -0.859 1 97 275 LYS B N 1
ATOM 4882 C CA . LYS B 1 275 ? 19.109 -11.695 -1.607 1 97 275 LYS B CA 1
ATOM 4883 C C . LYS B 1 275 ? 18.641 -13.008 -2.221 1 97 275 LYS B C 1
ATOM 4885 O O . LYS B 1 275 ? 18.938 -13.297 -3.379 1 97 275 LYS B O 1
ATOM 4890 N N . TRP B 1 276 ? 17.922 -13.789 -1.449 1 98 276 TRP B N 1
ATOM 4891 C CA . TRP B 1 276 ? 17.344 -15.055 -1.885 1 98 276 TRP B CA 1
ATOM 4892 C C . TRP B 1 276 ? 16.406 -14.852 -3.074 1 98 276 TRP B C 1
ATOM 4894 O O . TRP B 1 276 ? 16.531 -15.539 -4.09 1 98 276 TRP B O 1
ATOM 4904 N N . ARG B 1 277 ? 15.523 -13.922 -2.934 1 97.12 277 ARG B N 1
ATOM 4905 C CA . ARG B 1 277 ? 14.539 -13.602 -3.965 1 97.12 277 ARG B CA 1
ATOM 4906 C C . ARG B 1 277 ? 15.227 -13.156 -5.254 1 97.12 277 ARG B C 1
ATOM 4908 O O . ARG B 1 277 ? 14.828 -13.578 -6.344 1 97.12 277 ARG B O 1
ATOM 4915 N N . LYS B 1 278 ? 16.219 -12.344 -5.148 1 96.56 278 LYS B N 1
ATOM 4916 C CA . LYS B 1 278 ? 16.969 -11.859 -6.297 1 96.56 278 LYS B CA 1
ATOM 4917 C C . LYS B 1 278 ? 17.672 -13.008 -7.016 1 96.56 278 LYS B C 1
ATOM 4919 O O . LYS B 1 278 ? 17.703 -13.055 -8.242 1 96.56 278 LYS B O 1
ATOM 4924 N N . LYS B 1 279 ? 18.25 -13.875 -6.266 1 96.62 279 LYS B N 1
ATOM 4925 C CA . LYS B 1 279 ? 18.953 -15.023 -6.836 1 96.62 279 LYS B CA 1
ATOM 4926 C C . LYS B 1 279 ? 18 -15.891 -7.66 1 96.62 279 LYS B C 1
ATOM 4928 O O . LYS B 1 279 ? 18.297 -16.234 -8.805 1 96.62 279 LYS B O 1
ATOM 4933 N N . ILE B 1 280 ? 16.828 -16.203 -7.137 1 97.06 280 ILE B N 1
ATOM 4934 C CA . ILE B 1 280 ? 15.867 -17.062 -7.836 1 97.06 280 ILE B CA 1
ATOM 4935 C C . ILE B 1 280 ? 15.367 -16.344 -9.086 1 97.06 280 ILE B C 1
ATOM 4937 O O . ILE B 1 280 ? 15.281 -16.953 -10.156 1 97.06 280 ILE B O 1
ATOM 4941 N N . PHE B 1 281 ? 15.07 -15.094 -8.969 1 97.5 281 PHE B N 1
ATOM 4942 C CA . PHE B 1 281 ? 14.547 -14.281 -10.062 1 97.5 281 PHE B CA 1
ATOM 4943 C C . PHE B 1 281 ? 15.477 -14.336 -11.266 1 97.5 281 PHE B C 1
ATOM 4945 O O . PHE B 1 281 ? 15.008 -14.359 -12.414 1 97.5 281 PHE B O 1
ATOM 4952 N N . ASN B 1 282 ? 16.781 -14.414 -11.008 1 95.81 282 ASN B N 1
ATOM 4953 C CA . ASN B 1 282 ? 17.75 -14.305 -12.086 1 95.81 282 ASN B CA 1
ATOM 4954 C C . ASN B 1 282 ? 18.219 -15.672 -12.562 1 95.81 282 ASN B C 1
ATOM 4956 O O . ASN B 1 282 ? 19.156 -15.773 -13.359 1 95.81 282 ASN B O 1
ATOM 4960 N N . MET B 1 283 ? 17.562 -16.719 -12.148 1 91.81 283 MET B N 1
ATOM 4961 C CA . MET B 1 283 ? 17.922 -18.078 -12.531 1 91.81 283 MET B CA 1
ATOM 4962 C C . MET B 1 283 ? 17 -18.594 -13.633 1 91.81 283 MET B C 1
ATOM 4964 O O . MET B 1 283 ? 15.789 -18.328 -13.617 1 91.81 283 MET B O 1
ATOM 4968 N N . TYR B 1 284 ? 17.844 -19.297 -14.57 1 82.88 284 TYR B N 1
ATOM 4969 C CA . TYR B 1 284 ? 17.141 -20 -15.633 1 82.88 284 TYR B CA 1
ATOM 4970 C C . TYR B 1 284 ? 16.234 -19.047 -16.406 1 82.88 284 TYR B C 1
ATOM 4972 O O . TYR B 1 284 ? 16.703 -18.031 -16.922 1 82.88 284 TYR B O 1
ATOM 4980 N N . ASN B 1 285 ? 15.039 -18.953 -16.562 1 90.56 285 ASN B N 1
ATOM 4981 C CA . ASN B 1 285 ? 14.047 -18.141 -17.266 1 90.56 285 ASN B CA 1
ATOM 4982 C C . ASN B 1 285 ? 12.898 -17.75 -16.344 1 90.56 285 ASN B C 1
ATOM 4984 O O . ASN B 1 285 ? 11.789 -17.5 -16.797 1 90.56 285 ASN B O 1
ATOM 4988 N N . ILE B 1 286 ? 13.281 -17.656 -15.086 1 95.62 286 ILE B N 1
ATOM 4989 C CA . ILE B 1 286 ? 12.227 -17.359 -14.125 1 95.62 286 ILE B CA 1
ATOM 4990 C C . ILE B 1 286 ? 11.734 -15.93 -14.312 1 95.62 286 ILE B C 1
ATOM 4992 O O . ILE B 1 286 ? 10.555 -15.641 -14.125 1 95.62 286 ILE B O 1
ATOM 4996 N N . LYS B 1 287 ? 12.633 -15.07 -14.75 1 95.44 287 LYS B N 1
ATOM 4997 C CA . LYS B 1 287 ? 12.273 -13.672 -14.992 1 95.44 287 LYS B CA 1
ATOM 4998 C C . LYS B 1 287 ? 11.094 -13.562 -15.961 1 95.44 287 LYS B C 1
ATOM 5000 O O . LYS B 1 287 ? 10.219 -12.719 -15.781 1 95.44 287 LYS B O 1
ATOM 5005 N N . LYS B 1 288 ? 11.047 -14.414 -16.891 1 94.31 288 LYS B N 1
ATOM 5006 C CA . LYS B 1 288 ? 10.008 -14.391 -17.922 1 94.31 288 LYS B CA 1
ATOM 5007 C C . LYS B 1 288 ? 8.641 -14.711 -17.328 1 94.31 288 LYS B C 1
ATOM 5009 O O . LYS B 1 288 ? 7.609 -14.367 -17.906 1 94.31 288 LYS B O 1
ATOM 5014 N N . THR B 1 289 ? 8.633 -15.391 -16.188 1 96.69 289 THR B N 1
ATOM 5015 C CA . THR B 1 289 ? 7.371 -15.781 -15.562 1 96.69 289 THR B CA 1
ATOM 5016 C C . THR B 1 289 ? 6.832 -14.664 -14.68 1 96.69 289 THR B C 1
ATOM 5018 O O . THR B 1 289 ? 5.746 -14.789 -14.109 1 96.69 289 THR B O 1
ATOM 5021 N N . CYS B 1 290 ? 7.555 -13.594 -14.555 1 96.69 290 CYS B N 1
ATOM 5022 C CA . CYS B 1 290 ? 7.195 -12.516 -13.648 1 96.69 290 CYS B CA 1
ATOM 5023 C C . CYS B 1 290 ? 6.711 -11.297 -14.422 1 96.69 290 CYS B C 1
ATOM 5025 O O . CYS B 1 290 ? 7.516 -10.539 -14.969 1 96.69 290 CYS B O 1
ATOM 5027 N N . ASP B 1 291 ? 5.43 -11.195 -14.469 1 94.44 291 ASP B N 1
ATOM 5028 C CA . ASP B 1 291 ? 4.801 -10.055 -15.133 1 94.44 291 ASP B CA 1
ATOM 5029 C C . ASP B 1 291 ? 4.059 -9.18 -14.125 1 94.44 291 ASP B C 1
ATOM 5031 O O . ASP B 1 291 ? 2.857 -9.352 -13.914 1 94.44 291 ASP B O 1
ATOM 5035 N N . VAL B 1 292 ? 4.734 -8.203 -13.609 1 96.06 292 VAL B N 1
ATOM 5036 C CA . VAL B 1 292 ? 4.227 -7.414 -12.5 1 96.06 292 VAL B CA 1
ATOM 5037 C C . VAL B 1 292 ? 3.031 -6.582 -12.961 1 96.06 292 VAL B C 1
ATOM 5039 O O . VAL B 1 292 ? 2.094 -6.352 -12.195 1 96.06 292 VAL B O 1
ATOM 5042 N N . ASP B 1 293 ? 3.012 -6.066 -14.172 1 94.38 293 ASP B N 1
ATOM 5043 C CA . ASP B 1 293 ? 1.884 -5.301 -14.695 1 94.38 293 ASP B CA 1
ATOM 5044 C C . ASP B 1 293 ? 0.617 -6.152 -14.742 1 94.38 293 ASP B C 1
ATOM 5046 O O . ASP B 1 293 ? -0.463 -5.691 -14.367 1 94.38 293 ASP B O 1
ATOM 5050 N N . ALA B 1 294 ? 0.764 -7.359 -15.156 1 93.06 294 ALA B N 1
ATOM 5051 C CA . ALA B 1 294 ? -0.37 -8.281 -15.188 1 93.06 294 ALA B CA 1
ATOM 5052 C C . ALA B 1 294 ? -0.871 -8.57 -13.773 1 93.06 294 ALA B C 1
ATOM 5054 O O . ALA B 1 294 ? -2.078 -8.672 -13.547 1 93.06 294 ALA B O 1
ATOM 5055 N N . TRP B 1 295 ? 0.125 -8.734 -12.867 1 96.12 295 TRP B N 1
ATOM 5056 C CA . TRP B 1 295 ? -0.276 -8.969 -11.484 1 96.12 295 TRP B CA 1
ATOM 5057 C C . TRP B 1 295 ? -1.119 -7.816 -10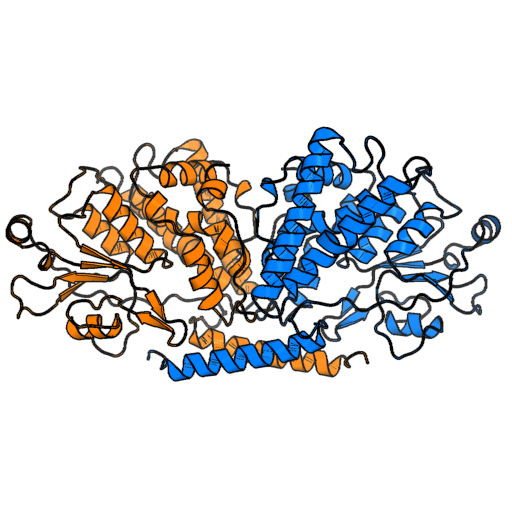.961 1 96.12 295 TRP B C 1
ATOM 5059 O O . TRP B 1 295 ? -2.207 -8.031 -10.414 1 96.12 295 TRP B O 1
ATOM 5069 N N . ARG B 1 296 ? -0.661 -6.582 -11.133 1 95.44 296 ARG B N 1
ATOM 5070 C CA . ARG B 1 296 ? -1.379 -5.402 -10.656 1 95.44 296 ARG B CA 1
ATOM 5071 C C . ARG B 1 296 ? -2.77 -5.32 -11.273 1 95.44 296 ARG B C 1
ATOM 5073 O O . ARG B 1 296 ? -3.756 -5.094 -10.57 1 95.44 296 ARG B O 1
ATOM 5080 N N . LYS B 1 297 ? -2.805 -5.516 -12.57 1 93.25 297 LYS B N 1
ATOM 5081 C CA . LYS B 1 297 ? -4.078 -5.438 -13.273 1 93.25 297 LYS B CA 1
ATOM 5082 C C . LYS B 1 297 ? -5.078 -6.449 -12.719 1 93.25 297 LYS B C 1
ATOM 5084 O O . LYS B 1 297 ? -6.223 -6.102 -12.422 1 93.25 297 LYS B O 1
ATOM 5089 N N . ASP B 1 298 ? -4.652 -7.633 -12.547 1 92.12 298 ASP B N 1
ATOM 5090 C CA . ASP B 1 298 ? -5.547 -8.703 -12.125 1 92.12 298 ASP B CA 1
ATOM 5091 C C . ASP B 1 298 ? -5.965 -8.531 -10.672 1 92.12 298 ASP B C 1
ATOM 5093 O O . ASP B 1 298 ? -7.152 -8.625 -10.344 1 92.12 298 ASP B O 1
ATOM 5097 N N . TYR B 1 299 ? -5.051 -8.273 -9.805 1 94.19 299 TYR B N 1
ATOM 5098 C CA . TYR B 1 299 ? -5.371 -8.156 -8.391 1 94.19 299 TYR B CA 1
ATOM 5099 C C . TYR B 1 299 ? -6.219 -6.922 -8.117 1 94.19 299 TYR B C 1
ATOM 5101 O O . TYR B 1 299 ? -7.297 -7.016 -7.523 1 94.19 299 TYR B O 1
ATOM 5109 N N . PHE B 1 300 ? -5.766 -5.758 -8.555 1 93.62 300 PHE B N 1
ATOM 5110 C CA . PHE B 1 300 ? -6.469 -4.512 -8.258 1 93.62 300 PHE B CA 1
ATOM 5111 C C . PHE B 1 300 ? -7.75 -4.406 -9.078 1 93.62 300 PHE B C 1
ATOM 5113 O O . PHE B 1 300 ? -8.68 -3.688 -8.695 1 93.62 300 PHE B O 1
ATOM 5120 N N . GLY B 1 301 ? -7.805 -5.09 -10.188 1 88.5 301 GLY B N 1
ATOM 5121 C CA . GLY B 1 301 ? -9.008 -5.105 -11 1 88.5 301 GLY B CA 1
ATOM 5122 C C . GLY B 1 301 ? -10.047 -6.098 -10.516 1 88.5 301 GLY B C 1
ATOM 5123 O O . GLY B 1 301 ? -11.234 -5.762 -10.406 1 88.5 301 GLY B O 1
ATOM 5124 N N . ALA B 1 302 ? -9.617 -7.281 -10.195 1 86.25 302 ALA B N 1
ATOM 5125 C CA . ALA B 1 302 ? -10.539 -8.367 -9.883 1 86.25 302 ALA B CA 1
ATOM 5126 C C . ALA B 1 302 ? -11.016 -8.289 -8.438 1 86.25 302 ALA B C 1
ATOM 5128 O O . ALA B 1 302 ? -12.141 -8.688 -8.125 1 86.25 302 ALA B O 1
ATOM 5129 N N . LEU B 1 303 ? -10.211 -7.797 -7.574 1 89.19 303 LEU B N 1
ATOM 5130 C CA . LEU B 1 303 ? -10.586 -7.703 -6.164 1 89.19 303 LEU B CA 1
ATOM 5131 C C . LEU B 1 303 ? -11.195 -6.34 -5.852 1 89.19 303 LEU B C 1
ATOM 5133 O O . LEU B 1 303 ? -10.758 -5.664 -4.914 1 89.19 303 LEU B O 1
ATOM 5137 N N . PHE B 1 304 ? -12.266 -5.992 -6.473 1 88.06 304 PHE B N 1
ATOM 5138 C CA . PHE B 1 304 ? -12.859 -4.66 -6.477 1 88.06 304 PHE B CA 1
ATOM 5139 C C . PHE B 1 304 ? -13.43 -4.316 -5.105 1 88.06 304 PHE B C 1
ATOM 5141 O O . PHE B 1 304 ? -13.492 -3.145 -4.727 1 88.06 304 PHE B O 1
ATOM 5148 N N . PRO B 1 305 ? -13.867 -5.293 -4.285 1 90 305 PRO B N 1
ATOM 5149 C CA . PRO B 1 305 ? -14.312 -4.891 -2.949 1 90 305 PRO B CA 1
ATOM 5150 C C . PRO B 1 305 ? -13.18 -4.293 -2.111 1 90 305 PRO B C 1
ATOM 5152 O O . PRO B 1 305 ? -13.438 -3.486 -1.213 1 90 305 PRO B O 1
ATOM 5155 N N . LEU B 1 306 ? -11.953 -4.738 -2.393 1 92.88 306 LEU B N 1
ATOM 5156 C CA . LEU B 1 306 ? -10.797 -4.215 -1.679 1 92.88 306 LEU B CA 1
ATOM 5157 C C . LEU B 1 306 ? -10.312 -2.914 -2.311 1 92.88 306 LEU B C 1
ATOM 5159 O O . LEU B 1 306 ? -9.672 -2.098 -1.646 1 92.88 306 LEU B O 1
ATOM 5163 N N . ASN B 1 307 ? -10.531 -2.721 -3.537 1 93.5 307 ASN B N 1
ATOM 5164 C CA . ASN B 1 307 ? -10.102 -1.57 -4.324 1 93.5 307 ASN B CA 1
ATOM 5165 C C . ASN B 1 307 ? -11.273 -0.905 -5.035 1 93.5 307 ASN B C 1
ATOM 5167 O O . ASN B 1 307 ? -11.391 -0.986 -6.258 1 93.5 307 ASN B O 1
ATOM 5171 N N . PRO B 1 308 ? -12 -0.168 -4.328 1 91.31 308 PRO B N 1
ATOM 5172 C CA . PRO B 1 308 ? -13.25 0.358 -4.871 1 91.31 308 PRO B CA 1
ATOM 5173 C C . PRO B 1 308 ? -13.031 1.313 -6.043 1 91.31 308 PRO B C 1
ATOM 5175 O O . PRO B 1 308 ? -13.914 1.469 -6.891 1 91.31 308 PRO B O 1
ATOM 5178 N N . SER B 1 309 ? -11.883 1.97 -6.129 1 89.69 309 SER B N 1
ATOM 5179 C CA . SER B 1 309 ? -11.609 2.941 -7.184 1 89.69 309 SER B CA 1
ATOM 5180 C C . SER B 1 309 ? -11.383 2.252 -8.523 1 89.69 309 SER B C 1
ATOM 5182 O O . SER B 1 309 ? -11.469 2.887 -9.578 1 89.69 309 SER B O 1
ATOM 5184 N N . SER B 1 310 ? -10.93 0.987 -8.5 1 89.06 310 SER B N 1
ATOM 5185 C CA . SER B 1 310 ? -10.555 0.187 -9.656 1 89.06 310 SER B CA 1
ATOM 5186 C C . SER B 1 310 ? -9.305 0.741 -10.328 1 89.06 310 SER B C 1
ATOM 5188 O O . SER B 1 310 ? -8.945 0.327 -11.438 1 89.06 310 SER B O 1
ATOM 5190 N N . ILE B 1 311 ? -8.727 1.738 -9.703 1 94.5 311 ILE B N 1
ATOM 5191 C CA . ILE B 1 311 ? -7.48 2.299 -10.219 1 94.5 311 ILE B CA 1
ATOM 5192 C C . ILE B 1 311 ? -6.344 1.298 -10.031 1 94.5 311 ILE B C 1
ATOM 5194 O O . ILE B 1 311 ? -6.203 0.708 -8.953 1 94.5 311 ILE B O 1
ATOM 5198 N N . ILE B 1 312 ? -5.637 1.046 -11.109 1 96 312 ILE B N 1
ATOM 5199 C CA . ILE B 1 312 ? -4.461 0.186 -11.07 1 96 312 ILE B CA 1
ATOM 5200 C C . ILE B 1 312 ? -3.219 1.025 -10.773 1 96 312 ILE B C 1
ATOM 5202 O O . ILE B 1 312 ? -2.857 1.905 -11.562 1 96 312 ILE B O 1
ATOM 5206 N N . PRO B 1 313 ? -2.617 0.777 -9.625 1 96.75 313 PRO B N 1
ATOM 5207 C CA . PRO B 1 313 ? -1.438 1.58 -9.289 1 96.75 313 PRO B CA 1
ATOM 5208 C C . PRO B 1 313 ? -0.299 1.399 -10.297 1 96.75 313 PRO B C 1
ATOM 5210 O O . PRO B 1 313 ? -0.085 0.293 -10.797 1 96.75 313 PRO B O 1
ATOM 5213 N N . LYS B 1 314 ? 0.389 2.49 -10.531 1 94.62 314 LYS B N 1
ATOM 5214 C CA . LYS B 1 314 ? 1.625 2.408 -11.305 1 94.62 314 LYS B CA 1
ATOM 5215 C C . LYS B 1 314 ? 2.771 1.874 -10.453 1 94.62 314 LYS B C 1
ATOM 5217 O O . LYS B 1 314 ? 2.711 1.918 -9.219 1 94.62 314 LYS B O 1
ATOM 5222 N N . GLY B 1 315 ? 3.752 1.357 -11.102 1 91.62 315 GLY B N 1
ATOM 5223 C CA . GLY B 1 315 ? 4.934 0.86 -10.414 1 91.62 315 GLY B CA 1
ATOM 5224 C C . GLY B 1 315 ? 6.098 0.589 -11.344 1 91.62 315 GLY B C 1
ATOM 5225 O O . GLY B 1 315 ? 5.934 0.601 -12.57 1 91.62 315 GLY B O 1
ATOM 5226 N N . ASP B 1 316 ? 7.227 0.359 -10.695 1 85.44 316 ASP B N 1
ATOM 5227 C CA . ASP B 1 316 ? 8.445 0.087 -11.453 1 85.44 316 ASP B CA 1
ATOM 5228 C C . ASP B 1 316 ? 8.391 -1.289 -12.109 1 85.44 316 ASP B C 1
ATOM 5230 O O . ASP B 1 316 ? 7.609 -2.148 -11.695 1 85.44 316 ASP B O 1
ATOM 5234 N N . ASP B 1 317 ? 9.273 -1.346 -13.094 1 88.25 317 ASP B N 1
ATOM 5235 C CA . ASP B 1 317 ? 9.531 -2.67 -13.648 1 88.25 317 ASP B CA 1
ATOM 5236 C C . ASP B 1 317 ? 10.109 -3.607 -12.586 1 88.25 317 ASP B C 1
ATOM 5238 O O . ASP B 1 317 ? 10.93 -3.193 -11.766 1 88.25 317 ASP B O 1
ATOM 5242 N N . ILE B 1 318 ? 9.664 -4.801 -12.648 1 88.94 318 ILE B N 1
ATOM 5243 C CA . ILE B 1 318 ? 10.023 -5.773 -11.617 1 88.94 318 ILE B CA 1
ATOM 5244 C C . ILE B 1 318 ? 11.539 -5.965 -11.602 1 88.94 318 ILE B C 1
ATOM 5246 O O . ILE B 1 318 ? 12.133 -6.188 -10.539 1 88.94 318 ILE B O 1
ATOM 5250 N N . THR B 1 319 ? 12.18 -5.895 -12.758 1 88.25 319 THR B N 1
ATOM 5251 C CA . THR B 1 319 ? 13.633 -6.062 -12.828 1 88.25 319 THR B CA 1
ATOM 5252 C C . THR B 1 319 ? 14.336 -4.977 -12.023 1 88.25 319 THR B C 1
ATOM 5254 O O . THR B 1 319 ? 15.312 -5.25 -11.32 1 88.25 319 THR B O 1
ATOM 5257 N N . THR B 1 320 ? 13.812 -3.775 -12.094 1 84.88 320 THR B N 1
ATOM 5258 C CA . THR B 1 320 ? 14.375 -2.664 -11.336 1 84.88 320 THR B CA 1
ATOM 5259 C C . THR B 1 320 ? 14.141 -2.861 -9.836 1 84.88 320 THR B C 1
ATOM 5261 O O . THR B 1 320 ? 15.055 -2.668 -9.031 1 84.88 320 THR B O 1
ATOM 5264 N N . THR B 1 321 ? 13.008 -3.289 -9.508 1 82.31 321 THR B N 1
ATOM 5265 C CA . THR B 1 321 ? 12.641 -3.492 -8.117 1 82.31 321 THR B CA 1
ATOM 5266 C C . THR B 1 321 ? 13.516 -4.562 -7.473 1 82.31 321 THR B C 1
ATOM 5268 O O . THR B 1 321 ? 13.945 -4.418 -6.324 1 82.31 321 THR B O 1
ATOM 5271 N N . ILE B 1 322 ? 13.82 -5.574 -8.234 1 87.25 322 ILE B N 1
ATOM 5272 C CA . ILE B 1 322 ? 14.477 -6.746 -7.66 1 87.25 322 ILE B CA 1
ATOM 5273 C C . ILE B 1 322 ? 15.992 -6.586 -7.738 1 87.25 322 ILE B C 1
ATOM 5275 O O . ILE B 1 322 ? 16.719 -7 -6.832 1 87.25 322 ILE B O 1
ATOM 5279 N N . ASN B 1 323 ? 16.531 -5.957 -8.781 1 83.69 323 ASN B N 1
ATOM 5280 C CA . ASN B 1 323 ? 17.969 -5.926 -9 1 83.69 323 ASN B CA 1
ATOM 5281 C C . ASN B 1 323 ? 18.594 -4.668 -8.414 1 83.69 323 ASN B C 1
ATOM 5283 O O . ASN B 1 323 ? 19.828 -4.523 -8.414 1 83.69 323 ASN B O 1
ATOM 5287 N N . ASN B 1 324 ? 17.797 -3.674 -7.84 1 71.62 324 ASN B N 1
ATOM 5288 C CA . ASN B 1 324 ? 18.359 -2.498 -7.184 1 71.62 324 ASN B CA 1
ATOM 5289 C C . ASN B 1 324 ? 18.688 -2.777 -5.719 1 71.62 324 ASN B C 1
ATOM 5291 O O . ASN B 1 324 ? 18.016 -3.578 -5.07 1 71.62 324 ASN B O 1
#

Organism: Prochlorococcus marinus (strain NATL2A) (NCBI:txid59920)

Solvent-accessible surface area (backbone atoms only — not comparable to full-atom values): 34658 Å² total; per-residue (Å²): 114,68,74,55,29,69,58,49,37,49,49,49,54,52,50,38,52,53,40,52,56,50,40,58,74,73,48,48,58,49,97,76,22,38,44,48,83,81,81,80,82,77,81,50,82,71,79,78,50,53,70,58,58,70,73,47,54,78,92,34,36,30,36,37,36,26,29,78,60,38,50,53,13,40,33,42,51,46,51,42,55,67,31,39,24,69,88,55,36,42,79,42,68,36,39,83,31,77,55,42,74,42,47,31,28,74,75,56,56,97,82,20,54,29,45,55,52,45,38,47,60,30,65,51,67,87,63,56,72,68,65,63,20,33,33,31,35,46,35,93,43,93,83,38,67,39,36,52,30,46,60,48,45,78,58,44,42,54,51,60,62,64,45,70,60,62,73,39,96,63,70,38,74,47,76,93,46,43,69,61,39,50,54,47,40,53,51,37,47,61,23,45,62,44,13,50,51,24,27,46,55,28,65,40,59,68,27,22,50,52,26,46,52,46,24,53,52,49,50,48,52,50,28,56,44,34,66,76,40,37,76,28,89,68,27,89,40,69,32,53,44,48,47,64,47,44,47,54,64,75,36,29,80,74,38,38,30,39,75,22,41,55,35,50,52,63,71,80,78,31,61,47,48,51,53,37,52,39,53,54,43,71,36,92,63,40,50,80,70,62,52,60,68,56,31,36,46,46,51,33,51,62,42,33,76,72,29,47,76,53,56,60,66,52,56,60,57,60,66,58,66,54,75,102,115,68,74,55,28,68,58,49,37,50,50,48,53,51,49,38,53,51,41,54,55,51,40,56,73,72,47,49,56,49,96,75,21,37,43,49,82,82,82,79,84,80,76,53,78,71,77,79,50,53,71,58,56,71,72,46,54,78,91,34,35,29,36,37,36,28,31,79,58,40,50,53,13,42,34,42,51,46,51,41,56,66,31,38,24,69,86,54,35,43,81,42,66,35,38,83,32,76,55,42,75,44,49,31,27,75,75,55,56,97,82,19,53,29,46,53,51,44,37,45,60,29,65,54,66,84,63,57,73,68,65,61,20,34,34,31,33,46,36,92,44,93,85,38,68,38,35,54,30,47,61,48,46,78,57,43,42,53,52,61,62,64,45,71,60,61,72,40,97,64,70,38,74,48,76,92,43,44,68,61,40,50,54,46,39,52,52,38,47,61,23,46,62,43,12,50,50,24,26,46,55,29,65,40,58,68,27,23,51,52,25,46,50,46,23,52,50,47,49,49,53,50,29,56,46,34,67,76,41,38,75,28,90,68,26,88,41,69,33,53,44,48,47,64,47,44,46,54,63,78,36,30,81,75,39,37,29,39,75,20,43,57,35,49,53,62,73,78,79,32,60,47,47,51,52,36,52,38,53,54,44,71,37,92,62,40,49,78,70,60,51,58,68,55,31,36,47,47,50,32,50,61,42,35,74,71,30,46,75,52,53,61,66,52,55,61,57,59,66,58,68,55,75,102